Protein AF-A0A9D4TXN5-F1 (afdb_monomer)

InterPro domains:
  IPR009061 Putative DNA-binding domain superfamily [SSF46955] (225-289)
  IPR037129 XPA domain superfamily [G3DSA:3.90.530.10] (198-2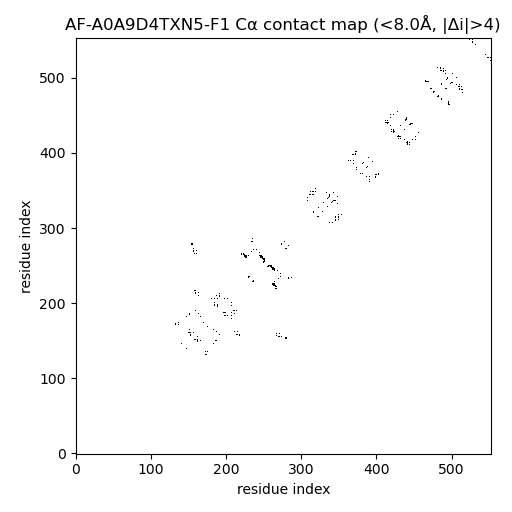91)

Radius of gyration: 51.31 Å; Cα contacts (8 Å, |Δi|>4): 362; chains: 1; bounding box: 106×109×126 Å

Structure (mmCIF, N/CA/C/O backbone):
data_AF-A0A9D4TXN5-F1
#
_entry.id   AF-A0A9D4TXN5-F1
#
loop_
_atom_site.group_PDB
_atom_site.id
_atom_site.type_symbol
_atom_site.label_atom_id
_atom_site.label_alt_id
_atom_site.label_comp_id
_atom_site.label_asym_id
_atom_site.label_entity_id
_atom_site.label_seq_id
_atom_site.pdbx_PDB_ins_code
_atom_site.Cartn_x
_atom_site.Cartn_y
_atom_site.Cartn_z
_atom_site.occupancy
_atom_site.B_iso_or_equiv
_atom_site.auth_seq_id
_atom_site.auth_comp_id
_atom_site.auth_asym_id
_atom_site.auth_atom_id
_atom_site.pdbx_PDB_model_num
ATOM 1 N N . MET A 1 1 ? -24.599 32.558 -35.279 1.00 44.44 1 MET A N 1
ATOM 2 C CA . MET A 1 1 ? -25.016 31.859 -36.518 1.00 44.44 1 MET A CA 1
ATOM 3 C C . MET A 1 1 ? -23.731 31.472 -37.249 1.00 44.44 1 MET A C 1
ATOM 5 O O . MET A 1 1 ? -22.943 32.365 -37.485 1.00 44.44 1 MET A O 1
ATOM 9 N N . ALA A 1 2 ? -23.337 30.223 -37.492 1.00 38.94 2 ALA A N 1
ATOM 10 C CA . ALA A 1 2 ? -24.066 28.982 -37.722 1.00 38.94 2 ALA A CA 1
ATOM 11 C C . ALA A 1 2 ? -23.497 27.814 -36.885 1.00 38.94 2 ALA A C 1
ATOM 13 O O . ALA A 1 2 ? -22.286 27.660 -36.736 1.00 38.94 2 ALA A O 1
ATOM 14 N N . SER A 1 3 ? -24.393 26.996 -36.337 1.00 35.16 3 SER A N 1
ATOM 15 C CA . SER A 1 3 ? -24.115 25.820 -35.512 1.00 35.16 3 SER A CA 1
ATOM 16 C C . SER A 1 3 ? -24.064 24.557 -36.380 1.00 35.16 3 SER A C 1
ATOM 18 O O . SER A 1 3 ? -25.071 24.100 -36.910 1.00 35.16 3 SER A O 1
ATOM 20 N N . SER A 1 4 ? -22.876 23.967 -36.520 1.00 39.28 4 SER A N 1
ATOM 21 C CA . SER A 1 4 ? -22.674 22.677 -37.190 1.00 39.28 4 SER A CA 1
ATOM 22 C C . SER A 1 4 ? -22.972 21.531 -36.214 1.00 39.28 4 SER A C 1
ATOM 24 O O . SER A 1 4 ? -22.100 21.111 -35.447 1.00 39.28 4 SER A O 1
ATOM 26 N N . SER A 1 5 ? -24.195 21.003 -36.254 1.00 45.88 5 SER A N 1
ATOM 27 C CA . SER A 1 5 ? -24.594 19.776 -35.562 1.00 45.88 5 SER A CA 1
ATOM 28 C C . SER A 1 5 ? -24.146 18.544 -36.360 1.00 45.88 5 SER A C 1
ATOM 30 O O . SER A 1 5 ? -24.621 18.264 -37.457 1.00 45.88 5 SER A O 1
ATOM 32 N N . ARG A 1 6 ? -23.207 17.766 -35.810 1.00 48.69 6 ARG A N 1
ATOM 33 C CA . ARG A 1 6 ? -22.929 16.400 -36.283 1.00 48.69 6 ARG A CA 1
ATOM 34 C C . ARG A 1 6 ? -23.468 15.392 -35.267 1.00 48.69 6 ARG A C 1
ATOM 36 O O . ARG A 1 6 ? -23.139 15.513 -34.086 1.00 48.69 6 ARG A O 1
ATOM 43 N N . PRO A 1 7 ? -24.253 14.386 -35.690 1.00 48.25 7 PRO A N 1
ATOM 44 C CA . PRO A 1 7 ? -24.842 13.425 -34.771 1.00 48.25 7 PRO A CA 1
ATOM 45 C C . PRO A 1 7 ? -23.787 12.434 -34.260 1.00 48.25 7 PRO A C 1
ATOM 47 O O . PRO A 1 7 ? -22.975 11.894 -35.019 1.00 48.25 7 PRO A O 1
ATOM 50 N N . LYS A 1 8 ? -23.804 12.183 -32.946 1.00 48.62 8 LYS A N 1
ATOM 51 C CA . LYS A 1 8 ? -23.008 11.137 -32.293 1.00 48.62 8 LYS A CA 1
ATOM 52 C C . LYS A 1 8 ? -23.536 9.766 -32.728 1.00 48.62 8 LYS A C 1
ATOM 54 O O . LYS A 1 8 ? -24.670 9.413 -32.425 1.00 48.62 8 LYS A O 1
ATOM 59 N N . ARG A 1 9 ? -22.699 8.970 -33.401 1.00 45.28 9 ARG A N 1
ATOM 60 C CA . ARG A 1 9 ? -22.948 7.536 -33.630 1.00 45.28 9 ARG A CA 1
ATOM 61 C C . ARG A 1 9 ? -23.037 6.816 -32.279 1.00 45.28 9 ARG A C 1
ATOM 63 O O . ARG A 1 9 ? -22.026 6.696 -31.587 1.00 45.28 9 ARG A O 1
ATOM 70 N N . GLN A 1 10 ? -24.221 6.318 -31.932 1.00 50.91 10 GLN A N 1
ATOM 71 C CA . GLN A 1 10 ? -24.402 5.344 -30.857 1.00 50.91 10 GLN A CA 1
ATOM 72 C C . GLN A 1 10 ? -23.691 4.038 -31.240 1.00 50.91 10 GLN A C 1
ATOM 74 O O . GLN A 1 10 ? -23.927 3.472 -32.308 1.00 50.91 10 GLN A O 1
ATOM 79 N N . ARG A 1 11 ? -22.784 3.569 -30.380 1.00 46.56 11 ARG A N 1
ATOM 80 C CA . ARG A 1 11 ? -22.218 2.219 -30.463 1.00 46.56 11 ARG A CA 1
ATOM 81 C C . ARG A 1 11 ? -23.214 1.260 -29.814 1.00 46.56 11 ARG A C 1
ATOM 83 O O . ARG A 1 11 ? -23.442 1.363 -28.614 1.00 46.56 11 ARG A O 1
ATOM 90 N N . ARG A 1 12 ? -23.786 0.346 -30.603 1.00 44.91 12 ARG A N 1
ATOM 91 C CA . ARG A 1 12 ? -24.513 -0.821 -30.087 1.00 44.91 12 ARG A CA 1
ATOM 92 C C . ARG A 1 12 ? -23.559 -1.666 -29.237 1.00 44.91 12 ARG A C 1
ATOM 94 O O . ARG A 1 12 ? -22.433 -1.928 -29.664 1.00 44.91 12 ARG A O 1
ATOM 101 N N . GLN A 1 13 ? -23.996 -2.038 -28.036 1.00 46.28 13 GLN A N 1
ATOM 102 C CA . GLN A 1 13 ? -23.324 -3.052 -27.226 1.00 46.28 13 GLN A CA 1
ATOM 103 C C . GLN A 1 13 ? -23.510 -4.433 -27.882 1.00 46.28 13 GLN A C 1
ATOM 105 O O . GLN A 1 13 ? -24.552 -4.655 -28.498 1.00 46.28 13 GLN A O 1
ATOM 110 N N . PRO A 1 14 ? -22.526 -5.343 -27.792 1.00 45.81 14 PRO A N 1
ATOM 111 C CA . PRO A 1 14 ? -22.697 -6.712 -28.256 1.00 45.81 14 PRO A CA 1
ATOM 112 C C . PRO A 1 14 ? -23.655 -7.476 -27.332 1.00 45.81 14 PRO A C 1
ATOM 114 O O . PRO A 1 14 ? -23.507 -7.455 -26.109 1.00 45.81 14 PRO A O 1
ATOM 117 N N . GLU A 1 15 ? -24.632 -8.137 -27.947 1.00 43.09 15 GLU A N 1
ATOM 118 C CA . GLU A 1 15 ? -25.577 -9.052 -27.312 1.00 43.09 15 GLU A CA 1
ATOM 119 C C . GLU A 1 15 ? -24.817 -10.186 -26.608 1.00 43.09 15 GLU A C 1
ATOM 121 O O . GLU A 1 15 ? -23.948 -10.841 -27.189 1.00 43.09 15 GLU A O 1
ATOM 126 N N . ARG A 1 16 ? -25.122 -10.392 -25.322 1.00 38.88 16 ARG A N 1
ATOM 127 C CA . ARG A 1 16 ? -24.616 -11.520 -24.540 1.00 38.88 16 ARG A CA 1
ATOM 128 C C . ARG A 1 16 ? -25.356 -12.783 -24.976 1.00 38.88 16 ARG A C 1
ATOM 130 O O . ARG A 1 16 ? -26.540 -12.936 -24.698 1.00 38.88 16 ARG A O 1
ATOM 137 N N . LEU A 1 17 ? -24.636 -13.682 -25.637 1.00 41.12 17 LEU A N 1
ATOM 138 C CA . LEU A 1 17 ? -25.072 -15.049 -25.901 1.00 41.12 17 LEU A CA 1
ATOM 139 C C . LEU A 1 17 ? -25.176 -15.840 -24.588 1.00 41.12 17 LEU A C 1
ATOM 141 O O . LEU A 1 17 ? -24.180 -16.027 -23.895 1.00 41.12 17 LEU A O 1
ATOM 145 N N . GLY A 1 18 ? -26.394 -16.303 -24.304 1.00 37.06 18 GLY A N 1
ATOM 146 C CA . GLY A 1 18 ? -26.685 -17.689 -23.930 1.00 37.06 18 GLY A CA 1
ATOM 147 C C . GLY A 1 18 ? -26.124 -18.208 -22.609 1.00 37.06 18 GLY A C 1
ATOM 148 O O . GLY A 1 18 ? -25.042 -18.782 -22.554 1.00 37.06 18 GLY A O 1
ATOM 149 N N . THR A 1 19 ? -26.948 -18.109 -21.571 1.00 33.91 19 THR A N 1
ATOM 150 C CA . THR A 1 19 ? -26.928 -18.950 -20.371 1.00 33.91 19 THR A CA 1
ATOM 151 C C . THR A 1 19 ? -27.132 -20.425 -20.731 1.00 33.91 19 THR A C 1
ATOM 153 O O . THR A 1 19 ? -28.143 -20.777 -21.337 1.00 33.91 19 THR A O 1
ATOM 156 N N . PHE A 1 20 ? -26.200 -21.288 -20.322 1.00 36.25 20 PHE A N 1
ATOM 157 C CA . PHE A 1 20 ? -26.416 -22.732 -20.285 1.00 36.25 20 PHE A CA 1
ATOM 158 C C . PHE A 1 20 ? -27.312 -23.073 -19.095 1.00 36.25 20 PHE A C 1
ATOM 160 O O . PHE A 1 20 ? -26.949 -22.853 -17.940 1.00 36.25 20 PHE A O 1
ATOM 167 N N . ALA A 1 21 ? -28.488 -23.605 -19.410 1.00 33.94 21 ALA A N 1
ATOM 168 C CA . ALA A 1 21 ? -29.357 -24.279 -18.470 1.00 33.94 21 ALA A CA 1
ATOM 169 C C . ALA A 1 21 ? -28.715 -25.602 -18.027 1.00 33.94 21 ALA A C 1
ATOM 171 O O . ALA A 1 21 ? -28.241 -26.389 -18.846 1.00 33.94 21 ALA A O 1
ATOM 172 N N . SER A 1 22 ? -28.746 -25.870 -16.728 1.00 38.41 22 SER A N 1
ATOM 173 C CA . SER A 1 22 ? -28.751 -27.232 -16.206 1.00 38.41 22 SER A CA 1
ATOM 174 C C . SER A 1 22 ? -29.880 -27.328 -15.199 1.00 38.41 22 SER A C 1
ATOM 176 O O . SER A 1 22 ? -29.879 -26.681 -14.157 1.00 38.41 22 SER A O 1
ATOM 178 N N . GLN A 1 23 ? -30.876 -28.101 -15.615 1.00 36.25 23 GLN A N 1
ATOM 179 C CA . GLN A 1 23 ? -31.968 -28.624 -14.817 1.00 36.25 23 GLN A CA 1
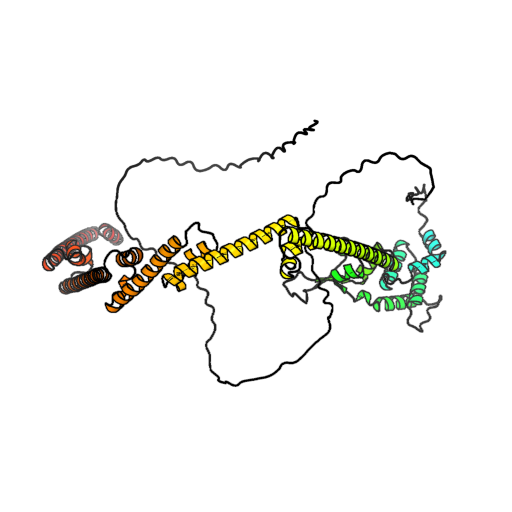ATOM 180 C C . GLN A 1 23 ? -31.417 -29.495 -13.685 1.00 36.25 23 GLN A C 1
ATOM 182 O O . GLN A 1 23 ? -30.542 -30.324 -13.937 1.00 36.25 23 GLN A O 1
ATOM 187 N N . ARG A 1 24 ? -32.002 -29.376 -12.490 1.00 33.25 24 ARG A N 1
ATOM 188 C CA . ARG A 1 24 ? -32.574 -30.484 -11.696 1.00 33.25 24 ARG A CA 1
ATOM 189 C C . ARG A 1 24 ? -32.846 -30.011 -10.270 1.00 33.25 24 ARG A C 1
ATOM 191 O O . ARG A 1 24 ? -31.940 -29.504 -9.622 1.00 33.25 24 ARG A O 1
ATOM 198 N N . GLY A 1 25 ? -34.052 -30.287 -9.783 1.00 31.67 25 GLY A N 1
ATOM 199 C CA . GLY A 1 25 ? -34.346 -30.302 -8.351 1.00 31.67 25 GLY A CA 1
ATOM 200 C C . GLY A 1 25 ? -35.678 -29.676 -7.984 1.00 31.67 25 GLY A C 1
ATOM 201 O O . GLY A 1 25 ? -35.695 -28.726 -7.217 1.00 31.67 25 GLY A O 1
ATOM 202 N N . ASP A 1 26 ? -36.746 -30.211 -8.567 1.00 32.91 26 ASP A N 1
ATOM 203 C CA . ASP A 1 26 ? -38.124 -30.109 -8.088 1.00 32.91 26 ASP A CA 1
ATOM 204 C C . ASP A 1 26 ? -38.219 -30.798 -6.717 1.00 32.91 26 ASP A C 1
ATOM 206 O O . ASP A 1 26 ? -37.870 -31.975 -6.629 1.00 32.91 26 ASP A O 1
ATOM 210 N N . TRP A 1 27 ? -38.636 -30.068 -5.683 1.00 37.56 27 TRP A N 1
ATOM 211 C CA . TRP A 1 27 ? -39.311 -30.574 -4.481 1.00 37.56 27 TRP A CA 1
ATOM 212 C C . TRP A 1 27 ? -40.151 -29.419 -3.929 1.00 37.56 27 TRP A C 1
ATOM 214 O O . TRP A 1 27 ? -39.647 -28.527 -3.245 1.00 37.56 27 TRP A O 1
ATOM 224 N N . GLU A 1 28 ? -41.425 -29.423 -4.307 1.00 40.53 28 GLU A N 1
ATOM 225 C CA . GLU A 1 28 ? -42.504 -28.787 -3.560 1.00 40.53 28 GLU A CA 1
ATOM 226 C C . GLU A 1 28 ? -42.678 -29.535 -2.231 1.00 40.53 28 GLU A C 1
ATOM 228 O O . GLU A 1 28 ? -42.717 -30.762 -2.227 1.00 40.53 28 GLU A O 1
ATOM 233 N N . GLU A 1 29 ? -42.794 -28.809 -1.120 1.00 38.94 29 GLU A N 1
ATOM 234 C CA . GLU A 1 29 ? -43.939 -28.979 -0.220 1.00 38.94 29 GLU A CA 1
ATOM 235 C C . GLU A 1 29 ? -44.045 -27.796 0.750 1.00 38.94 29 GLU A C 1
ATOM 237 O O . GLU A 1 29 ? -43.087 -27.368 1.399 1.00 38.94 29 GLU A O 1
ATOM 242 N N . GLU A 1 30 ? -45.250 -27.241 0.767 1.00 35.09 30 GLU A N 1
ATOM 243 C CA . GLU A 1 30 ? -45.758 -26.222 1.669 1.00 35.09 30 GLU A CA 1
ATOM 244 C C . GLU A 1 30 ? -45.842 -26.758 3.105 1.00 35.09 30 GLU A C 1
ATOM 246 O O . GLU A 1 30 ? -46.247 -27.895 3.314 1.00 35.09 30 GLU A O 1
ATOM 251 N N . HIS A 1 31 ? -45.583 -25.913 4.106 1.00 33.66 31 HIS A N 1
ATOM 252 C CA . HIS A 1 31 ? -46.496 -25.793 5.244 1.00 33.66 31 HIS A CA 1
ATOM 253 C C . HIS A 1 31 ? -46.296 -24.462 5.979 1.00 33.66 31 HIS A C 1
ATOM 255 O O . HIS A 1 31 ? -45.185 -24.017 6.270 1.00 33.66 31 HIS A O 1
ATOM 261 N N . SER A 1 32 ? -47.436 -23.825 6.212 1.00 37.28 32 SER A N 1
ATOM 262 C CA . SER A 1 32 ? -47.665 -22.509 6.787 1.00 37.28 32 SER A CA 1
ATOM 263 C C . SER A 1 32 ? -47.290 -22.364 8.267 1.00 37.28 32 SER A C 1
ATOM 265 O O . SER A 1 32 ? -47.351 -23.314 9.038 1.00 37.28 32 SER A O 1
ATOM 267 N N . GLN A 1 33 ? -46.953 -21.115 8.608 1.00 36.41 33 GLN A N 1
ATOM 268 C CA . GLN A 1 33 ? -47.282 -20.336 9.817 1.00 36.41 33 GLN A CA 1
ATOM 269 C C . GLN A 1 33 ? -47.966 -21.060 10.995 1.00 36.41 33 GLN A C 1
ATOM 271 O O . GLN A 1 33 ? -49.056 -21.585 10.817 1.00 36.41 33 GLN A O 1
ATOM 276 N N . GLU A 1 34 ? -47.411 -20.934 12.207 1.00 33.69 34 GLU A N 1
ATOM 277 C CA . GLU A 1 34 ? -47.950 -20.113 13.315 1.00 33.69 34 GLU A CA 1
ATOM 278 C C . GLU A 1 34 ? -47.007 -20.165 14.539 1.00 33.69 34 GLU A C 1
ATOM 280 O O . GLU A 1 34 ? -45.937 -20.764 14.500 1.00 33.69 34 GLU A O 1
ATOM 285 N N . GLU A 1 35 ? -47.359 -19.400 15.563 1.00 37.50 35 GLU A N 1
ATOM 286 C CA . GLU A 1 35 ? -46.508 -18.671 16.499 1.00 37.50 35 GLU A CA 1
ATOM 287 C C . GLU A 1 35 ? -45.994 -19.432 17.746 1.00 37.50 35 GLU A C 1
ATOM 289 O O . GLU A 1 35 ? -46.398 -20.546 18.055 1.00 37.50 35 GLU A O 1
ATOM 294 N N . GLN A 1 36 ? -45.192 -18.679 18.516 1.00 31.67 36 GLN A N 1
ATOM 295 C CA . GLN A 1 36 ? -45.028 -18.687 19.979 1.00 31.67 36 GLN A CA 1
ATOM 296 C C . GLN A 1 36 ? -43.874 -19.479 20.627 1.00 31.67 36 GLN A C 1
ATOM 298 O O . GLN A 1 36 ? -43.891 -20.686 20.809 1.00 31.67 36 GLN A O 1
ATOM 303 N N . GLU A 1 37 ? -42.910 -18.662 21.070 1.00 35.41 37 GLU A N 1
ATOM 304 C CA . GLU A 1 37 ? -42.384 -18.573 22.438 1.00 35.41 37 GLU A CA 1
ATOM 305 C C . GLU A 1 37 ? -41.574 -19.722 23.079 1.00 35.41 37 GLU A C 1
ATOM 307 O O . GLU A 1 37 ? -42.026 -20.830 23.333 1.00 35.41 37 GLU A O 1
ATOM 312 N N . THR A 1 38 ? -40.409 -19.281 23.570 1.00 31.95 38 THR A N 1
ATOM 313 C CA . THR A 1 38 ? -39.658 -19.726 24.757 1.00 31.95 38 THR A CA 1
ATOM 314 C C . THR A 1 38 ? -38.545 -20.779 24.616 1.00 31.95 38 THR A C 1
ATOM 316 O O . THR A 1 38 ? -38.729 -21.920 24.220 1.00 31.95 38 THR A O 1
ATOM 319 N N . SER A 1 39 ? -37.381 -20.342 25.118 1.00 31.86 39 SER A N 1
ATOM 320 C CA . SER A 1 39 ? -36.416 -21.103 25.923 1.00 31.86 39 SER A CA 1
ATOM 321 C C . SER A 1 39 ? -35.421 -22.050 25.240 1.00 31.86 39 SER A C 1
ATOM 323 O O . SER A 1 39 ? -35.662 -23.226 25.004 1.00 31.86 39 SER A O 1
ATOM 325 N N . THR A 1 40 ? -34.214 -21.500 25.072 1.00 33.38 40 THR A N 1
ATOM 326 C CA . THR A 1 40 ? -32.940 -22.005 25.627 1.00 33.38 40 THR A CA 1
ATOM 327 C C . THR A 1 40 ? -32.820 -23.510 25.897 1.00 33.38 40 THR A C 1
ATOM 329 O O . THR A 1 40 ? -33.346 -24.014 26.889 1.00 33.38 40 THR A O 1
ATOM 332 N N . SER A 1 41 ? -31.947 -24.179 25.142 1.00 33.66 41 SER A N 1
ATOM 333 C CA . SER A 1 41 ? -31.112 -25.246 25.698 1.00 33.66 41 SER A CA 1
ATOM 334 C C . SER A 1 41 ? -29.717 -25.226 25.075 1.00 33.66 41 SER A C 1
ATOM 336 O O . SER A 1 41 ? -29.544 -25.182 23.858 1.00 33.66 41 SER A O 1
ATOM 338 N N . ASP A 1 42 ? -28.741 -25.195 25.978 1.00 35.72 42 ASP A N 1
ATOM 339 C CA . ASP A 1 42 ? -27.324 -25.427 25.764 1.00 35.72 42 ASP A CA 1
ATOM 340 C C . ASP A 1 42 ? -27.091 -26.869 25.293 1.00 35.72 42 ASP A C 1
ATOM 342 O O . ASP A 1 42 ? -27.519 -27.820 25.947 1.00 35.72 42 ASP A O 1
ATOM 346 N N . ALA A 1 43 ? -26.358 -27.029 24.192 1.00 35.81 43 ALA A N 1
ATOM 347 C CA . ALA A 1 43 ? -25.712 -28.283 23.835 1.00 35.81 43 ALA A CA 1
ATOM 348 C C . ALA A 1 43 ? -24.266 -27.985 23.431 1.00 35.81 43 ALA A C 1
ATOM 350 O O . ALA A 1 43 ? -23.982 -27.284 22.457 1.00 35.81 43 ALA A O 1
ATOM 351 N N . GLU A 1 44 ? -23.366 -28.499 24.259 1.00 37.03 44 GLU A N 1
ATOM 352 C CA . GLU A 1 44 ? -21.918 -28.450 24.147 1.00 37.03 44 GLU A CA 1
ATOM 353 C C . GLU A 1 44 ? -21.447 -28.991 22.788 1.00 37.03 44 GLU A C 1
ATOM 355 O O . GLU A 1 44 ? -21.867 -30.051 22.329 1.00 37.03 44 GLU A O 1
ATOM 360 N N . SER A 1 45 ? -20.541 -28.264 22.135 1.00 38.41 45 SER A N 1
ATOM 361 C CA . SER A 1 45 ? -19.766 -28.766 21.001 1.00 38.41 45 SER A CA 1
ATOM 362 C C . SER A 1 45 ? -18.293 -28.440 21.224 1.00 38.41 45 SER A C 1
ATOM 364 O O . SER A 1 45 ? -17.902 -27.284 21.388 1.00 38.41 45 SER A O 1
ATOM 366 N N . GLU A 1 46 ? -17.503 -29.508 21.277 1.00 35.75 46 GLU A N 1
ATOM 367 C CA . GLU A 1 46 ? -16.060 -29.560 21.499 1.00 35.75 46 GLU A CA 1
ATOM 368 C C . GLU A 1 46 ? -15.258 -28.649 20.545 1.00 35.75 46 GLU A C 1
ATOM 370 O O . GLU A 1 46 ? -15.523 -28.620 19.339 1.00 35.75 46 GLU A O 1
ATOM 375 N N . PRO A 1 47 ? -14.203 -27.957 21.019 1.00 41.94 47 PRO A N 1
ATOM 376 C CA . PRO A 1 47 ? -13.304 -27.225 20.138 1.00 41.94 47 PRO A CA 1
ATOM 377 C C . PRO A 1 47 ? -12.130 -28.092 19.652 1.00 41.94 47 PRO A C 1
ATOM 379 O O . PRO A 1 47 ? -11.308 -28.581 20.429 1.00 41.94 47 PRO A O 1
ATOM 382 N N . GLN A 1 48 ? -11.992 -28.196 18.327 1.00 40.88 48 GLN A N 1
ATOM 383 C CA . GLN A 1 48 ? -10.783 -28.684 17.655 1.00 40.88 48 GLN A CA 1
ATOM 384 C C . GLN A 1 48 ? -9.574 -27.736 17.852 1.00 40.88 48 GLN A C 1
ATOM 386 O O . GLN A 1 48 ? -9.738 -26.514 17.925 1.00 40.88 48 GLN A O 1
ATOM 391 N N . PRO A 1 49 ? -8.331 -28.262 17.868 1.00 42.84 49 PRO A N 1
ATOM 392 C CA . PRO A 1 49 ? -7.137 -27.487 18.190 1.00 42.84 49 PRO A CA 1
ATOM 393 C C . PRO A 1 49 ? -6.590 -26.705 16.985 1.00 42.84 49 PRO A C 1
ATOM 395 O O . PRO A 1 49 ? -6.164 -27.268 15.974 1.00 42.84 49 PRO A O 1
ATOM 398 N N . GLN A 1 50 ? -6.503 -25.380 17.125 1.00 43.28 50 GLN A N 1
ATOM 399 C CA . GLN A 1 50 ? -5.800 -24.515 16.180 1.00 43.28 50 GLN A CA 1
ATOM 400 C C . GLN A 1 50 ? -4.279 -24.553 16.399 1.00 43.28 50 GLN A C 1
ATOM 402 O O . GLN A 1 50 ? -3.750 -24.244 17.468 1.00 43.28 50 GLN A O 1
ATOM 407 N N . ARG A 1 51 ? -3.566 -24.889 15.321 1.00 39.34 51 ARG A N 1
ATOM 408 C CA . ARG A 1 51 ? -2.108 -24.814 15.172 1.00 39.34 51 ARG A CA 1
ATOM 409 C C . ARG A 1 51 ? -1.589 -23.394 15.441 1.00 39.34 51 ARG A C 1
ATOM 411 O O . ARG A 1 51 ? -1.725 -22.514 14.595 1.00 39.34 51 ARG A O 1
ATOM 418 N N . ARG A 1 52 ? -0.895 -23.189 16.565 1.00 40.03 52 ARG A N 1
ATOM 419 C CA . ARG A 1 52 ? -0.009 -22.031 16.774 1.00 40.03 52 ARG A CA 1
ATOM 420 C C . ARG A 1 52 ? 1.431 -22.389 16.407 1.00 40.03 52 ARG A C 1
ATOM 422 O O . ARG A 1 52 ? 2.049 -23.257 17.021 1.00 40.03 52 ARG A O 1
ATOM 429 N N . GLY A 1 53 ? 1.958 -21.696 15.398 1.00 36.56 53 GLY A N 1
ATOM 430 C CA . GLY A 1 53 ? 3.363 -21.729 15.000 1.00 36.56 53 GLY A CA 1
ATOM 431 C C . GLY A 1 53 ? 4.261 -21.197 16.116 1.00 36.56 53 GLY A C 1
ATOM 432 O O . GLY A 1 53 ? 4.154 -20.048 16.535 1.00 36.56 53 GLY A O 1
ATOM 433 N N . ARG A 1 54 ? 5.137 -22.072 16.607 1.00 38.16 54 ARG A N 1
ATOM 434 C CA . ARG A 1 54 ? 6.065 -21.854 17.717 1.00 38.16 54 ARG A CA 1
ATOM 435 C C . ARG A 1 54 ? 7.433 -21.456 17.155 1.00 38.16 54 ARG A C 1
ATOM 437 O O . ARG A 1 54 ? 8.214 -22.326 16.780 1.00 38.16 54 ARG A O 1
ATOM 444 N N . HIS A 1 55 ? 7.748 -20.161 17.114 1.00 37.53 55 HIS A N 1
ATOM 445 C CA . HIS A 1 55 ? 9.131 -19.712 16.932 1.00 37.53 55 HIS A CA 1
ATOM 446 C C . HIS A 1 55 ? 9.889 -19.868 18.256 1.00 37.53 55 HIS A C 1
ATOM 448 O O . HIS A 1 55 ? 9.631 -19.169 19.231 1.00 37.53 55 HIS A O 1
ATOM 454 N N . LYS A 1 56 ? 10.820 -20.826 18.282 1.00 39.25 56 LYS A N 1
ATOM 455 C CA . LYS A 1 56 ? 11.838 -20.979 19.325 1.00 39.25 56 LYS A CA 1
ATOM 456 C C . LYS A 1 56 ? 12.948 -19.941 19.095 1.00 39.25 56 LYS A C 1
ATOM 458 O O . LYS A 1 56 ? 13.571 -19.951 18.037 1.00 39.25 56 LYS A O 1
ATOM 463 N N . ARG A 1 57 ? 13.249 -19.113 20.097 1.00 36.19 57 ARG A N 1
ATOM 464 C CA . ARG A 1 57 ? 14.581 -18.519 20.307 1.00 36.19 57 ARG A CA 1
ATOM 465 C C . ARG A 1 57 ? 14.988 -18.769 21.759 1.00 36.19 57 ARG A C 1
ATOM 467 O O . ARG A 1 57 ? 14.153 -18.705 22.655 1.00 36.19 57 ARG A O 1
ATOM 474 N N . ALA A 1 58 ? 16.239 -19.181 21.919 1.00 42.53 58 ALA A N 1
ATOM 475 C CA . ALA A 1 58 ? 16.836 -19.719 23.135 1.00 42.53 58 ALA A CA 1
ATOM 476 C C . ALA A 1 58 ? 17.169 -18.633 24.182 1.00 42.53 58 ALA A C 1
ATOM 478 O O . ALA A 1 58 ? 17.358 -17.478 23.797 1.00 42.53 58 ALA A O 1
ATOM 479 N N . PRO A 1 59 ? 17.292 -18.999 25.473 1.00 45.44 59 PRO A N 1
ATOM 480 C CA . PRO A 1 59 ? 17.829 -18.140 26.525 1.00 45.44 59 PRO A CA 1
ATOM 481 C C . PRO A 1 59 ? 19.318 -18.434 26.801 1.00 45.44 59 PRO A C 1
ATOM 483 O O . PRO A 1 59 ? 19.734 -19.591 26.770 1.00 45.44 59 PRO A O 1
ATOM 486 N N . GLY A 1 60 ? 20.102 -17.398 27.126 1.00 35.44 60 GLY A N 1
ATOM 487 C CA . GLY A 1 60 ? 21.461 -17.553 27.664 1.00 35.44 60 GLY A CA 1
ATOM 488 C C . GLY A 1 60 ? 22.326 -16.280 27.670 1.00 35.44 60 GLY A C 1
ATOM 489 O O . GLY A 1 60 ? 23.077 -16.101 26.726 1.00 35.44 60 GLY A O 1
ATOM 490 N N . ALA A 1 61 ? 22.174 -15.462 28.732 1.00 35.56 61 ALA A N 1
ATOM 491 C CA . ALA A 1 61 ? 23.177 -14.754 29.579 1.00 35.56 61 ALA A CA 1
ATOM 492 C C . ALA A 1 61 ? 24.396 -13.978 28.983 1.00 35.56 61 ALA A C 1
ATOM 494 O O . ALA A 1 61 ? 24.846 -14.289 27.889 1.00 35.56 61 ALA A O 1
ATOM 495 N N . PRO A 1 62 ? 25.106 -13.130 29.772 1.00 49.28 62 PRO A N 1
ATOM 496 C CA . PRO A 1 62 ? 24.677 -12.134 30.766 1.00 49.28 62 PRO A CA 1
ATOM 497 C C . PRO A 1 62 ? 25.343 -10.741 30.550 1.00 49.28 62 PRO A C 1
ATOM 499 O O . PRO A 1 62 ? 26.020 -10.485 29.561 1.00 49.28 62 PRO A O 1
ATOM 502 N N . ALA A 1 63 ? 25.094 -9.848 31.511 1.00 40.91 63 ALA A N 1
ATOM 503 C CA . ALA A 1 63 ? 25.473 -8.440 31.615 1.00 40.91 63 ALA A CA 1
ATOM 504 C C . ALA A 1 63 ? 26.978 -8.088 31.548 1.00 40.91 63 ALA A C 1
ATOM 506 O O . ALA A 1 63 ? 27.818 -8.801 32.088 1.00 40.91 63 ALA A O 1
ATOM 507 N N . ASN A 1 64 ? 27.253 -6.906 30.980 1.00 35.41 64 ASN A N 1
ATOM 508 C CA . ASN A 1 64 ? 28.377 -5.986 31.234 1.00 35.41 64 ASN A CA 1
ATOM 509 C C . ASN A 1 64 ? 27.923 -4.627 30.633 1.00 35.41 64 ASN A C 1
ATOM 511 O O . ASN A 1 64 ? 27.388 -4.639 29.530 1.00 35.41 64 ASN A O 1
ATOM 515 N N . GLY A 1 65 ? 27.946 -3.447 31.258 1.00 35.44 65 GLY A N 1
ATOM 516 C CA . GLY A 1 65 ? 28.823 -2.913 32.299 1.00 35.44 65 GLY A CA 1
ATOM 517 C C . GLY A 1 65 ? 29.855 -1.974 31.649 1.00 35.44 65 GLY A C 1
ATOM 518 O O . GLY A 1 65 ? 30.783 -2.487 31.037 1.00 35.44 65 GLY A O 1
ATOM 519 N N . GLY A 1 66 ? 29.672 -0.649 31.773 1.00 30.88 66 GLY A N 1
ATOM 520 C CA . GLY A 1 66 ? 30.533 0.436 31.242 1.00 30.88 66 GLY A CA 1
ATOM 521 C C . GLY A 1 66 ? 29.730 1.346 30.303 1.00 30.88 66 GLY A C 1
ATOM 522 O O . GLY A 1 66 ? 29.263 0.875 29.271 1.00 30.88 66 GLY A O 1
ATOM 523 N N . ASP A 1 67 ? 29.320 2.571 30.639 1.00 37.41 67 ASP A N 1
ATOM 524 C CA . ASP A 1 67 ? 30.026 3.717 31.247 1.00 37.41 67 ASP A CA 1
ATOM 525 C C . ASP A 1 67 ? 31.279 4.153 30.476 1.00 37.41 67 ASP A C 1
ATOM 527 O O . ASP A 1 67 ? 32.038 3.312 30.005 1.00 37.41 67 ASP A O 1
ATOM 531 N N . GLU A 1 68 ? 31.446 5.476 30.416 1.00 34.88 68 GLU A N 1
ATOM 532 C CA . GLU A 1 68 ? 32.521 6.276 29.811 1.00 34.88 68 GLU A CA 1
ATOM 533 C C . GLU A 1 68 ? 32.290 6.801 28.373 1.00 34.88 68 GLU A C 1
ATOM 535 O O . GLU A 1 68 ? 32.444 6.125 27.361 1.00 34.88 68 GLU A O 1
ATOM 540 N N . SER A 1 69 ? 31.844 8.067 28.348 1.00 42.34 69 SER A N 1
ATOM 541 C CA . SER A 1 69 ? 32.438 9.213 27.636 1.00 42.34 69 SER A CA 1
ATOM 542 C C . SER A 1 69 ? 33.240 8.972 26.356 1.00 42.34 69 SER A C 1
ATOM 544 O O . SER A 1 69 ? 34.284 8.338 26.404 1.00 42.34 69 SER A O 1
ATOM 546 N N . GLU A 1 70 ? 32.886 9.699 25.291 1.00 33.78 70 GLU A N 1
ATOM 547 C CA . GLU A 1 70 ? 33.894 10.288 24.403 1.00 33.78 70 GLU A CA 1
ATOM 548 C C . GLU A 1 70 ? 33.374 11.583 23.757 1.00 33.78 70 GLU A C 1
ATOM 550 O O . GLU A 1 70 ? 32.297 11.646 23.156 1.00 33.78 70 GLU A O 1
ATOM 555 N N . GLU A 1 71 ? 34.157 12.634 23.987 1.00 38.81 71 GLU A N 1
ATOM 556 C CA . GLU A 1 71 ? 34.165 13.907 23.284 1.00 38.81 71 GLU A CA 1
ATOM 557 C C . GLU A 1 71 ? 34.689 13.731 21.844 1.00 38.81 71 GLU A C 1
ATOM 559 O O . GLU A 1 71 ? 35.153 12.667 21.448 1.00 38.81 71 GLU A O 1
ATOM 564 N N . ASP A 1 72 ? 34.671 14.838 21.101 1.00 32.94 72 ASP A N 1
ATOM 565 C CA . ASP A 1 72 ? 35.450 15.089 19.887 1.00 32.94 72 ASP A CA 1
ATOM 566 C C . ASP A 1 72 ? 35.045 14.394 18.575 1.00 32.94 72 ASP A C 1
ATOM 568 O O . ASP A 1 72 ? 35.360 13.247 18.280 1.00 32.94 72 ASP A O 1
ATOM 572 N N . SER A 1 73 ? 34.534 15.203 17.641 1.00 41.19 73 SER A N 1
ATOM 573 C CA . SER A 1 73 ? 35.408 15.759 16.590 1.00 41.19 73 SER A CA 1
ATOM 574 C C . SER A 1 73 ? 34.593 16.476 15.516 1.00 41.19 73 SER A C 1
ATOM 576 O O . SER A 1 73 ? 34.014 15.881 14.606 1.00 41.19 73 SER A O 1
ATOM 578 N N . GLN A 1 74 ? 34.613 17.805 15.593 1.00 42.28 74 GLN A N 1
ATOM 579 C CA . GLN A 1 74 ? 34.401 18.695 14.458 1.00 42.28 74 GLN A CA 1
ATOM 580 C C . GLN A 1 74 ? 35.610 18.609 13.516 1.00 42.28 74 GLN A C 1
ATOM 582 O O . GLN A 1 74 ? 36.622 19.256 13.749 1.00 42.28 74 GLN A O 1
ATOM 587 N N . LEU A 1 75 ? 35.485 17.864 12.419 1.00 37.41 75 LEU A N 1
ATOM 588 C CA . LEU A 1 75 ? 36.295 18.009 11.201 1.00 37.41 75 LEU A CA 1
ATOM 589 C C . LEU A 1 75 ? 35.330 17.741 10.030 1.00 37.41 75 LEU A C 1
ATOM 591 O O . LEU A 1 75 ? 34.645 16.727 10.007 1.00 37.41 75 LEU A O 1
ATOM 595 N N . GLY A 1 76 ? 35.080 18.651 9.090 1.00 37.72 76 GLY A N 1
ATOM 596 C CA . GLY A 1 76 ? 36.083 19.344 8.290 1.00 37.72 76 GLY A CA 1
ATOM 597 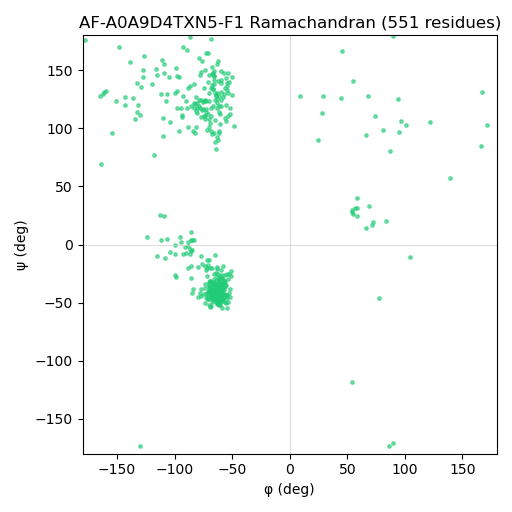C C . GLY A 1 76 ? 36.393 18.484 7.063 1.00 37.72 76 GLY A C 1
ATOM 598 O O . GLY A 1 76 ? 37.363 17.740 7.071 1.00 37.72 76 GLY A O 1
ATOM 599 N N . GLY A 1 77 ? 35.547 18.545 6.028 1.00 30.11 77 GLY A N 1
ATOM 600 C CA . GLY A 1 77 ? 35.689 17.696 4.841 1.00 30.11 77 GLY A CA 1
ATOM 601 C C . GLY A 1 77 ? 34.878 18.181 3.644 1.00 30.11 77 GLY A C 1
ATOM 602 O O . GLY A 1 77 ? 33.903 17.548 3.251 1.00 30.11 77 GLY A O 1
ATOM 603 N N . SER A 1 78 ? 35.285 19.312 3.069 1.00 43.59 78 SER A N 1
ATOM 604 C CA . SER A 1 78 ? 34.893 19.724 1.720 1.00 43.59 78 SER A CA 1
ATOM 605 C C . SER A 1 78 ? 35.537 18.776 0.704 1.00 43.59 78 SER A C 1
ATOM 607 O O . SER A 1 78 ? 36.753 18.797 0.527 1.00 43.59 78 SER A O 1
ATOM 609 N N . GLY A 1 79 ? 34.726 17.947 0.048 1.00 31.70 79 GLY A N 1
ATOM 610 C CA . GLY A 1 79 ? 35.125 17.101 -1.079 1.00 31.70 79 GLY A CA 1
ATOM 611 C C . GLY A 1 79 ? 34.310 17.464 -2.328 1.00 31.70 79 GLY A C 1
ATOM 612 O O . GLY A 1 79 ? 33.115 17.730 -2.191 1.00 31.70 79 GLY A O 1
ATOM 613 N N . PRO A 1 80 ? 34.934 17.532 -3.517 1.00 43.69 80 PRO A N 1
ATOM 614 C CA . PRO A 1 80 ? 34.326 18.087 -4.721 1.00 43.69 80 PRO A CA 1
ATOM 615 C C . PRO A 1 80 ? 33.273 17.155 -5.324 1.00 43.69 80 PRO A C 1
ATOM 617 O O . PRO A 1 80 ? 33.352 15.931 -5.212 1.00 43.69 80 PRO A O 1
ATOM 620 N N . GLU A 1 81 ? 32.296 17.779 -5.977 1.00 40.19 81 GLU A N 1
ATOM 621 C CA . GLU A 1 81 ? 31.186 17.151 -6.683 1.00 40.19 81 GLU A CA 1
ATOM 622 C C . GLU A 1 81 ? 31.678 16.086 -7.672 1.00 40.19 81 GLU A C 1
ATOM 624 O O . GLU A 1 81 ? 32.324 16.382 -8.676 1.00 40.19 81 GLU A O 1
ATOM 629 N N . ALA A 1 82 ? 31.361 14.827 -7.369 1.00 35.34 82 ALA A N 1
ATOM 630 C CA . ALA A 1 82 ? 31.408 13.734 -8.322 1.00 35.34 82 ALA A CA 1
ATOM 631 C C . ALA A 1 82 ? 30.010 13.590 -8.932 1.00 35.34 82 ALA A C 1
ATOM 633 O O . ALA A 1 82 ? 29.064 13.173 -8.253 1.00 35.34 82 ALA A O 1
ATOM 634 N N . ASP A 1 83 ? 29.899 13.960 -10.208 1.00 40.81 83 ASP A N 1
ATOM 635 C CA . ASP A 1 83 ? 28.743 13.727 -11.068 1.00 40.81 83 ASP A CA 1
ATOM 636 C C . ASP A 1 83 ? 28.288 12.264 -10.967 1.00 40.81 83 ASP A C 1
ATOM 638 O O . ASP A 1 83 ? 28.876 11.345 -11.539 1.00 40.81 83 ASP A O 1
ATOM 642 N N . SER A 1 84 ? 27.221 12.046 -10.200 1.00 35.47 84 SER A N 1
ATOM 643 C CA . SER A 1 84 ? 26.525 10.769 -10.127 1.00 35.47 84 SER A CA 1
ATOM 644 C C . SER A 1 84 ? 25.538 10.689 -11.287 1.00 35.47 84 SER A C 1
ATOM 646 O O . SER A 1 84 ? 24.422 11.210 -11.217 1.00 35.47 84 SER A O 1
ATOM 648 N N . GLU A 1 85 ? 25.952 10.025 -12.365 1.00 35.88 85 GLU A N 1
ATOM 649 C CA . GLU A 1 85 ? 25.064 9.576 -13.434 1.00 35.88 85 GLU A CA 1
ATOM 650 C C . GLU A 1 85 ? 24.063 8.559 -12.862 1.00 35.88 85 GLU A C 1
ATOM 652 O O . GLU A 1 85 ? 24.322 7.363 -12.762 1.00 35.88 85 GLU A O 1
ATOM 657 N N . SER A 1 86 ? 22.896 9.044 -12.436 1.00 36.84 86 SER A N 1
ATOM 658 C CA . SER A 1 86 ? 21.777 8.192 -12.044 1.00 36.84 86 SER A CA 1
ATOM 659 C C . SER A 1 86 ? 21.201 7.485 -13.276 1.00 36.84 86 SER A C 1
ATOM 661 O O . SER A 1 86 ? 20.469 8.094 -14.066 1.00 36.84 86 SER A O 1
ATOM 663 N N . GLU A 1 87 ? 21.497 6.196 -13.418 1.00 38.03 87 GLU A N 1
ATOM 664 C CA . GLU A 1 87 ? 20.777 5.267 -14.288 1.00 38.03 87 GLU A CA 1
ATOM 665 C C . GLU A 1 87 ? 19.346 5.084 -13.751 1.00 38.03 87 GLU A C 1
ATOM 667 O O . GLU A 1 87 ? 19.086 4.315 -12.830 1.00 38.03 87 GLU A O 1
ATOM 672 N N . ASN A 1 88 ? 18.391 5.839 -14.302 1.00 35.09 88 ASN A N 1
ATOM 673 C CA . ASN A 1 88 ? 16.968 5.549 -14.131 1.00 35.09 88 ASN A CA 1
ATOM 674 C C . ASN A 1 88 ? 16.572 4.456 -15.129 1.00 35.09 88 ASN A C 1
ATOM 676 O O . ASN A 1 88 ? 16.359 4.735 -16.311 1.00 35.09 88 ASN A O 1
ATOM 680 N N . GLU A 1 89 ? 16.469 3.226 -14.633 1.00 37.59 89 GLU A N 1
ATOM 681 C CA . GLU A 1 89 ? 15.912 2.088 -15.358 1.00 37.59 89 GLU A CA 1
ATOM 682 C C . GLU A 1 89 ? 14.419 2.296 -15.692 1.00 37.59 89 GLU A C 1
ATOM 684 O O . GLU A 1 89 ? 13.577 2.580 -14.840 1.00 37.59 89 GLU A O 1
ATOM 689 N N . ASP A 1 90 ? 14.129 2.173 -16.987 1.00 37.69 90 ASP A N 1
ATOM 690 C CA . ASP A 1 90 ? 12.932 1.626 -17.632 1.00 37.69 90 ASP A CA 1
ATOM 691 C C . ASP A 1 90 ? 11.596 1.610 -16.856 1.00 37.69 90 ASP A C 1
ATOM 693 O O . ASP A 1 90 ? 11.152 0.596 -16.316 1.00 37.69 90 ASP A O 1
ATOM 697 N N . ALA A 1 91 ? 10.835 2.700 -16.994 1.00 35.00 91 ALA A N 1
ATOM 698 C CA . ALA A 1 91 ? 9.374 2.645 -16.966 1.00 35.00 91 ALA A CA 1
ATOM 699 C C . ALA A 1 91 ? 8.831 2.623 -18.407 1.00 35.00 91 ALA A C 1
ATOM 701 O O . ALA A 1 91 ? 9.018 3.565 -19.180 1.00 35.00 91 ALA A O 1
ATOM 702 N N . ALA A 1 92 ? 8.145 1.536 -18.766 1.00 40.47 92 ALA A N 1
ATOM 703 C CA . ALA A 1 92 ? 7.530 1.327 -20.076 1.00 40.47 92 ALA A CA 1
ATOM 704 C C . ALA A 1 92 ? 6.587 2.486 -20.478 1.00 40.47 92 ALA A C 1
ATOM 706 O O . ALA A 1 92 ? 5.694 2.841 -19.704 1.00 40.47 92 ALA A O 1
ATOM 707 N N . PRO A 1 93 ? 6.696 3.063 -21.693 1.00 41.81 93 PRO A N 1
ATOM 708 C CA . PRO A 1 93 ? 5.742 4.067 -22.137 1.00 41.81 93 PRO A CA 1
ATOM 709 C C . PRO A 1 93 ? 4.412 3.422 -22.544 1.00 41.81 93 PRO A C 1
ATOM 711 O O . PRO A 1 93 ? 4.330 2.600 -23.461 1.00 41.81 93 PRO A O 1
ATOM 714 N N . SER A 1 94 ? 3.341 3.864 -21.890 1.00 37.62 94 SER A N 1
ATOM 715 C CA . SER A 1 94 ? 1.953 3.603 -22.260 1.00 37.62 94 SER A CA 1
ATOM 716 C C . SER A 1 94 ? 1.697 4.037 -23.707 1.00 37.62 94 SER A C 1
ATOM 718 O O . SER A 1 94 ? 1.843 5.204 -24.076 1.00 37.62 94 SER A O 1
ATOM 720 N N . ARG A 1 95 ? 1.301 3.073 -24.539 1.00 39.09 95 ARG A N 1
ATOM 721 C CA . ARG A 1 95 ? 0.999 3.216 -25.968 1.00 39.09 95 ARG A CA 1
ATOM 722 C C . ARG A 1 95 ? -0.220 4.123 -26.190 1.00 39.09 95 ARG A C 1
ATOM 724 O O . ARG A 1 95 ? -1.346 3.647 -26.309 1.00 39.09 95 ARG A O 1
ATOM 731 N N . VAL A 1 96 ? -0.001 5.432 -26.292 1.00 37.94 96 VAL A N 1
ATOM 732 C CA . VAL A 1 96 ? -1.021 6.391 -26.744 1.00 37.94 96 VAL A CA 1
ATOM 733 C C . VAL A 1 96 ? -1.208 6.235 -28.256 1.00 37.94 96 VAL A C 1
ATOM 735 O O . VAL A 1 96 ? -0.348 6.612 -29.051 1.00 37.94 96 VAL A O 1
ATOM 738 N N . GLN A 1 97 ? -2.346 5.669 -28.668 1.00 38.75 97 GLN A N 1
ATOM 739 C CA . GLN A 1 97 ? -2.769 5.625 -30.069 1.00 38.75 97 GLN A CA 1
ATOM 740 C C . GLN A 1 97 ? -3.090 7.044 -30.565 1.00 38.75 97 GLN A C 1
ATOM 742 O O . GLN A 1 97 ? -4.200 7.548 -30.391 1.00 38.75 97 GLN A O 1
ATOM 747 N N . ARG A 1 98 ? -2.122 7.703 -31.209 1.00 39.09 98 ARG A N 1
ATOM 748 C CA . ARG A 1 98 ? -2.379 8.919 -31.990 1.00 39.09 98 ARG A CA 1
ATOM 749 C C . ARG A 1 98 ? -2.931 8.533 -33.364 1.00 39.09 98 ARG A C 1
ATOM 751 O O . ARG A 1 98 ? -2.260 7.868 -34.147 1.00 39.09 98 ARG A O 1
ATOM 758 N N . LYS A 1 99 ? -4.166 8.957 -33.648 1.00 40.41 99 LYS A N 1
ATOM 759 C CA . LYS A 1 99 ? -4.768 8.913 -34.989 1.00 40.41 99 LYS A CA 1
ATOM 760 C C . LYS A 1 99 ? -4.013 9.870 -35.926 1.00 40.41 99 LYS A C 1
ATOM 762 O O . LYS A 1 99 ? -3.739 10.994 -35.509 1.00 40.41 99 LYS A O 1
ATOM 767 N N . PRO A 1 100 ? -3.728 9.487 -37.181 1.00 40.19 100 PRO A N 1
ATOM 768 C CA . PRO A 1 100 ? -3.136 10.398 -38.150 1.00 40.19 100 PRO A CA 1
ATOM 769 C C . PRO A 1 100 ? -4.193 11.380 -38.673 1.00 40.19 100 PRO A C 1
ATOM 771 O O . PRO A 1 100 ? -5.157 10.994 -39.337 1.00 40.19 100 PRO A O 1
ATOM 774 N N . THR A 1 101 ? -4.012 12.666 -38.383 1.00 39.31 101 THR A N 1
ATOM 775 C CA . THR A 1 101 ? -4.677 13.766 -39.090 1.00 39.31 101 THR A CA 1
ATOM 776 C C . THR A 1 101 ? -3.971 13.987 -40.425 1.00 39.31 101 THR A C 1
ATOM 778 O O . THR A 1 101 ? -2.786 14.311 -40.457 1.00 39.31 101 THR A O 1
ATOM 781 N N . LYS A 1 102 ? -4.701 13.784 -41.526 1.00 41.56 102 LYS A N 1
ATOM 782 C CA . LYS A 1 102 ? -4.247 14.069 -42.894 1.00 41.56 102 LYS A CA 1
ATOM 783 C C . LYS A 1 102 ? -4.006 15.579 -43.062 1.00 41.56 102 LYS A C 1
ATOM 785 O O . LYS A 1 102 ? -4.933 16.338 -42.780 1.00 41.56 102 LYS A O 1
ATOM 790 N N . PRO A 1 103 ? -2.839 16.026 -43.554 1.00 45.28 103 PRO A N 1
ATOM 791 C CA . PRO A 1 103 ? -2.675 17.397 -44.005 1.00 45.28 103 PRO A CA 1
ATOM 792 C C . PRO A 1 103 ? -3.234 17.553 -45.426 1.00 45.28 103 PRO A C 1
ATOM 794 O O . PRO A 1 103 ? -2.892 16.808 -46.344 1.00 45.28 103 PRO A O 1
ATOM 797 N N . THR A 1 104 ? -4.116 18.532 -45.590 1.00 45.91 104 THR A N 1
ATOM 798 C CA . THR A 1 104 ? -4.653 18.996 -46.870 1.00 45.91 104 THR A CA 1
ATOM 799 C C . THR A 1 104 ? -3.563 19.791 -47.592 1.00 45.91 104 THR A C 1
ATOM 801 O O . THR A 1 104 ? -3.199 20.878 -47.147 1.00 45.91 104 THR A O 1
ATOM 804 N N . MET A 1 105 ? -3.014 19.256 -48.684 1.00 39.97 105 MET A N 1
ATOM 805 C CA . MET A 1 105 ? -2.052 19.969 -49.532 1.00 39.97 105 MET A CA 1
ATOM 806 C C . MET A 1 105 ? -2.770 20.680 -50.684 1.00 39.97 105 MET A C 1
ATOM 808 O O . MET A 1 105 ? -3.552 20.069 -51.410 1.00 39.97 105 MET A O 1
ATOM 812 N N . LYS A 1 106 ? -2.494 21.980 -50.834 1.00 43.16 106 LYS A N 1
ATOM 813 C CA . LYS A 1 106 ? -2.819 22.788 -52.020 1.00 43.16 106 LYS A CA 1
ATOM 814 C C . LYS A 1 106 ? -1.814 22.476 -53.144 1.00 43.16 106 LYS A C 1
ATOM 816 O O . LYS A 1 106 ? -0.651 22.218 -52.831 1.00 43.16 106 LYS A O 1
ATOM 821 N N . PRO A 1 107 ? -2.205 22.540 -54.429 1.00 44.75 107 PRO A N 1
ATOM 822 C CA . PRO A 1 107 ? -1.288 22.295 -55.533 1.00 44.75 107 PRO A CA 1
ATOM 823 C C . PRO A 1 107 ? -0.482 23.563 -55.841 1.00 44.75 107 PRO A C 1
ATOM 825 O O . PRO A 1 107 ? -1.049 24.596 -56.189 1.00 44.75 107 PRO A O 1
ATOM 828 N N . VAL A 1 108 ? 0.845 23.480 -55.745 1.00 41.50 108 VAL A N 1
ATOM 829 C CA . VAL A 1 108 ? 1.766 24.473 -56.313 1.00 41.50 108 VAL A CA 1
ATOM 830 C C . VAL A 1 108 ? 2.485 23.803 -57.482 1.00 41.50 108 VAL A C 1
ATOM 832 O O . VAL A 1 108 ? 3.290 22.896 -57.296 1.00 41.50 108 VAL A O 1
ATOM 835 N N . ARG A 1 109 ? 2.142 24.227 -58.702 1.00 45.94 109 ARG A N 1
ATOM 836 C CA . ARG A 1 109 ? 2.933 24.016 -59.923 1.00 45.94 109 ARG A CA 1
ATOM 837 C C . ARG A 1 109 ? 4.064 25.038 -59.915 1.00 45.94 109 ARG A C 1
ATOM 839 O O . ARG A 1 109 ? 3.706 26.201 -60.001 1.00 45.94 109 ARG A O 1
ATOM 846 N N . VAL A 1 110 ? 5.340 24.629 -59.916 1.00 35.41 110 VAL A N 1
ATOM 847 C CA . VAL A 1 110 ? 6.443 25.271 -60.675 1.00 35.41 110 VAL A CA 1
ATOM 848 C C . VAL A 1 110 ? 7.633 24.293 -60.813 1.00 35.41 110 VAL A C 1
ATOM 850 O O . VAL A 1 110 ? 8.056 23.692 -59.835 1.00 35.41 110 VAL A O 1
ATOM 853 N N . ALA A 1 111 ? 8.114 24.193 -62.060 1.00 37.03 111 ALA A N 1
ATOM 854 C CA . ALA A 1 111 ? 9.430 23.833 -62.614 1.00 37.03 111 ALA A CA 1
ATOM 855 C C . ALA A 1 111 ? 10.247 22.631 -62.094 1.00 37.03 111 ALA A C 1
ATOM 857 O O . ALA A 1 111 ? 10.638 22.519 -60.938 1.00 37.03 111 ALA A O 1
ATOM 858 N N . ALA A 1 112 ? 10.602 21.792 -63.069 1.00 45.09 112 ALA A N 1
ATOM 859 C CA . ALA A 1 112 ? 11.530 20.683 -62.986 1.00 45.09 112 ALA A CA 1
ATOM 860 C C . ALA A 1 112 ? 12.965 21.131 -62.659 1.00 45.09 112 ALA A C 1
ATOM 862 O O . ALA A 1 112 ? 13.544 21.952 -63.367 1.00 45.09 112 ALA A O 1
ATOM 863 N N . SER A 1 113 ? 13.571 20.487 -61.663 1.00 35.81 113 SER A N 1
ATOM 864 C CA . SER A 1 113 ? 15.009 20.235 -61.639 1.00 35.81 113 SER A CA 1
ATOM 865 C C . SER A 1 113 ? 15.245 18.791 -61.191 1.00 35.81 113 SER A C 1
ATOM 867 O O . SER A 1 113 ? 14.683 18.286 -60.220 1.00 35.81 113 SER A O 1
ATOM 869 N N . SER A 1 114 ? 15.999 18.082 -62.018 1.00 45.78 114 SER A N 1
ATOM 870 C CA . SER A 1 114 ? 16.327 16.668 -61.924 1.00 45.78 114 SER A CA 1
ATOM 871 C C . SER A 1 114 ? 17.324 16.403 -60.792 1.00 45.78 114 SER A C 1
ATOM 873 O O . SER A 1 114 ? 18.482 16.802 -60.891 1.00 45.78 114 SER A O 1
ATOM 875 N N . GLY A 1 115 ? 16.896 15.683 -59.752 1.00 36.94 115 GLY A N 1
ATOM 876 C CA . GLY A 1 115 ? 17.754 15.143 -58.693 1.00 36.94 115 GLY A CA 1
ATOM 877 C C . GLY A 1 115 ? 17.378 13.690 -58.415 1.00 36.94 115 GLY A C 1
ATOM 878 O O . GLY A 1 115 ? 16.296 13.414 -57.903 1.00 36.94 115 GLY A O 1
ATOM 879 N N . GLY A 1 116 ? 18.242 12.766 -58.839 1.00 36.50 116 GLY A N 1
ATOM 880 C CA . GLY A 1 116 ? 17.981 11.332 -58.950 1.00 36.50 116 GLY A CA 1
ATOM 881 C C . GLY A 1 116 ? 17.632 10.635 -57.635 1.00 36.50 116 GLY A C 1
ATOM 882 O O . GLY A 1 116 ? 18.442 10.540 -56.717 1.00 36.50 116 GLY A O 1
ATOM 883 N N . VAL A 1 117 ? 16.430 10.064 -57.597 1.00 39.50 117 VAL A N 1
ATOM 884 C CA . VAL A 1 117 ? 16.031 9.033 -56.640 1.00 39.50 117 VAL A CA 1
ATOM 885 C C . VAL A 1 117 ? 16.459 7.689 -57.223 1.00 39.50 117 VAL A C 1
ATOM 887 O O . VAL A 1 117 ? 15.995 7.304 -58.296 1.00 39.50 117 VAL A O 1
ATOM 890 N N . ASN A 1 118 ? 17.335 6.973 -56.511 1.00 40.03 118 ASN A N 1
ATOM 891 C CA . ASN A 1 118 ? 17.700 5.585 -56.793 1.00 40.03 118 ASN A CA 1
ATOM 892 C C . ASN A 1 118 ? 16.472 4.678 -56.622 1.00 40.03 118 ASN A C 1
ATOM 894 O O . ASN A 1 118 ? 16.256 4.049 -55.588 1.00 40.03 118 ASN A O 1
ATOM 898 N N . SER A 1 119 ? 15.655 4.631 -57.670 1.00 38.56 119 SER A N 1
ATOM 899 C CA . SER A 1 119 ? 14.783 3.512 -57.973 1.00 38.56 119 SER A CA 1
ATOM 900 C C . SER A 1 119 ? 15.681 2.301 -58.198 1.00 38.56 119 SER A C 1
ATOM 902 O O . SER A 1 119 ? 16.473 2.267 -59.142 1.00 38.56 119 SER A O 1
ATOM 904 N N . VAL A 1 120 ? 15.586 1.315 -57.307 1.00 41.53 120 VAL A N 1
ATOM 905 C CA . VAL A 1 120 ? 16.098 -0.030 -57.556 1.00 41.53 120 VAL A CA 1
ATOM 906 C C . VAL A 1 120 ? 15.316 -0.571 -58.752 1.00 41.53 120 VAL A C 1
ATOM 908 O O . VAL A 1 120 ? 14.243 -1.155 -58.609 1.00 41.53 120 VAL A O 1
ATOM 911 N N . ARG A 1 121 ? 15.848 -0.317 -59.953 1.00 36.41 121 ARG A N 1
ATOM 912 C CA . ARG A 1 121 ? 15.539 -1.069 -61.163 1.00 36.41 121 ARG A CA 1
ATOM 913 C C . ARG A 1 121 ? 15.832 -2.527 -60.839 1.00 36.41 121 ARG A C 1
ATOM 915 O O . ARG A 1 121 ? 16.988 -2.935 -60.765 1.00 36.41 121 ARG A O 1
ATOM 922 N N . GLN A 1 122 ? 14.780 -3.314 -60.657 1.00 41.72 122 GLN A N 1
ATOM 923 C CA . GLN A 1 122 ? 14.852 -4.732 -60.960 1.00 41.72 122 GLN A CA 1
ATOM 924 C C . GLN A 1 122 ? 15.163 -4.824 -62.454 1.00 41.72 122 GLN A C 1
ATOM 926 O O . GLN A 1 122 ? 14.287 -4.652 -63.300 1.00 41.72 122 GLN A O 1
ATOM 931 N N . CYS A 1 123 ? 16.441 -5.010 -62.780 1.00 34.28 123 CYS A N 1
ATOM 932 C CA . CYS A 1 123 ? 16.826 -5.516 -64.083 1.00 34.28 123 CYS A CA 1
ATOM 933 C C . CYS A 1 123 ? 16.182 -6.896 -64.214 1.00 34.28 123 CYS A C 1
ATOM 935 O O . CYS A 1 123 ? 16.637 -7.861 -63.601 1.00 34.28 123 CYS A O 1
ATOM 937 N N . ALA A 1 124 ? 15.103 -6.978 -64.988 1.00 41.19 124 ALA A N 1
ATOM 938 C CA . ALA A 1 124 ? 14.670 -8.231 -65.572 1.00 41.19 124 ALA A CA 1
ATOM 939 C C . ALA A 1 124 ? 15.811 -8.704 -66.483 1.00 41.19 124 ALA A C 1
ATOM 941 O O . ALA A 1 124 ? 15.970 -8.223 -67.604 1.00 41.19 124 ALA A O 1
ATOM 942 N N . VAL A 1 125 ? 16.663 -9.583 -65.955 1.00 40.53 125 VAL A N 1
ATOM 943 C CA . VAL A 1 125 ? 17.665 -10.291 -66.747 1.00 40.53 125 VAL A CA 1
ATOM 944 C C . VAL A 1 125 ? 16.898 -11.304 -67.584 1.00 40.53 125 VAL A C 1
ATOM 946 O O . VAL A 1 125 ? 16.485 -12.358 -67.105 1.00 40.53 125 VAL A O 1
ATOM 949 N N . ALA A 1 126 ? 16.647 -10.932 -68.834 1.00 42.41 126 ALA A N 1
ATOM 950 C CA . ALA A 1 126 ? 16.153 -11.832 -69.853 1.00 42.41 126 ALA A CA 1
ATOM 951 C C . ALA A 1 126 ? 17.164 -12.974 -70.047 1.00 42.41 126 ALA A C 1
ATOM 953 O O . ALA A 1 126 ? 18.315 -12.727 -70.391 1.00 42.41 126 ALA A O 1
ATOM 954 N N . GLY A 1 127 ? 16.731 -14.212 -69.802 1.00 46.00 127 GLY A N 1
ATOM 955 C CA . GLY A 1 127 ? 17.296 -15.423 -70.408 1.00 46.00 127 GLY A CA 1
ATOM 956 C C . GLY A 1 127 ? 18.801 -15.676 -70.268 1.00 46.00 127 GLY A C 1
ATOM 957 O O . GLY A 1 127 ? 19.356 -16.357 -71.127 1.00 46.00 127 GLY A O 1
ATOM 958 N N . ALA A 1 128 ? 19.478 -15.172 -69.232 1.00 42.09 128 ALA A N 1
ATOM 959 C CA . ALA A 1 128 ? 20.856 -15.572 -68.968 1.00 42.09 128 ALA A CA 1
ATOM 960 C C . ALA A 1 128 ? 20.847 -17.030 -68.490 1.00 42.09 128 ALA A C 1
ATOM 962 O O . ALA A 1 128 ? 20.396 -17.323 -67.381 1.00 42.09 128 ALA A O 1
ATOM 963 N N . GLN A 1 129 ? 21.307 -17.948 -69.344 1.00 52.03 129 GLN A N 1
ATOM 964 C CA . GLN A 1 129 ? 21.604 -19.314 -68.922 1.00 52.03 129 GLN A CA 1
ATOM 965 C C . GLN A 1 129 ? 22.490 -19.269 -67.667 1.00 52.03 129 GLN A C 1
ATOM 967 O O . GLN A 1 129 ? 23.323 -18.360 -67.565 1.00 52.03 129 GLN A O 1
ATOM 972 N N . PRO A 1 130 ? 22.323 -20.197 -66.703 1.00 54.94 130 PRO A N 1
ATOM 973 C CA . PRO A 1 130 ? 23.217 -20.272 -65.558 1.00 54.94 130 PRO A CA 1
ATOM 974 C C . PRO A 1 130 ? 24.642 -20.373 -66.094 1.00 54.94 130 PRO A C 1
ATOM 976 O O . PRO A 1 130 ? 25.005 -21.365 -66.727 1.00 54.94 130 PRO A O 1
ATOM 979 N N . LEU A 1 131 ? 25.424 -19.308 -65.897 1.00 55.16 131 LEU A N 1
ATOM 980 C CA . LEU A 1 131 ? 26.852 -19.334 -66.172 1.00 55.16 131 LEU A CA 1
ATOM 981 C C . LEU A 1 131 ? 27.399 -20.576 -65.462 1.00 55.16 131 LEU A C 1
ATOM 983 O O . LEU A 1 131 ? 27.082 -20.774 -64.282 1.00 55.16 131 LEU A O 1
ATOM 987 N N . PRO A 1 132 ? 28.154 -21.444 -66.152 1.00 66.81 132 PRO A N 1
ATOM 988 C CA . PRO A 1 132 ? 28.700 -22.625 -65.509 1.00 66.81 132 PRO A CA 1
ATOM 989 C C . PRO A 1 132 ? 29.510 -22.174 -64.288 1.00 66.81 132 PRO A C 1
ATOM 991 O O . PRO A 1 132 ? 30.144 -21.119 -64.317 1.00 66.81 132 PRO A O 1
ATOM 994 N N . ALA A 1 133 ? 29.477 -22.940 -63.193 1.00 59.09 133 ALA A N 1
ATOM 995 C CA . ALA A 1 133 ? 30.156 -22.581 -61.939 1.00 59.09 133 ALA A CA 1
ATOM 996 C C . ALA A 1 133 ? 31.651 -22.239 -62.144 1.00 59.09 133 ALA A C 1
ATOM 998 O O . ALA A 1 133 ? 32.219 -21.424 -61.413 1.00 59.09 133 ALA A O 1
ATOM 999 N N . SER A 1 134 ? 32.259 -22.783 -63.205 1.00 63.91 134 SER A N 1
ATOM 1000 C CA . SER A 1 134 ? 33.595 -22.429 -63.683 1.00 63.91 134 SER A CA 1
ATOM 1001 C C . SER A 1 134 ? 33.753 -20.941 -64.031 1.00 63.91 134 SER A C 1
ATOM 1003 O O . SER A 1 134 ? 34.780 -20.363 -63.697 1.00 63.91 134 SER A O 1
ATOM 1005 N N . SER A 1 135 ? 32.747 -20.284 -64.615 1.00 66.56 135 SER A N 1
ATOM 1006 C CA . SER A 1 135 ? 32.794 -18.865 -64.993 1.00 66.56 135 SER A CA 1
ATOM 1007 C C . SER A 1 135 ? 32.804 -17.921 -63.790 1.00 66.56 135 SER A C 1
ATOM 1009 O O . SER A 1 135 ? 33.497 -16.909 -63.828 1.00 66.56 135 SER A O 1
ATOM 1011 N N . PHE A 1 136 ? 32.084 -18.232 -62.705 1.00 68.00 136 PHE A N 1
ATOM 1012 C CA . PHE A 1 136 ? 32.106 -17.388 -61.503 1.00 68.00 136 PHE A CA 1
ATOM 1013 C C . PHE A 1 136 ? 33.446 -17.491 -60.767 1.00 68.00 136 PHE A C 1
ATOM 1015 O O . PHE A 1 136 ? 33.997 -16.474 -60.353 1.00 68.00 136 PHE A O 1
ATOM 1022 N N . LEU A 1 137 ? 34.016 -18.698 -60.671 1.00 68.56 137 LEU A N 1
ATOM 1023 C CA . LEU A 1 137 ? 35.370 -18.887 -60.146 1.00 68.56 137 LEU A CA 1
ATOM 1024 C C . LEU A 1 137 ? 36.400 -18.128 -60.990 1.00 68.56 137 LEU A C 1
ATOM 1026 O O . LEU A 1 137 ? 37.232 -17.416 -60.431 1.00 68.56 137 LEU A O 1
ATOM 1030 N N . SER A 1 138 ? 36.296 -18.186 -62.321 1.00 72.69 138 SER A N 1
ATOM 1031 C CA . SER A 1 138 ? 37.144 -17.383 -63.208 1.00 72.69 138 SER A CA 1
ATOM 1032 C C . SER A 1 138 ? 36.996 -15.878 -62.966 1.00 72.69 138 SER A C 1
ATOM 1034 O O . SER A 1 138 ? 38.002 -15.181 -62.987 1.00 72.69 138 SER A O 1
ATOM 1036 N N . ILE A 1 139 ? 35.791 -15.369 -62.680 1.00 74.56 139 ILE A N 1
ATOM 1037 C CA . ILE A 1 139 ? 35.563 -13.946 -62.363 1.00 74.56 139 ILE A CA 1
ATOM 1038 C C . ILE A 1 139 ? 36.195 -13.560 -61.021 1.00 74.56 139 ILE A C 1
ATOM 1040 O O . ILE A 1 139 ? 36.838 -12.514 -60.931 1.00 74.56 139 ILE A O 1
ATOM 1044 N N . VAL A 1 140 ? 36.052 -14.396 -59.986 1.00 74.69 140 VAL A N 1
ATOM 1045 C CA . VAL A 1 140 ? 36.671 -14.149 -58.673 1.00 74.69 140 VAL A CA 1
ATOM 1046 C C . VAL A 1 140 ? 38.199 -14.145 -58.790 1.00 74.69 140 VAL A C 1
ATOM 1048 O O . VAL A 1 140 ? 38.838 -13.242 -58.259 1.00 74.69 140 VAL A O 1
ATOM 1051 N N . HIS A 1 141 ? 38.781 -15.076 -59.553 1.00 73.12 141 HIS A N 1
ATOM 1052 C CA . HIS A 1 141 ? 40.223 -15.104 -59.823 1.00 73.12 141 HIS A CA 1
ATOM 1053 C C . HIS A 1 141 ? 40.699 -13.961 -60.733 1.00 73.12 141 HIS A C 1
ATOM 1055 O O . HIS A 1 141 ? 41.794 -13.443 -60.533 1.00 73.12 141 HIS A O 1
ATOM 1061 N N . ALA A 1 142 ? 39.882 -13.526 -61.696 1.00 76.25 142 ALA A N 1
ATOM 1062 C CA . ALA A 1 142 ? 40.187 -12.384 -62.559 1.00 76.25 142 ALA A CA 1
ATOM 1063 C C . ALA A 1 142 ? 40.094 -11.033 -61.824 1.00 76.25 142 ALA A C 1
ATOM 1065 O O . ALA A 1 142 ? 40.565 -10.020 -62.338 1.00 76.25 142 ALA A O 1
ATOM 1066 N N . CYS A 1 143 ? 39.502 -11.005 -60.624 1.00 77.88 143 CYS A N 1
ATOM 1067 C CA . CYS A 1 143 ? 39.316 -9.807 -59.811 1.00 77.88 143 CYS A CA 1
ATOM 1068 C C . CYS A 1 143 ? 40.059 -9.927 -58.464 1.00 77.88 143 CYS A C 1
ATOM 1070 O O . CYS A 1 143 ? 39.412 -10.111 -57.427 1.00 77.88 143 CYS A O 1
ATOM 1072 N N . PRO A 1 144 ? 41.395 -9.755 -58.422 1.00 76.50 144 PRO A N 1
ATOM 1073 C CA . PRO A 1 144 ? 42.175 -9.841 -57.181 1.00 76.50 144 PRO A CA 1
ATOM 1074 C C . PRO A 1 144 ? 41.670 -8.884 -56.090 1.00 76.50 144 PRO A C 1
ATOM 1076 O O . PRO A 1 144 ? 41.600 -9.266 -54.927 1.00 76.50 144 PRO A O 1
ATOM 1079 N N . ASN A 1 145 ? 41.179 -7.698 -56.466 1.00 77.12 145 ASN A N 1
ATOM 1080 C CA . ASN A 1 145 ? 40.573 -6.736 -55.536 1.00 77.12 145 ASN A CA 1
ATOM 1081 C C . ASN A 1 145 ? 39.290 -7.260 -54.863 1.00 77.12 145 ASN A C 1
ATOM 1083 O O . ASN A 1 145 ? 38.983 -6.886 -53.731 1.00 77.12 145 ASN A O 1
ATOM 1087 N N . LEU A 1 146 ? 38.511 -8.108 -55.549 1.00 79.00 146 LEU A N 1
ATOM 1088 C CA . LEU A 1 146 ? 37.313 -8.724 -54.973 1.00 79.00 146 LEU A CA 1
ATOM 1089 C C . LEU A 1 146 ? 37.711 -9.770 -53.929 1.00 79.00 146 LEU A C 1
ATOM 1091 O O . LEU A 1 146 ? 37.152 -9.770 -52.835 1.00 79.00 146 LEU A O 1
ATOM 1095 N N . MET A 1 147 ? 38.703 -10.611 -54.239 1.00 79.62 147 MET A N 1
ATOM 1096 C CA . MET A 1 147 ? 39.254 -11.560 -53.267 1.00 79.62 147 MET A CA 1
ATOM 1097 C C . MET A 1 147 ? 39.867 -10.838 -52.074 1.00 79.62 147 MET A C 1
ATOM 1099 O O . MET A 1 147 ? 39.608 -11.208 -50.934 1.00 79.62 147 MET A O 1
ATOM 1103 N N . GLU A 1 148 ? 40.626 -9.772 -52.317 1.00 82.00 148 GLU A N 1
ATOM 1104 C CA . GLU A 1 148 ? 41.221 -8.990 -51.247 1.00 82.00 148 GLU A CA 1
ATOM 1105 C C . GLU A 1 148 ? 40.141 -8.416 -50.331 1.00 82.00 148 GLU A C 1
ATOM 1107 O O . GLU A 1 148 ? 40.241 -8.601 -49.126 1.00 82.00 148 GLU A O 1
ATOM 1112 N N . ARG A 1 149 ? 39.060 -7.839 -50.873 1.00 81.06 149 ARG A N 1
ATOM 1113 C CA . ARG A 1 149 ? 37.919 -7.350 -50.077 1.00 81.06 149 ARG A CA 1
ATOM 1114 C C . ARG A 1 149 ? 37.174 -8.456 -49.332 1.00 81.06 149 ARG A C 1
ATOM 1116 O O . ARG A 1 149 ? 36.741 -8.238 -48.203 1.00 81.06 149 ARG A O 1
ATOM 1123 N N . LEU A 1 150 ? 37.024 -9.636 -49.931 1.00 82.44 150 LEU A N 1
ATOM 1124 C CA . LEU A 1 150 ? 36.391 -10.785 -49.278 1.00 82.44 150 LEU A CA 1
ATOM 1125 C C . LEU A 1 150 ? 37.244 -11.346 -48.136 1.00 82.44 150 LEU A C 1
ATOM 1127 O O . LEU A 1 150 ? 36.679 -11.827 -47.153 1.00 82.44 150 LEU A O 1
ATOM 1131 N N . LEU A 1 151 ? 38.569 -11.254 -48.253 1.00 85.31 151 LEU A N 1
ATOM 1132 C CA . LEU A 1 151 ? 39.540 -11.773 -47.290 1.00 85.31 151 LEU A CA 1
ATOM 1133 C C . LEU A 1 151 ? 40.092 -10.704 -46.340 1.00 85.31 151 LEU A C 1
ATOM 1135 O O . LEU A 1 151 ? 40.858 -11.029 -45.437 1.00 85.31 151 LEU A O 1
ATOM 1139 N N . SER A 1 152 ? 39.786 -9.427 -46.558 1.00 83.12 152 SER A N 1
ATOM 1140 C CA . SER A 1 152 ? 40.263 -8.351 -45.697 1.00 83.12 152 SER A CA 1
ATOM 1141 C C . SER A 1 152 ? 39.506 -8.380 -44.375 1.00 83.12 152 SER A C 1
ATOM 1143 O O . SER A 1 152 ? 38.270 -8.349 -44.376 1.00 83.12 152 SER A O 1
ATOM 1145 N N . PRO A 1 153 ? 40.228 -8.457 -43.246 1.00 79.12 153 PRO A N 1
ATOM 1146 C CA . PRO A 1 153 ? 39.597 -8.396 -41.947 1.00 79.12 153 PRO A CA 1
ATOM 1147 C C . PRO A 1 153 ? 38.992 -7.015 -41.724 1.00 79.12 153 PRO A C 1
ATOM 1149 O O . PRO A 1 153 ? 39.624 -5.990 -41.962 1.00 79.12 153 PRO A O 1
ATOM 1152 N N . ASP A 1 154 ? 37.758 -7.020 -41.240 1.00 86.50 154 ASP A N 1
ATOM 1153 C CA . ASP A 1 154 ? 37.115 -5.863 -40.624 1.00 86.50 154 ASP A CA 1
ATOM 1154 C C . ASP A 1 154 ? 36.958 -6.181 -39.130 1.00 86.50 154 ASP A C 1
ATOM 1156 O O . ASP A 1 154 ? 36.918 -7.348 -38.737 1.00 86.50 154 ASP A O 1
ATOM 1160 N N . ALA A 1 155 ? 36.813 -5.177 -38.270 1.00 88.75 155 ALA A N 1
ATOM 1161 C CA . ALA A 1 155 ? 36.589 -5.375 -36.839 1.00 88.75 155 ALA A CA 1
ATOM 1162 C C . ALA A 1 155 ? 35.370 -6.284 -36.546 1.00 88.75 155 ALA A C 1
ATOM 1164 O O . ALA A 1 155 ? 35.325 -6.959 -35.511 1.00 88.75 155 ALA A O 1
ATOM 1165 N N . LEU A 1 156 ? 34.400 -6.345 -37.471 1.00 92.56 156 LEU A N 1
ATOM 1166 C CA . LEU A 1 156 ? 33.251 -7.256 -37.419 1.00 92.56 156 LEU A CA 1
ATOM 1167 C C . LEU A 1 156 ? 33.498 -8.631 -38.063 1.00 92.56 156 LEU A C 1
ATOM 1169 O O . LEU A 1 156 ? 32.780 -9.573 -37.742 1.00 92.56 156 LEU A O 1
ATOM 1173 N N . ARG A 1 157 ? 34.488 -8.791 -38.945 1.00 92.62 157 ARG A N 1
ATOM 1174 C CA . ARG A 1 157 ? 34.816 -10.073 -39.587 1.00 92.62 157 ARG A CA 1
ATOM 1175 C C . ARG A 1 157 ? 36.146 -10.579 -39.057 1.00 92.62 157 ARG A C 1
ATOM 1177 O O . ARG A 1 157 ? 37.208 -10.227 -39.559 1.00 92.62 157 ARG A O 1
ATOM 1184 N N . THR A 1 158 ? 36.083 -11.416 -38.029 1.00 93.56 158 THR A N 1
ATOM 1185 C CA . THR A 1 158 ? 37.289 -12.059 -37.507 1.00 93.56 158 THR A CA 1
ATOM 1186 C C . THR A 1 158 ? 37.814 -13.114 -38.467 1.00 93.56 158 THR A C 1
ATOM 1188 O O . THR A 1 158 ? 37.090 -13.583 -39.347 1.00 93.56 158 THR A O 1
ATOM 1191 N N . VAL A 1 159 ? 39.057 -13.544 -38.252 1.00 94.38 159 VAL A N 1
ATOM 1192 C CA . VAL A 1 159 ? 39.699 -14.601 -39.045 1.00 94.38 159 VAL A CA 1
ATOM 1193 C C . VAL A 1 159 ? 38.831 -15.856 -39.119 1.00 94.38 159 VAL A C 1
ATOM 1195 O O . VAL A 1 159 ? 38.708 -16.454 -40.183 1.00 94.38 159 VAL A O 1
ATOM 1198 N N . THR A 1 160 ? 38.155 -16.218 -38.022 1.00 95.38 160 THR A N 1
ATOM 1199 C CA . THR A 1 160 ? 37.231 -17.361 -38.013 1.00 95.38 160 THR A CA 1
ATOM 1200 C C . THR A 1 160 ? 36.049 -17.168 -38.954 1.00 95.38 160 THR A C 1
ATOM 1202 O O . THR A 1 160 ? 35.708 -18.093 -39.687 1.00 95.38 160 THR A O 1
ATOM 1205 N N . LEU A 1 161 ? 35.435 -15.981 -38.966 1.00 94.50 161 LEU A N 1
ATOM 1206 C CA . LEU A 1 161 ? 34.309 -15.692 -39.857 1.00 94.50 161 LEU A CA 1
ATOM 1207 C C . LEU A 1 161 ? 34.749 -15.661 -41.319 1.00 94.50 161 LEU A C 1
ATOM 1209 O O . LEU A 1 161 ? 34.083 -16.248 -42.161 1.00 94.50 161 LEU A O 1
ATOM 1213 N N . ILE A 1 162 ? 35.901 -15.057 -41.615 1.00 94.38 162 ILE A N 1
ATOM 1214 C CA . ILE A 1 162 ? 36.450 -15.021 -42.976 1.00 94.38 162 ILE A CA 1
ATOM 1215 C C . ILE A 1 162 ? 36.777 -16.434 -43.460 1.00 94.38 162 ILE A C 1
ATOM 1217 O O . ILE A 1 162 ? 36.402 -16.794 -44.572 1.00 94.38 162 ILE A O 1
ATOM 1221 N N . ALA A 1 163 ? 37.427 -17.258 -42.633 1.00 94.00 163 ALA A N 1
ATOM 1222 C CA . ALA A 1 163 ? 37.725 -18.648 -42.969 1.00 94.00 163 ALA A CA 1
ATOM 1223 C C . ALA A 1 163 ? 36.442 -19.462 -43.203 1.00 94.00 163 ALA A C 1
ATOM 1225 O O . ALA A 1 163 ? 36.371 -20.240 -44.154 1.00 94.00 163 ALA A O 1
ATOM 1226 N N . GLN A 1 164 ? 35.411 -19.255 -42.377 1.00 94.06 164 GLN A N 1
ATOM 1227 C CA . GLN A 1 164 ? 34.111 -19.908 -42.530 1.00 94.06 164 GLN A CA 1
ATOM 1228 C C . GLN A 1 164 ? 33.396 -19.469 -43.816 1.00 94.06 164 GLN A C 1
ATOM 1230 O O . GLN A 1 164 ? 32.917 -20.320 -44.563 1.00 94.06 164 GLN A O 1
ATOM 1235 N N . ASP A 1 165 ? 33.356 -18.168 -44.106 1.00 91.06 165 ASP A N 1
ATOM 1236 C CA . ASP A 1 165 ? 32.781 -17.623 -45.339 1.00 91.06 165 ASP A CA 1
ATOM 1237 C C . ASP A 1 165 ? 33.523 -18.158 -46.570 1.00 91.06 165 ASP A C 1
ATOM 1239 O O . ASP A 1 165 ? 32.895 -18.561 -47.545 1.00 91.06 165 ASP A O 1
ATOM 1243 N N . THR A 1 166 ? 34.855 -18.220 -46.503 1.00 90.25 166 THR A N 1
ATOM 1244 C CA . THR A 1 166 ? 35.725 -18.726 -47.576 1.00 90.25 166 THR A CA 1
ATOM 1245 C C . THR A 1 166 ? 35.485 -20.215 -47.827 1.00 90.25 166 THR A C 1
ATOM 1247 O O . THR A 1 166 ? 35.367 -20.638 -48.979 1.00 90.25 166 THR A O 1
ATOM 1250 N N . ALA A 1 167 ? 35.339 -21.019 -46.768 1.00 90.44 167 ALA A N 1
ATOM 1251 C CA . ALA A 1 167 ? 34.978 -22.432 -46.879 1.00 90.44 167 ALA A CA 1
ATOM 1252 C C . ALA A 1 167 ? 33.577 -22.614 -47.483 1.00 90.44 167 ALA A C 1
ATOM 1254 O O . ALA A 1 167 ? 33.410 -23.384 -48.428 1.00 90.44 167 ALA A O 1
ATOM 1255 N N . ASN A 1 168 ? 32.582 -21.875 -46.985 1.00 90.25 168 ASN A N 1
ATOM 1256 C CA . ASN A 1 168 ? 31.209 -21.933 -47.487 1.00 90.25 168 ASN A CA 1
ATOM 1257 C C . ASN A 1 168 ? 31.126 -21.511 -48.956 1.00 90.25 168 ASN A C 1
ATOM 1259 O O . ASN A 1 168 ? 30.430 -22.153 -49.739 1.00 90.25 168 ASN A O 1
ATOM 1263 N N . LEU A 1 169 ? 31.863 -20.468 -49.342 1.00 87.06 169 LEU A N 1
ATOM 1264 C CA . LEU A 1 169 ? 31.960 -20.022 -50.725 1.00 87.06 169 LEU A CA 1
ATOM 1265 C C . LEU A 1 169 ? 32.638 -21.085 -51.599 1.00 87.06 169 LEU A C 1
ATOM 1267 O O . LEU A 1 169 ? 32.153 -21.371 -52.687 1.00 87.06 169 LEU A O 1
ATOM 1271 N N . SER A 1 170 ? 33.703 -21.727 -51.107 1.00 87.00 170 SER A N 1
ATOM 1272 C CA . SER A 1 170 ? 34.382 -22.815 -51.828 1.00 87.00 170 S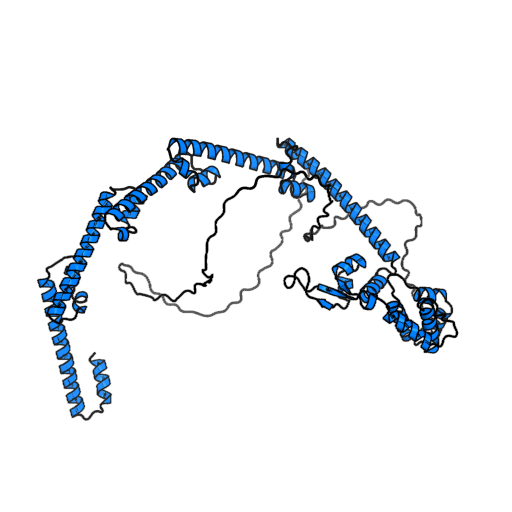ER A CA 1
ATOM 1273 C C . SER A 1 170 ? 33.426 -23.979 -52.105 1.00 87.00 170 SER A C 1
ATOM 1275 O O . SER A 1 170 ? 33.382 -24.489 -53.222 1.00 87.00 170 SER A O 1
ATOM 1277 N N . ILE A 1 171 ? 32.617 -24.359 -51.108 1.00 87.69 171 ILE A N 1
ATOM 1278 C CA . ILE A 1 171 ? 31.599 -25.412 -51.229 1.00 87.69 171 ILE A CA 1
ATOM 1279 C C . ILE A 1 171 ? 30.499 -24.992 -52.207 1.00 87.69 171 ILE A C 1
ATOM 1281 O O . ILE A 1 171 ? 30.165 -25.752 -53.113 1.00 87.69 171 ILE A O 1
ATOM 1285 N N . ALA A 1 172 ? 29.959 -23.780 -52.056 1.00 84.44 172 ALA A N 1
ATOM 1286 C CA . ALA A 1 172 ? 28.878 -23.270 -52.898 1.00 84.44 172 ALA A CA 1
ATOM 1287 C C . ALA A 1 172 ? 29.275 -23.176 -54.379 1.00 84.44 172 ALA A C 1
ATOM 1289 O O . ALA A 1 172 ? 28.432 -23.350 -55.255 1.00 84.44 172 ALA A O 1
ATOM 1290 N N . LEU A 1 173 ? 30.555 -22.923 -54.657 1.00 83.69 173 LEU A N 1
ATOM 1291 C CA . LEU A 1 173 ? 31.093 -22.840 -56.012 1.00 83.69 173 LEU A CA 1
ATOM 1292 C C . LEU A 1 173 ? 31.621 -24.175 -56.551 1.00 83.69 173 LEU A C 1
ATOM 1294 O O . LEU A 1 173 ? 32.088 -24.216 -57.688 1.00 83.69 173 LEU A O 1
ATOM 1298 N N . GLY A 1 174 ? 31.587 -25.252 -55.758 1.00 84.56 174 GLY A N 1
ATOM 1299 C CA . GLY A 1 174 ? 32.185 -26.534 -56.137 1.00 84.56 174 GLY A CA 1
ATOM 1300 C C . GLY A 1 174 ? 33.684 -26.420 -56.430 1.00 84.56 174 GLY A C 1
ATOM 1301 O O . GLY A 1 174 ? 34.202 -27.120 -57.302 1.00 84.56 174 GLY A O 1
ATOM 1302 N N . ALA A 1 175 ? 34.379 -25.500 -55.754 1.00 84.62 175 ALA A N 1
ATOM 1303 C CA . ALA A 1 175 ? 35.791 -25.242 -55.985 1.00 84.62 175 ALA A CA 1
ATOM 1304 C C . ALA A 1 175 ? 36.614 -26.501 -55.678 1.00 84.62 175 ALA A C 1
ATOM 1306 O O . ALA A 1 175 ? 36.510 -27.085 -54.597 1.00 84.62 175 ALA A O 1
ATOM 1307 N N . SER A 1 176 ? 37.461 -26.914 -56.626 1.00 85.31 176 SER A N 1
ATOM 1308 C CA . SER A 1 176 ? 38.414 -27.999 -56.376 1.00 85.31 176 SER A CA 1
ATOM 1309 C C . SER A 1 176 ? 39.387 -27.612 -55.257 1.00 85.31 176 SER A C 1
ATOM 1311 O O . SER A 1 176 ? 39.646 -26.430 -55.017 1.00 85.31 176 SER A O 1
ATOM 1313 N N . SER A 1 177 ? 39.996 -28.606 -54.608 1.00 85.06 177 SER A N 1
ATOM 1314 C CA . SER A 1 177 ? 41.022 -28.378 -53.580 1.00 85.06 177 SER A CA 1
ATOM 1315 C C . SER A 1 177 ? 42.176 -27.494 -54.071 1.00 85.06 177 SER A C 1
ATOM 1317 O O . SER A 1 177 ? 42.745 -26.745 -53.280 1.00 85.06 177 SER A O 1
ATOM 1319 N N . LYS A 1 178 ? 42.484 -27.533 -55.376 1.00 84.31 178 LYS A N 1
ATOM 1320 C CA . LYS A 1 178 ? 43.493 -26.683 -56.021 1.00 84.31 178 LYS A CA 1
ATOM 1321 C C . LYS A 1 178 ? 43.067 -25.213 -56.094 1.00 84.31 178 LYS A C 1
ATOM 1323 O O . LYS A 1 178 ? 43.895 -24.346 -55.871 1.00 84.31 178 LYS A O 1
ATOM 1328 N N . VAL A 1 179 ? 41.791 -24.942 -56.364 1.00 81.44 179 VAL A N 1
ATOM 1329 C CA . VAL A 1 179 ? 41.234 -23.579 -56.459 1.00 81.44 179 VAL A CA 1
ATOM 1330 C C . VAL A 1 179 ? 41.094 -22.954 -55.070 1.00 81.44 179 VAL A C 1
ATOM 1332 O O . VAL A 1 179 ? 41.489 -21.814 -54.852 1.00 81.44 179 VAL A O 1
ATOM 1335 N N . ALA A 1 180 ? 40.621 -23.731 -54.092 1.00 86.00 180 ALA A N 1
ATOM 1336 C CA . ALA A 1 180 ? 40.550 -23.276 -52.706 1.00 86.00 180 ALA A CA 1
ATOM 1337 C C . ALA A 1 180 ? 41.946 -23.031 -52.091 1.00 86.00 180 ALA A C 1
ATOM 1339 O O . ALA A 1 180 ? 42.074 -22.225 -51.172 1.00 86.00 180 ALA A O 1
ATOM 1340 N N . ALA A 1 181 ? 43.000 -23.695 -52.591 1.00 88.62 181 ALA A N 1
ATOM 1341 C CA . ALA A 1 181 ? 44.365 -23.534 -52.087 1.00 88.62 181 ALA A CA 1
ATOM 1342 C C . ALA A 1 181 ? 44.865 -22.086 -52.174 1.00 88.62 181 ALA A C 1
ATOM 1344 O O . ALA A 1 181 ? 45.493 -21.617 -51.228 1.00 88.62 181 ALA A O 1
ATOM 1345 N N . ASP A 1 182 ? 44.552 -21.367 -53.252 1.00 87.06 182 ASP A N 1
ATOM 1346 C CA . ASP A 1 182 ? 44.975 -19.972 -53.419 1.00 87.06 182 ASP A CA 1
ATOM 1347 C C . ASP A 1 182 ? 44.305 -19.055 -52.389 1.00 87.06 182 ASP A C 1
ATOM 1349 O O . ASP A 1 182 ? 44.941 -18.155 -51.842 1.00 87.06 182 ASP A O 1
ATOM 1353 N N . TRP A 1 183 ? 43.044 -19.331 -52.046 1.00 88.62 183 TRP A N 1
ATOM 1354 C CA . TRP A 1 183 ? 42.325 -18.592 -51.007 1.00 88.62 183 TRP A CA 1
ATOM 1355 C C . TRP A 1 183 ? 42.905 -18.868 -49.623 1.00 88.62 183 TRP A C 1
ATOM 1357 O O . TRP A 1 183 ? 43.083 -17.942 -48.831 1.00 88.62 183 TRP A O 1
ATOM 1367 N N . TRP A 1 184 ? 43.257 -20.127 -49.341 1.00 92.44 184 TRP A N 1
ATOM 1368 C CA . TRP A 1 184 ? 43.906 -20.494 -48.085 1.00 92.44 184 TRP A CA 1
ATOM 1369 C C . TRP A 1 184 ? 45.301 -19.889 -47.956 1.00 92.44 184 TRP A C 1
ATOM 1371 O O . TRP A 1 184 ? 45.634 -19.427 -46.871 1.00 92.44 184 TRP A O 1
ATOM 1381 N N . ARG A 1 185 ? 46.089 -19.821 -49.037 1.00 92.69 185 ARG A N 1
ATOM 1382 C CA . ARG A 1 185 ? 47.390 -19.130 -49.048 1.00 92.69 185 ARG A CA 1
ATOM 1383 C C . ARG A 1 185 ? 47.243 -17.633 -48.820 1.00 92.69 185 ARG A C 1
ATOM 1385 O O . ARG A 1 185 ? 47.929 -17.093 -47.962 1.00 92.69 185 ARG A O 1
ATOM 1392 N N . ALA A 1 186 ? 46.315 -16.977 -49.517 1.00 89.75 186 ALA A N 1
ATOM 1393 C CA . ALA A 1 186 ? 46.065 -15.548 -49.337 1.00 89.75 186 ALA A CA 1
ATOM 1394 C C . ALA A 1 186 ? 45.611 -15.219 -47.904 1.00 89.75 186 ALA A C 1
ATOM 1396 O O . ALA A 1 186 ? 46.057 -14.234 -47.315 1.00 89.75 186 ALA A O 1
ATOM 1397 N N . LEU A 1 187 ? 44.757 -16.063 -47.315 1.00 91.56 187 LEU A N 1
ATOM 1398 C CA . LEU A 1 187 ? 44.330 -15.915 -45.926 1.00 91.56 187 LEU A CA 1
ATOM 1399 C C . LEU A 1 187 ? 45.467 -16.225 -44.936 1.00 91.56 187 LEU A C 1
ATOM 1401 O O . LEU A 1 187 ? 45.621 -15.511 -43.948 1.00 91.56 187 LEU A O 1
ATOM 1405 N N . ALA A 1 188 ? 46.279 -17.252 -45.205 1.00 93.81 188 ALA A N 1
ATOM 1406 C CA . ALA A 1 188 ? 47.449 -17.601 -44.402 1.00 93.81 188 ALA A CA 1
ATOM 1407 C C . ALA A 1 188 ? 48.484 -16.471 -44.399 1.00 93.81 188 ALA A C 1
ATOM 1409 O O . ALA A 1 188 ? 48.934 -16.088 -43.328 1.00 93.81 188 ALA A O 1
ATOM 1410 N N . ALA A 1 189 ? 48.791 -15.876 -45.553 1.00 92.25 189 ALA A N 1
ATOM 1411 C CA . ALA A 1 189 ? 49.721 -14.753 -45.663 1.00 92.25 189 ALA A CA 1
ATOM 1412 C C . ALA A 1 189 ? 49.279 -13.533 -44.837 1.00 92.25 189 ALA A C 1
ATOM 1414 O O . ALA A 1 189 ? 50.109 -12.874 -44.218 1.00 92.25 189 ALA A O 1
ATOM 1415 N N . LYS A 1 190 ? 47.967 -13.263 -44.749 1.00 90.62 190 LYS A N 1
ATOM 1416 C CA . LYS A 1 190 ? 47.420 -12.173 -43.916 1.00 90.62 190 LYS A CA 1
ATOM 1417 C C . LYS A 1 190 ? 47.467 -12.452 -42.408 1.00 90.62 190 LYS A C 1
ATOM 1419 O O . LYS A 1 190 ? 47.380 -11.512 -41.621 1.00 90.62 190 LYS A O 1
ATOM 1424 N N . HIS A 1 191 ? 47.549 -13.717 -41.997 1.00 92.31 191 HIS A N 1
ATOM 1425 C CA . HIS A 1 191 ? 47.426 -14.129 -40.592 1.00 92.31 191 HIS A CA 1
ATOM 1426 C C . HIS A 1 191 ? 48.619 -14.925 -40.062 1.00 92.31 191 HIS A C 1
ATOM 1428 O O . HIS A 1 191 ? 48.571 -15.422 -38.935 1.00 92.31 191 HIS A O 1
ATOM 1434 N N . ALA A 1 192 ? 49.681 -15.043 -40.853 1.00 91.56 192 ALA A N 1
ATOM 1435 C CA . ALA A 1 192 ? 50.914 -15.674 -40.436 1.00 91.56 192 ALA A CA 1
ATOM 1436 C C . ALA A 1 192 ? 51.525 -14.896 -39.254 1.00 91.56 192 ALA A C 1
ATOM 1438 O O . ALA A 1 192 ? 51.462 -13.662 -39.224 1.00 91.56 192 ALA A O 1
ATOM 1439 N N . PRO A 1 193 ? 52.095 -15.588 -38.252 1.00 89.44 193 PRO A N 1
ATOM 1440 C CA . PRO A 1 193 ? 52.820 -14.921 -37.179 1.00 89.44 193 PRO A CA 1
ATOM 1441 C C . PRO A 1 193 ? 53.995 -14.120 -37.756 1.00 89.44 193 PRO A C 1
ATOM 1443 O O . PRO A 1 193 ? 54.5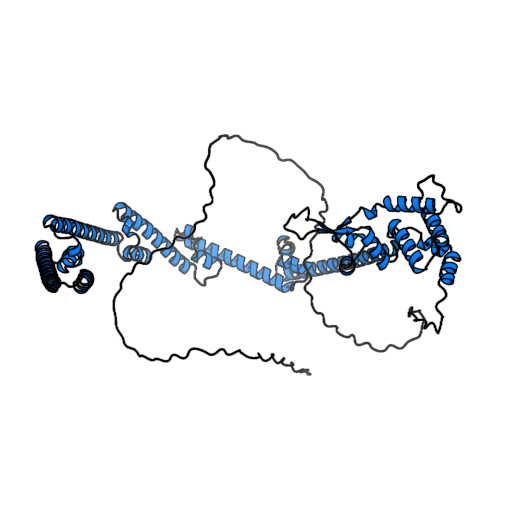76 -14.504 -38.772 1.00 89.44 193 PRO A O 1
ATOM 1446 N N . ALA A 1 194 ? 54.355 -13.012 -37.103 1.00 87.31 194 ALA A N 1
ATOM 1447 C CA . ALA A 1 194 ? 55.462 -12.165 -37.539 1.00 87.31 194 ALA A CA 1
ATOM 1448 C C . ALA A 1 194 ? 56.738 -13.006 -37.749 1.00 87.31 194 ALA A C 1
ATOM 1450 O O . ALA A 1 194 ? 57.232 -13.625 -36.808 1.00 87.31 194 ALA A O 1
ATOM 1451 N N . GLY A 1 195 ? 57.235 -13.049 -38.989 1.00 82.94 195 GLY A N 1
ATOM 1452 C CA . GLY A 1 195 ? 58.418 -13.824 -39.385 1.00 82.94 195 GLY A CA 1
ATOM 1453 C C . GLY A 1 195 ? 58.141 -15.115 -40.166 1.00 82.94 195 GLY A C 1
ATOM 1454 O O . GLY A 1 195 ? 59.076 -15.665 -40.738 1.00 82.94 195 GLY A O 1
ATOM 1455 N N . ALA A 1 196 ? 56.893 -15.582 -40.257 1.00 87.88 196 ALA A N 1
ATOM 1456 C CA . ALA A 1 196 ? 56.527 -16.675 -41.158 1.00 87.88 196 ALA A CA 1
ATOM 1457 C C . ALA A 1 196 ? 56.152 -16.111 -42.539 1.00 87.88 196 ALA A C 1
ATOM 1459 O O . ALA A 1 196 ? 55.052 -15.591 -42.726 1.00 87.88 196 ALA A O 1
ATOM 1460 N N . ALA A 1 197 ? 57.075 -16.188 -43.501 1.00 88.06 197 ALA A N 1
ATOM 1461 C CA . ALA A 1 197 ? 56.785 -15.853 -44.892 1.00 88.06 197 ALA A CA 1
ATOM 1462 C C . ALA A 1 197 ? 55.924 -16.964 -45.513 1.00 88.06 197 ALA A C 1
ATOM 1464 O O . ALA A 1 197 ? 56.345 -18.118 -45.582 1.00 88.06 197 ALA A O 1
ATOM 1465 N N . ILE A 1 198 ? 54.699 -16.621 -45.915 1.00 91.81 198 ILE A N 1
ATOM 1466 C CA . ILE A 1 198 ? 53.827 -17.500 -46.698 1.00 91.81 198 ILE A CA 1
ATOM 1467 C C . ILE A 1 198 ? 53.860 -16.992 -48.133 1.00 91.81 198 ILE A C 1
ATOM 1469 O O . ILE A 1 198 ? 53.256 -15.964 -48.445 1.00 91.81 198 ILE A O 1
ATOM 1473 N N . ASP A 1 199 ? 54.571 -17.720 -48.984 1.00 91.19 199 ASP A N 1
ATOM 1474 C CA . ASP A 1 199 ? 54.746 -17.391 -50.392 1.00 91.19 199 ASP A CA 1
ATOM 1475 C C . ASP A 1 199 ? 53.677 -18.078 -51.260 1.00 91.19 199 ASP A C 1
ATOM 1477 O O . ASP A 1 199 ? 52.929 -18.957 -50.818 1.00 91.19 199 ASP A O 1
ATOM 1481 N N . ALA A 1 200 ? 53.604 -17.694 -52.538 1.00 86.94 200 ALA A N 1
ATOM 1482 C CA . ALA A 1 200 ? 52.687 -18.311 -53.503 1.00 86.94 200 ALA A CA 1
ATOM 1483 C C . ALA A 1 200 ? 52.927 -19.829 -53.666 1.00 86.94 200 ALA A C 1
ATOM 1485 O O . ALA A 1 200 ? 51.982 -20.581 -53.921 1.00 86.94 200 ALA A O 1
ATOM 1486 N N . ASP A 1 201 ? 54.168 -20.275 -53.448 1.00 90.75 201 ASP A N 1
ATOM 1487 C CA . ASP A 1 201 ? 54.593 -21.671 -53.577 1.00 90.75 201 ASP A CA 1
ATOM 1488 C C . ASP A 1 201 ? 54.375 -22.505 -52.303 1.00 90.75 201 ASP A C 1
ATOM 1490 O O . ASP A 1 201 ? 54.568 -23.724 -52.326 1.00 90.75 201 ASP A O 1
ATOM 1494 N N . THR A 1 202 ? 53.918 -21.900 -51.196 1.00 93.25 202 THR A N 1
ATOM 1495 C CA . THR A 1 202 ? 53.663 -22.633 -49.949 1.00 93.25 202 THR A CA 1
ATOM 1496 C C . THR A 1 202 ? 52.656 -23.772 -50.191 1.00 93.25 202 THR A C 1
ATOM 1498 O O . THR A 1 202 ? 51.578 -23.548 -50.765 1.00 93.25 202 THR A O 1
ATOM 1501 N N . PRO A 1 203 ? 52.949 -25.016 -49.761 1.00 94.81 203 PRO A N 1
ATOM 1502 C CA . PRO A 1 203 ? 52.023 -26.133 -49.895 1.00 94.81 203 PRO A CA 1
ATOM 1503 C C . PRO A 1 203 ? 50.658 -25.813 -49.274 1.00 94.81 203 PRO A C 1
ATOM 1505 O O . PRO A 1 203 ? 50.563 -25.302 -48.159 1.00 94.81 203 PRO A O 1
ATOM 1508 N N . SER A 1 204 ? 49.570 -26.167 -49.961 1.00 92.00 204 SER A N 1
ATOM 1509 C CA . SER A 1 204 ? 48.201 -25.859 -49.509 1.00 92.00 204 SER A CA 1
ATOM 1510 C C . SER A 1 204 ? 47.891 -26.390 -48.103 1.00 92.00 204 SER A C 1
ATOM 1512 O O . SER A 1 204 ? 47.158 -25.759 -47.344 1.00 92.00 204 SER A O 1
ATOM 1514 N N . ARG A 1 205 ? 48.485 -27.532 -47.732 1.00 93.38 205 ARG A N 1
ATOM 1515 C CA . ARG A 1 205 ? 48.366 -28.138 -46.400 1.00 93.38 205 ARG A CA 1
ATOM 1516 C C . ARG A 1 205 ? 48.996 -27.274 -45.307 1.00 93.38 205 ARG A C 1
ATOM 1518 O O . ARG A 1 205 ? 48.443 -27.200 -44.214 1.00 93.38 205 ARG A O 1
ATOM 1525 N N . GLU A 1 206 ? 50.124 -26.637 -45.600 1.00 94.94 206 GLU A N 1
ATOM 1526 C CA . GLU A 1 206 ? 50.823 -25.751 -44.669 1.00 94.94 206 GLU A CA 1
ATOM 1527 C C . GLU A 1 206 ? 50.063 -24.431 -44.504 1.00 94.94 206 GLU A C 1
ATOM 1529 O O . GLU A 1 206 ? 49.757 -24.042 -43.379 1.00 94.94 206 GLU A O 1
ATOM 1534 N N . ALA A 1 207 ? 49.619 -23.821 -45.608 1.00 93.94 207 ALA A N 1
ATOM 1535 C CA . ALA A 1 207 ? 48.761 -22.635 -45.564 1.00 93.94 207 ALA A CA 1
ATOM 1536 C C . ALA A 1 207 ? 47.473 -22.882 -44.753 1.00 93.94 207 ALA A C 1
ATOM 1538 O O . ALA A 1 207 ? 47.096 -22.081 -43.896 1.00 93.94 207 ALA A O 1
ATOM 1539 N N . LEU A 1 208 ? 46.820 -24.033 -44.953 1.00 93.62 208 LEU A N 1
ATOM 1540 C CA . LEU A 1 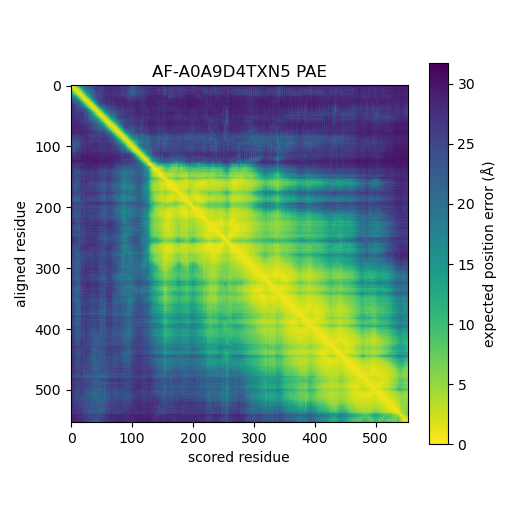208 ? 45.643 -24.412 -44.172 1.00 93.62 208 LEU A CA 1
ATOM 1541 C C . LEU A 1 208 ? 45.969 -24.589 -42.679 1.00 93.62 208 LEU A C 1
ATOM 1543 O O . LEU A 1 208 ? 45.159 -24.198 -41.839 1.00 93.62 208 LEU A O 1
ATOM 1547 N N . ALA A 1 209 ? 47.132 -25.150 -42.334 1.00 95.06 209 ALA A N 1
ATOM 1548 C CA . ALA A 1 209 ? 47.556 -25.303 -40.942 1.00 95.06 209 ALA A CA 1
ATOM 1549 C C . ALA A 1 209 ? 47.740 -23.942 -40.249 1.00 95.06 209 ALA A C 1
ATOM 1551 O O . ALA A 1 209 ? 47.276 -23.768 -39.120 1.00 95.06 209 ALA A O 1
ATOM 1552 N N . VAL A 1 210 ? 48.315 -22.958 -40.950 1.00 95.50 210 VAL A N 1
ATOM 1553 C CA . VAL A 1 210 ? 48.454 -21.575 -40.460 1.00 95.50 210 VAL A CA 1
ATOM 1554 C C . VAL A 1 210 ? 47.084 -20.933 -40.234 1.00 95.50 210 VAL A C 1
ATOM 1556 O O . VAL A 1 210 ? 46.824 -20.401 -39.154 1.00 95.50 210 VAL A O 1
ATOM 1559 N N . VAL A 1 211 ? 46.159 -21.050 -41.194 1.00 95.12 211 VAL A N 1
ATOM 1560 C CA . VAL A 1 211 ? 44.784 -20.542 -41.031 1.00 95.12 211 VAL A CA 1
ATOM 1561 C C . VAL A 1 211 ? 44.088 -21.222 -39.852 1.00 95.12 211 VAL A C 1
ATOM 1563 O O . VAL A 1 211 ? 43.468 -20.550 -39.032 1.00 95.12 211 VAL A O 1
ATOM 1566 N N . GLN A 1 212 ? 44.207 -22.544 -39.709 1.00 95.56 212 GLN A N 1
ATOM 1567 C CA . GLN A 1 212 ? 43.628 -23.271 -38.576 1.00 95.56 212 GLN A CA 1
ATOM 1568 C C . GLN A 1 212 ? 44.201 -22.803 -37.236 1.00 95.56 212 GLN A C 1
ATOM 1570 O O . GLN A 1 212 ? 43.454 -22.693 -36.261 1.00 95.56 212 GLN A O 1
ATOM 1575 N N . GLN A 1 213 ? 45.501 -22.516 -37.172 1.00 95.44 213 GLN A N 1
ATOM 1576 C CA . GLN A 1 213 ? 46.134 -21.958 -35.983 1.00 95.44 213 GLN A CA 1
ATOM 1577 C C . GLN A 1 213 ? 45.595 -20.557 -35.672 1.00 95.44 213 GLN A C 1
ATOM 1579 O O . GLN A 1 213 ? 45.192 -20.312 -34.535 1.00 95.44 213 GLN A O 1
ATOM 1584 N N . ALA A 1 214 ? 45.483 -19.679 -36.672 1.00 94.44 214 ALA A N 1
ATOM 1585 C CA . ALA A 1 214 ? 44.907 -18.344 -36.509 1.00 94.44 214 ALA A CA 1
ATOM 1586 C C . ALA A 1 214 ? 43.436 -18.398 -36.051 1.00 94.44 214 ALA A C 1
ATOM 1588 O O . ALA A 1 214 ? 43.032 -17.681 -35.139 1.00 94.44 214 ALA A O 1
ATOM 1589 N N . VAL A 1 215 ? 42.643 -19.319 -36.604 1.00 95.62 215 VAL A N 1
ATOM 1590 C CA . VAL A 1 215 ? 41.251 -19.569 -36.194 1.00 95.62 215 VAL A CA 1
ATOM 1591 C C . VAL A 1 215 ? 41.160 -20.121 -34.768 1.00 95.62 215 VAL A C 1
ATOM 1593 O O . VAL A 1 215 ? 40.183 -19.867 -34.065 1.00 95.62 215 VAL A O 1
ATOM 1596 N N . ARG A 1 216 ? 42.139 -20.898 -34.294 1.00 95.44 216 ARG A N 1
ATOM 1597 C CA . ARG A 1 216 ? 42.195 -21.336 -32.885 1.00 95.44 216 ARG A CA 1
ATOM 1598 C C . ARG A 1 216 ? 42.604 -20.201 -31.948 1.00 95.44 216 ARG A C 1
ATOM 1600 O O . ARG A 1 216 ? 42.096 -20.152 -30.833 1.00 95.44 216 ARG A O 1
ATOM 1607 N N . ALA A 1 217 ? 43.472 -19.305 -32.408 1.00 95.31 217 ALA A N 1
ATOM 1608 C CA . ALA A 1 217 ? 43.921 -18.133 -31.661 1.00 95.31 217 ALA A CA 1
ATOM 1609 C C . ALA A 1 217 ? 42.892 -16.983 -31.639 1.00 95.31 217 ALA A C 1
ATOM 1611 O O . ALA A 1 217 ? 43.060 -16.028 -30.883 1.00 95.31 217 ALA A O 1
ATOM 1612 N N . ASP A 1 218 ? 41.823 -17.057 -32.439 1.00 95.62 218 ASP A N 1
ATOM 1613 C CA . ASP A 1 218 ? 40.779 -16.033 -32.482 1.00 95.62 218 ASP A CA 1
ATOM 1614 C C . ASP A 1 218 ? 40.009 -15.946 -31.155 1.00 95.62 218 ASP A C 1
ATOM 1616 O O . ASP A 1 218 ? 39.157 -16.779 -30.821 1.00 95.62 218 ASP A O 1
ATOM 1620 N N . VAL A 1 219 ? 40.280 -14.870 -30.419 1.00 95.69 219 VAL A N 1
ATOM 1621 C CA . VAL A 1 219 ? 39.712 -14.581 -29.099 1.00 95.69 219 VAL A CA 1
ATOM 1622 C C . VAL A 1 219 ? 38.176 -14.543 -29.128 1.00 95.69 219 VAL A C 1
ATOM 1624 O O . VAL A 1 219 ? 37.529 -14.938 -28.154 1.00 95.69 219 VAL A O 1
ATOM 1627 N N . ALA A 1 220 ? 37.560 -14.148 -30.251 1.00 94.94 220 ALA A N 1
ATOM 1628 C CA . ALA A 1 220 ? 36.103 -14.050 -30.369 1.00 94.94 220 ALA A CA 1
ATOM 1629 C C . ALA A 1 220 ? 35.381 -15.402 -30.218 1.00 94.94 220 ALA A C 1
ATOM 1631 O O . ALA A 1 220 ? 34.185 -15.426 -29.919 1.00 94.94 220 ALA A O 1
ATOM 1632 N N . ARG A 1 221 ? 36.087 -16.527 -30.400 1.00 95.00 221 ARG A N 1
ATOM 1633 C CA . ARG A 1 221 ? 35.523 -17.875 -30.229 1.00 95.00 221 ARG A CA 1
ATOM 1634 C C . ARG A 1 221 ? 35.305 -18.249 -28.769 1.00 95.00 221 ARG A C 1
ATOM 1636 O O . ARG A 1 221 ? 34.322 -18.915 -28.460 1.00 95.00 221 ARG A O 1
ATOM 1643 N N . ALA A 1 222 ? 36.218 -17.841 -27.891 1.00 94.88 222 ALA A N 1
ATOM 1644 C CA . ALA A 1 222 ? 36.141 -18.133 -26.461 1.00 94.88 222 ALA A CA 1
ATOM 1645 C C . ALA A 1 222 ? 35.290 -17.103 -25.702 1.00 94.88 222 ALA A C 1
ATOM 1647 O O . ALA A 1 222 ? 34.834 -17.365 -24.589 1.00 94.88 222 ALA A O 1
ATOM 1648 N N . GLN A 1 223 ? 35.069 -15.928 -26.294 1.00 97.50 223 GLN A N 1
ATOM 1649 C CA . GLN A 1 223 ? 34.309 -14.858 -25.668 1.00 97.50 223 GLN A CA 1
ATOM 1650 C C . GLN A 1 223 ? 32.797 -15.032 -25.835 1.00 97.50 223 GLN A C 1
ATOM 1652 O O . GLN A 1 223 ? 32.264 -15.311 -26.913 1.00 97.50 223 GLN A O 1
ATOM 1657 N N . SER A 1 224 ? 32.093 -14.760 -24.743 1.00 97.88 224 SER A N 1
ATOM 1658 C CA . SER A 1 224 ? 30.644 -14.609 -24.711 1.00 97.88 224 SER A CA 1
ATOM 1659 C C . SER A 1 224 ? 30.289 -13.289 -24.046 1.00 97.88 224 SER A C 1
ATOM 1661 O O . SER A 1 224 ? 30.942 -12.923 -23.068 1.00 97.88 224 SER A O 1
ATOM 1663 N N . CYS A 1 225 ? 29.245 -12.611 -24.509 1.00 97.81 225 CYS A N 1
ATOM 1664 C CA . CYS A 1 225 ? 28.741 -11.411 -23.846 1.00 97.81 225 CYS A CA 1
ATOM 1665 C C . CYS A 1 225 ? 27.246 -11.509 -23.546 1.00 97.81 225 CYS A C 1
ATOM 1667 O O . CYS A 1 225 ? 26.532 -12.370 -24.077 1.00 97.81 225 CYS A O 1
ATOM 1669 N N . THR A 1 226 ? 26.779 -10.659 -22.634 1.00 98.00 226 THR A N 1
ATOM 1670 C CA . THR A 1 226 ? 25.376 -10.659 -22.227 1.00 98.00 226 THR A CA 1
ATOM 1671 C C . THR A 1 226 ? 24.485 -10.079 -23.322 1.00 98.00 226 THR A C 1
ATOM 1673 O O . THR A 1 226 ? 24.936 -9.399 -24.246 1.00 98.00 226 THR A O 1
ATOM 1676 N N . LYS A 1 227 ? 23.175 -10.313 -23.205 1.00 97.69 227 LYS A N 1
ATOM 1677 C CA . LYS A 1 227 ? 22.174 -9.689 -24.080 1.00 97.69 227 LYS A CA 1
ATOM 1678 C C . LYS A 1 227 ? 22.302 -8.157 -24.125 1.00 97.69 227 LYS A C 1
ATOM 1680 O O . LYS A 1 227 ? 22.158 -7.574 -25.198 1.00 97.69 227 LYS A O 1
ATOM 1685 N N . SER A 1 228 ? 22.537 -7.520 -22.978 1.00 96.94 228 SER A N 1
ATOM 1686 C CA . SER A 1 228 ? 22.645 -6.061 -22.863 1.00 96.94 228 SER A CA 1
ATOM 1687 C C . SER A 1 228 ? 23.899 -5.546 -23.571 1.00 96.94 228 SER A C 1
ATOM 1689 O O . SER A 1 228 ? 23.792 -4.648 -24.407 1.00 96.94 228 SER A O 1
ATOM 1691 N N . ASP A 1 229 ? 25.044 -6.201 -23.358 1.00 97.56 229 ASP A N 1
ATOM 1692 C CA . ASP A 1 229 ? 26.301 -5.870 -24.047 1.00 97.56 229 ASP A CA 1
ATOM 1693 C C . ASP A 1 229 ? 26.167 -6.053 -25.559 1.00 97.56 229 ASP A C 1
ATOM 1695 O O . ASP A 1 229 ? 26.586 -5.207 -26.344 1.00 97.56 229 ASP A O 1
ATOM 1699 N N . ALA A 1 230 ? 25.517 -7.135 -25.992 1.00 97.62 230 ALA A N 1
ATOM 1700 C CA . ALA A 1 230 ? 25.296 -7.406 -27.404 1.00 97.62 230 ALA A CA 1
ATOM 1701 C C . ALA A 1 230 ? 24.510 -6.277 -28.098 1.00 97.62 230 ALA A C 1
ATOM 1703 O O . ALA A 1 230 ? 24.879 -5.831 -29.188 1.00 97.62 230 ALA A O 1
ATOM 1704 N N . LYS A 1 231 ? 23.451 -5.773 -27.451 1.00 97.06 231 LYS A N 1
ATOM 1705 C CA . LYS A 1 231 ? 22.674 -4.624 -27.943 1.00 97.06 231 LYS A CA 1
ATOM 1706 C C . LYS A 1 231 ? 23.491 -3.332 -27.934 1.00 97.06 231 LYS A C 1
ATOM 1708 O O . LYS A 1 231 ? 23.403 -2.552 -28.883 1.00 97.06 231 LYS A O 1
ATOM 1713 N N . ALA A 1 232 ? 24.268 -3.092 -26.880 1.00 95.38 232 ALA A N 1
ATOM 1714 C CA . ALA A 1 232 ? 25.043 -1.866 -26.716 1.00 95.38 232 ALA A CA 1
ATOM 1715 C C . ALA A 1 232 ? 26.211 -1.785 -27.713 1.00 95.38 232 ALA A C 1
ATOM 1717 O O . ALA A 1 232 ? 26.328 -0.807 -28.460 1.00 95.38 232 ALA A O 1
ATOM 1718 N N . THR A 1 233 ? 27.035 -2.833 -27.771 1.00 95.69 233 THR A N 1
ATOM 1719 C CA . THR A 1 233 ? 28.250 -2.895 -28.588 1.00 95.69 233 THR A CA 1
ATOM 1720 C C . THR A 1 233 ? 27.921 -3.067 -30.068 1.00 95.69 233 THR A C 1
ATOM 1722 O O . THR A 1 233 ? 28.389 -2.269 -30.882 1.00 95.69 233 THR A O 1
ATOM 1725 N N . TYR A 1 234 ? 27.076 -4.046 -30.415 1.00 96.06 234 TYR A N 1
ATOM 1726 C CA . TYR A 1 234 ? 26.820 -4.448 -31.807 1.00 96.06 234 TYR A CA 1
ATOM 1727 C C . TYR A 1 234 ? 25.531 -3.864 -32.412 1.00 96.06 234 TYR A C 1
ATOM 1729 O O . TYR A 1 234 ? 25.199 -4.132 -33.569 1.00 96.06 234 TYR A O 1
ATOM 1737 N N . ARG A 1 235 ? 24.772 -3.070 -31.638 1.00 95.62 235 ARG A N 1
ATOM 1738 C CA . ARG A 1 235 ? 23.517 -2.414 -32.072 1.00 95.62 235 ARG A CA 1
ATOM 1739 C C . ARG A 1 235 ? 22.478 -3.380 -32.655 1.00 95.62 235 ARG A C 1
ATOM 1741 O O . ARG A 1 235 ? 21.652 -3.004 -33.490 1.00 95.62 235 ARG A O 1
ATOM 1748 N N . LEU A 1 236 ? 22.500 -4.626 -32.192 1.00 96.75 236 LEU A N 1
ATOM 1749 C CA . LEU A 1 236 ? 21.539 -5.656 -32.572 1.00 96.75 236 LEU A CA 1
ATOM 1750 C C . LEU A 1 236 ? 20.218 -5.464 -31.818 1.00 96.75 236 LEU A C 1
ATOM 1752 O O . LEU A 1 236 ? 20.193 -5.011 -30.676 1.00 96.75 236 LEU A O 1
ATOM 1756 N N . THR A 1 237 ? 19.100 -5.781 -32.467 1.00 97.06 237 THR A N 1
ATOM 1757 C CA . THR A 1 237 ? 17.764 -5.744 -31.850 1.00 97.06 237 THR A CA 1
ATOM 1758 C C . THR A 1 237 ? 17.420 -7.083 -31.205 1.00 97.06 237 THR A C 1
ATOM 1760 O O . THR A 1 237 ? 18.061 -8.096 -31.475 1.00 97.06 237 THR A O 1
ATOM 1763 N N . ASP A 1 238 ? 16.361 -7.125 -30.389 1.00 97.62 238 ASP A N 1
ATOM 1764 C CA . ASP A 1 238 ? 15.854 -8.391 -29.840 1.00 97.62 238 ASP A CA 1
ATOM 1765 C C . ASP A 1 238 ? 15.508 -9.412 -30.927 1.00 97.62 238 ASP A C 1
ATOM 1767 O O . ASP A 1 238 ? 15.735 -10.604 -30.735 1.00 97.62 238 ASP A O 1
ATOM 1771 N N . LYS A 1 239 ? 15.014 -8.944 -32.080 1.00 97.62 239 LYS A N 1
ATOM 1772 C CA . LYS A 1 239 ? 14.713 -9.797 -33.232 1.00 97.62 239 LYS A CA 1
ATOM 1773 C C . LYS A 1 239 ? 15.978 -10.465 -33.771 1.00 97.62 239 LYS A C 1
ATOM 1775 O O . LYS A 1 239 ? 15.965 -11.668 -34.005 1.00 97.62 239 LYS A O 1
ATOM 1780 N N . ASP A 1 240 ? 17.066 -9.711 -33.899 1.00 97.31 240 ASP A N 1
ATOM 1781 C CA . ASP A 1 240 ? 18.343 -10.248 -34.381 1.00 97.31 240 ASP A CA 1
ATOM 1782 C C . ASP A 1 240 ? 18.928 -11.259 -33.387 1.00 97.31 240 ASP A C 1
ATOM 1784 O O . ASP A 1 240 ? 19.366 -12.333 -33.784 1.00 97.31 240 ASP A O 1
ATOM 1788 N N . LEU A 1 241 ? 18.879 -10.945 -32.087 1.00 98.00 241 LEU A N 1
ATOM 1789 C CA . LEU A 1 241 ? 19.406 -11.815 -31.030 1.00 98.00 241 LEU A CA 1
ATOM 1790 C C . LEU A 1 241 ? 18.578 -13.090 -30.840 1.00 98.00 241 LEU A C 1
ATOM 1792 O O . LEU A 1 241 ? 19.132 -14.123 -30.483 1.00 98.00 241 LEU A O 1
ATOM 1796 N N . SER A 1 242 ? 17.266 -13.040 -31.088 1.00 96.56 242 SER A N 1
ATOM 1797 C CA . SER A 1 242 ? 16.374 -14.194 -30.907 1.00 96.56 242 SER A CA 1
ATOM 1798 C C . SER A 1 242 ? 16.681 -15.371 -31.836 1.00 96.56 242 SER A C 1
ATOM 1800 O O . SER A 1 242 ? 16.366 -16.506 -31.492 1.00 96.56 242 SER A O 1
ATOM 1802 N N . ALA A 1 243 ? 17.311 -15.110 -32.985 1.00 96.44 243 ALA A N 1
ATOM 1803 C CA . ALA A 1 243 ? 17.708 -16.135 -33.944 1.00 96.44 243 ALA A CA 1
ATOM 1804 C C . ALA A 1 243 ? 19.086 -16.753 -33.639 1.00 96.44 243 ALA A C 1
ATOM 1806 O O . ALA A 1 243 ? 19.486 -17.704 -34.309 1.00 96.44 243 ALA A O 1
ATOM 1807 N N . LEU A 1 244 ? 19.833 -16.207 -32.672 1.00 97.75 244 LEU A N 1
ATOM 1808 C CA . LEU A 1 244 ? 21.192 -16.643 -32.361 1.00 97.75 244 LEU A CA 1
ATOM 1809 C C . LEU A 1 244 ? 21.209 -17.647 -31.201 1.00 97.75 244 LEU A C 1
ATOM 1811 O O . LEU A 1 244 ? 20.446 -17.494 -30.243 1.00 97.75 244 LEU A O 1
ATOM 1815 N N . PRO A 1 245 ? 22.109 -18.647 -31.239 1.00 97.50 245 PRO A N 1
ATOM 1816 C CA . PRO A 1 245 ? 22.283 -19.568 -30.124 1.00 97.50 245 PRO A CA 1
ATOM 1817 C C . PRO A 1 245 ? 22.834 -18.834 -28.892 1.00 97.50 245 PRO A C 1
ATOM 1819 O O . PRO A 1 245 ? 23.709 -17.969 -29.004 1.00 97.50 245 PRO A O 1
ATOM 1822 N N . PHE A 1 246 ? 22.341 -19.203 -27.708 1.00 98.12 246 PHE A N 1
ATOM 1823 C CA . PHE A 1 246 ? 22.786 -18.654 -26.427 1.00 98.12 246 PHE A CA 1
ATOM 1824 C C . PHE A 1 246 ? 22.907 -19.739 -25.356 1.00 98.12 246 PHE A C 1
ATOM 1826 O O . PHE A 1 246 ? 22.264 -20.784 -25.424 1.00 98.12 246 PHE A O 1
ATOM 1833 N N . VAL A 1 247 ? 23.720 -19.453 -24.342 1.00 97.94 247 VAL A N 1
ATOM 1834 C CA . VAL A 1 247 ? 23.868 -20.260 -23.129 1.00 97.94 247 VAL A CA 1
ATOM 1835 C C . VAL A 1 247 ? 23.301 -19.466 -21.961 1.00 97.94 247 VAL A C 1
ATOM 1837 O O . VAL A 1 247 ? 23.648 -18.301 -21.772 1.00 97.94 247 VAL A O 1
ATOM 1840 N N . GLU A 1 248 ? 22.431 -20.076 -21.164 1.00 97.94 248 GLU A N 1
ATOM 1841 C CA . GLU A 1 248 ? 21.900 -19.439 -19.959 1.00 97.94 248 GLU A CA 1
ATOM 1842 C C . GLU A 1 248 ? 22.794 -19.717 -18.752 1.00 97.94 248 GLU A C 1
ATOM 1844 O O . GLU A 1 248 ? 23.192 -20.856 -18.507 1.00 97.94 248 GLU A O 1
ATOM 1849 N N . ARG A 1 249 ? 23.084 -18.679 -17.964 1.00 96.75 249 ARG A N 1
ATOM 1850 C CA . ARG A 1 249 ? 23.780 -18.800 -16.677 1.00 96.75 249 ARG A CA 1
ATOM 1851 C C . ARG A 1 249 ? 22.999 -18.104 -15.560 1.00 96.75 249 ARG A C 1
ATOM 1853 O O . ARG A 1 249 ? 22.293 -17.137 -15.837 1.00 96.75 249 ARG A O 1
ATOM 1860 N N . PRO A 1 250 ? 23.102 -18.566 -14.302 1.00 96.38 250 PRO A N 1
ATOM 1861 C CA . PRO A 1 250 ? 22.548 -17.839 -13.162 1.00 96.38 250 PRO A CA 1
ATOM 1862 C C . PRO A 1 250 ? 23.084 -16.404 -13.116 1.00 96.38 250 PRO A C 1
ATOM 1864 O O . PRO A 1 250 ? 24.268 -16.174 -13.379 1.00 96.38 250 PRO A O 1
ATOM 1867 N N . ASN A 1 251 ? 22.215 -15.444 -12.801 1.00 95.75 251 ASN A N 1
ATOM 1868 C CA . ASN A 1 251 ? 22.619 -14.049 -12.694 1.00 95.75 251 ASN A CA 1
ATOM 1869 C C . ASN A 1 251 ? 23.500 -13.874 -11.446 1.00 95.75 251 ASN A C 1
ATOM 1871 O O . ASN A 1 251 ? 23.086 -14.220 -10.343 1.00 95.75 251 ASN A O 1
ATOM 1875 N N . ARG A 1 252 ? 24.721 -13.350 -11.608 1.00 93.06 252 ARG A N 1
ATOM 1876 C CA . ARG A 1 252 ? 25.683 -13.215 -10.500 1.00 93.06 252 ARG A CA 1
ATOM 1877 C C . ARG A 1 252 ? 25.251 -12.201 -9.441 1.00 93.06 252 ARG A C 1
ATOM 1879 O O . ARG A 1 252 ? 25.573 -12.401 -8.279 1.00 93.06 252 ARG A O 1
ATOM 1886 N N . LEU A 1 253 ? 24.543 -11.143 -9.838 1.00 93.06 253 LEU A N 1
ATOM 1887 C CA . LEU A 1 253 ? 24.167 -10.051 -8.934 1.00 93.06 253 LEU A CA 1
ATOM 1888 C C . LEU A 1 253 ? 22.892 -10.365 -8.148 1.00 93.06 253 LEU A C 1
ATOM 1890 O O . LEU A 1 253 ? 22.796 -10.054 -6.968 1.00 93.06 253 LEU A O 1
ATOM 1894 N N . PHE A 1 254 ? 21.927 -11.019 -8.793 1.00 92.75 254 PHE A N 1
ATOM 1895 C CA . PHE A 1 254 ? 20.596 -11.260 -8.221 1.00 92.75 254 PHE A CA 1
ATOM 1896 C C . PHE A 1 254 ? 20.325 -12.740 -7.907 1.00 92.75 254 PHE A C 1
ATOM 1898 O O . PHE A 1 254 ? 19.221 -13.105 -7.503 1.00 92.75 254 PHE A O 1
ATOM 1905 N N . GLY A 1 255 ? 21.318 -13.613 -8.103 1.00 90.44 255 GLY A N 1
ATOM 1906 C CA . GLY A 1 255 ? 21.224 -15.043 -7.827 1.00 90.44 255 GLY A CA 1
ATOM 1907 C C . GLY A 1 255 ? 20.036 -15.698 -8.534 1.00 90.44 255 GLY A C 1
ATOM 1908 O O . GLY A 1 255 ? 19.951 -15.712 -9.762 1.00 90.44 255 GLY A O 1
ATOM 1909 N N . HIS A 1 256 ? 19.120 -16.251 -7.737 1.00 91.50 256 HIS A N 1
ATOM 1910 C CA . HIS A 1 256 ? 17.902 -16.919 -8.203 1.00 91.50 256 HIS A CA 1
ATOM 1911 C C . HIS A 1 256 ? 16.689 -15.979 -8.335 1.00 91.50 256 HIS A C 1
ATOM 1913 O O . HIS A 1 256 ? 15.657 -16.410 -8.842 1.00 91.50 256 HIS A O 1
ATOM 1919 N N . LEU A 1 257 ? 16.790 -14.718 -7.890 1.00 92.69 257 LEU A N 1
ATOM 1920 C CA . LEU A 1 257 ? 15.678 -13.756 -7.908 1.00 92.69 257 LEU A CA 1
ATOM 1921 C C . LEU A 1 257 ? 15.457 -13.123 -9.290 1.00 92.69 257 LEU A C 1
ATOM 1923 O O . LEU A 1 257 ? 14.374 -12.613 -9.561 1.00 92.69 257 LEU A O 1
ATOM 1927 N N . ALA A 1 258 ? 16.460 -13.168 -10.172 1.00 91.31 258 ALA A N 1
ATOM 1928 C CA . ALA A 1 258 ? 16.356 -12.675 -11.543 1.00 91.31 258 ALA A CA 1
ATOM 1929 C C . ALA A 1 258 ? 16.356 -13.824 -12.568 1.00 91.31 258 ALA A C 1
ATOM 1931 O O . ALA A 1 258 ? 16.939 -14.883 -12.312 1.00 91.31 258 ALA A O 1
ATOM 1932 N N . PRO A 1 259 ? 15.774 -13.613 -13.766 1.00 92.81 259 PRO A N 1
ATOM 1933 C CA . PRO A 1 259 ? 15.901 -14.551 -14.875 1.00 92.81 259 PRO A CA 1
ATOM 1934 C C . PRO A 1 259 ? 17.368 -14.869 -15.183 1.00 92.81 259 PRO A C 1
ATOM 1936 O O . PRO A 1 259 ? 18.248 -14.010 -15.064 1.00 92.81 259 PRO A O 1
ATOM 1939 N N . ARG A 1 260 ? 17.627 -16.104 -15.629 1.00 96.50 260 ARG A N 1
ATOM 1940 C CA . ARG A 1 260 ? 18.968 -16.525 -16.050 1.00 96.50 260 ARG A CA 1
ATOM 1941 C C . ARG A 1 260 ? 19.496 -15.600 -17.152 1.00 96.50 260 ARG A C 1
ATOM 1943 O O . ARG A 1 260 ? 18.796 -15.270 -18.110 1.00 96.50 260 ARG A O 1
ATOM 1950 N N . THR A 1 261 ? 20.750 -15.183 -17.020 1.00 97.25 261 THR A N 1
ATOM 1951 C CA . THR A 1 261 ? 21.430 -14.313 -17.976 1.00 97.25 261 THR A CA 1
ATOM 1952 C C . THR A 1 261 ? 21.752 -15.096 -19.245 1.00 97.25 261 THR A C 1
ATOM 1954 O O . THR A 1 261 ? 22.441 -16.116 -19.198 1.00 97.25 261 THR A O 1
ATOM 1957 N N . LYS A 1 262 ? 21.279 -14.604 -20.394 1.00 98.06 262 LYS A N 1
ATOM 1958 C CA . LYS A 1 262 ? 21.608 -15.159 -21.714 1.00 98.06 262 LYS A CA 1
ATOM 1959 C C . LYS A 1 262 ? 22.969 -14.648 -22.175 1.00 98.06 262 LYS A C 1
ATOM 1961 O O . LYS A 1 262 ? 23.155 -13.434 -22.293 1.00 98.06 262 LYS A O 1
ATOM 1966 N N . LEU A 1 263 ? 23.882 -15.574 -22.445 1.00 98.25 263 LEU A N 1
ATOM 1967 C CA . LEU A 1 263 ? 25.211 -15.315 -22.985 1.00 98.25 263 LEU A CA 1
ATOM 1968 C C . LEU A 1 263 ? 25.270 -15.754 -24.446 1.00 98.25 263 LEU A C 1
ATOM 1970 O O . LEU A 1 263 ? 25.004 -16.913 -24.764 1.00 98.25 263 LEU A O 1
ATOM 1974 N N . TYR A 1 264 ? 25.634 -14.829 -25.324 1.00 98.38 264 TYR A N 1
ATOM 1975 C CA . TYR A 1 264 ? 25.766 -15.062 -26.759 1.00 98.38 264 TYR A CA 1
ATOM 1976 C C . TYR A 1 264 ? 27.246 -15.134 -27.125 1.00 98.38 264 TYR A C 1
ATOM 1978 O O . TYR A 1 264 ? 28.063 -14.401 -26.565 1.00 98.38 264 TYR A O 1
ATOM 1986 N N . SER A 1 265 ? 27.597 -16.001 -28.076 1.00 98.00 265 SER A N 1
ATOM 1987 C CA . SER A 1 265 ? 28.958 -16.045 -28.621 1.00 98.00 265 SER A CA 1
ATOM 1988 C C . SER A 1 265 ? 29.269 -14.745 -29.363 1.00 98.00 265 SER A C 1
ATOM 1990 O O . SER A 1 265 ? 28.499 -14.326 -30.232 1.00 98.00 265 SER A O 1
ATOM 1992 N N . VAL A 1 266 ? 30.414 -14.126 -29.060 1.00 97.88 266 VAL A N 1
ATOM 1993 C CA . VAL A 1 266 ? 30.845 -12.880 -29.714 1.00 97.88 266 VAL A CA 1
ATOM 1994 C C . VAL A 1 266 ? 30.977 -13.056 -31.227 1.00 97.88 266 VAL A C 1
ATOM 1996 O O . VAL A 1 266 ? 30.597 -12.164 -31.983 1.00 97.88 266 VAL A O 1
ATOM 1999 N N . LEU A 1 267 ? 31.433 -14.224 -31.678 1.00 97.06 267 LEU A N 1
ATOM 2000 C CA . LEU A 1 267 ? 31.531 -14.559 -33.096 1.00 97.06 267 LEU A CA 1
ATOM 2001 C C . LEU A 1 267 ? 30.164 -14.511 -33.801 1.00 97.06 267 LEU A C 1
ATOM 2003 O O . LEU A 1 267 ? 30.034 -13.887 -34.854 1.00 97.06 267 LEU A O 1
ATOM 2007 N N . ALA A 1 268 ? 29.129 -15.108 -33.202 1.00 97.62 268 ALA A N 1
ATOM 2008 C CA . ALA A 1 268 ? 27.776 -15.103 -33.765 1.00 97.62 268 ALA A CA 1
ATOM 2009 C C . ALA A 1 268 ? 27.182 -13.684 -33.820 1.00 97.62 268 ALA A C 1
ATOM 2011 O O . ALA A 1 268 ? 26.531 -13.310 -34.797 1.00 97.62 268 ALA A O 1
ATOM 2012 N N . LEU A 1 269 ? 27.450 -12.871 -32.793 1.00 97.88 269 LEU A N 1
ATOM 2013 C CA . LEU A 1 269 ? 27.029 -11.470 -32.751 1.00 97.88 269 LEU A CA 1
ATOM 2014 C C . LEU A 1 269 ? 27.721 -10.628 -33.821 1.00 97.88 269 LEU A C 1
ATOM 2016 O O . LEU A 1 269 ? 27.064 -9.834 -34.487 1.00 97.88 269 LEU A O 1
ATOM 2020 N N . ARG A 1 270 ? 29.027 -10.820 -34.017 1.00 96.88 270 ARG A N 1
ATOM 2021 C CA . ARG A 1 270 ? 29.810 -10.142 -35.054 1.00 96.88 270 ARG A CA 1
ATOM 2022 C C . ARG A 1 270 ? 29.323 -10.490 -36.458 1.00 96.88 270 ARG A C 1
ATOM 2024 O O . ARG A 1 270 ? 29.097 -9.584 -37.255 1.00 96.88 270 ARG A O 1
ATOM 2031 N N . ALA A 1 271 ? 29.041 -11.766 -36.723 1.00 96.19 271 ALA A N 1
ATOM 2032 C CA . ALA A 1 271 ? 28.443 -12.200 -37.985 1.00 96.19 271 ALA A CA 1
ATOM 2033 C C . ALA A 1 271 ? 27.067 -11.555 -38.229 1.00 96.19 271 ALA A C 1
ATOM 2035 O O . ALA A 1 271 ? 26.797 -11.040 -39.316 1.00 96.19 271 ALA A O 1
ATOM 2036 N N . ALA A 1 272 ? 26.202 -11.531 -37.209 1.00 97.44 272 ALA A N 1
ATOM 2037 C CA . ALA A 1 272 ? 24.892 -10.888 -37.298 1.00 97.44 272 ALA A CA 1
ATOM 2038 C C . ALA A 1 272 ? 24.999 -9.366 -37.499 1.00 97.44 272 ALA A C 1
ATOM 2040 O O . ALA A 1 272 ? 24.252 -8.792 -38.293 1.00 97.44 272 ALA A O 1
ATOM 2041 N N . ALA A 1 273 ? 25.946 -8.715 -36.820 1.00 97.06 273 ALA A N 1
ATOM 2042 C CA . ALA A 1 273 ? 26.214 -7.287 -36.956 1.00 97.06 273 ALA A CA 1
ATOM 2043 C C . ALA A 1 273 ? 26.732 -6.947 -38.353 1.00 97.06 273 ALA A C 1
ATOM 2045 O O . ALA A 1 273 ? 26.209 -6.032 -38.983 1.00 97.06 273 ALA A O 1
ATOM 2046 N N . HIS A 1 274 ? 27.684 -7.725 -38.870 1.00 95.38 274 HIS A N 1
ATOM 2047 C CA . HIS A 1 274 ? 28.181 -7.591 -40.235 1.00 95.38 274 HIS A CA 1
ATOM 2048 C C . HIS A 1 274 ? 27.050 -7.769 -41.257 1.00 95.38 274 HIS A C 1
ATOM 2050 O O . HIS A 1 274 ? 26.875 -6.934 -42.138 1.00 95.38 274 HIS A O 1
ATOM 2056 N N . LYS A 1 275 ? 26.192 -8.785 -41.094 1.00 95.44 275 LYS A N 1
ATOM 2057 C CA . LYS A 1 275 ? 25.022 -8.985 -41.966 1.00 95.44 275 LYS A CA 1
ATOM 2058 C C . LYS A 1 275 ? 24.062 -7.788 -41.965 1.00 95.44 275 LYS A C 1
ATOM 2060 O O . LYS A 1 275 ? 23.428 -7.518 -42.981 1.00 95.44 275 LYS A O 1
ATOM 2065 N N . ARG A 1 276 ? 23.921 -7.095 -40.831 1.00 96.75 276 ARG A N 1
ATOM 2066 C CA . ARG A 1 276 ? 22.993 -5.967 -40.680 1.00 96.75 276 ARG A CA 1
ATOM 2067 C C . ARG A 1 276 ? 23.574 -4.632 -41.145 1.00 96.75 276 ARG A C 1
ATOM 2069 O O . ARG A 1 276 ? 22.848 -3.843 -41.741 1.00 96.75 276 ARG A O 1
ATOM 2076 N N . TRP A 1 277 ? 24.836 -4.367 -40.827 1.00 96.00 277 TRP A N 1
ATOM 2077 C CA . TRP A 1 277 ? 25.470 -3.058 -41.013 1.00 96.00 277 TRP A CA 1
ATOM 2078 C C . TRP A 1 277 ? 26.499 -3.033 -42.146 1.00 96.00 277 TRP A C 1
ATOM 2080 O O . TRP A 1 277 ? 26.929 -1.955 -42.544 1.00 96.00 277 TRP A O 1
ATOM 2090 N N . GLY A 1 278 ? 26.882 -4.193 -42.678 1.00 94.56 278 GLY A N 1
ATOM 2091 C CA . GLY A 1 278 ? 27.861 -4.352 -43.752 1.00 94.56 278 GLY A CA 1
ATOM 2092 C C . GLY A 1 278 ? 29.308 -4.207 -43.289 1.00 94.56 278 GLY A C 1
ATOM 2093 O O . GLY A 1 278 ? 30.130 -5.038 -43.634 1.00 94.56 278 GLY A O 1
ATOM 2094 N N . SER A 1 279 ? 29.629 -3.192 -42.491 1.00 93.75 279 SER A N 1
ATOM 2095 C CA . SER A 1 279 ? 30.983 -2.957 -41.976 1.00 93.75 279 SER A CA 1
ATOM 2096 C C . SER A 1 279 ? 30.964 -2.312 -40.593 1.00 93.75 279 SER A C 1
ATOM 2098 O O . SER A 1 279 ? 29.918 -1.861 -40.107 1.00 93.75 279 SER A O 1
ATOM 2100 N N . MET A 1 280 ? 32.132 -2.250 -39.953 1.00 92.44 280 MET A N 1
ATOM 2101 C CA . MET A 1 280 ? 32.323 -1.511 -38.707 1.00 92.44 280 MET A CA 1
ATOM 2102 C C . MET A 1 280 ? 31.983 -0.023 -38.876 1.00 92.44 280 MET A C 1
ATOM 2104 O O . MET A 1 280 ? 31.254 0.535 -38.056 1.00 92.44 280 MET A O 1
ATOM 2108 N N . GLU A 1 281 ? 32.404 0.589 -39.986 1.00 93.88 281 GLU A N 1
ATOM 2109 C CA . GLU A 1 281 ? 32.072 1.979 -40.332 1.00 93.88 281 GLU A CA 1
ATOM 2110 C C . GLU A 1 281 ? 30.558 2.194 -40.449 1.00 93.88 281 GLU A C 1
ATOM 2112 O O . GLU A 1 281 ? 30.022 3.174 -39.929 1.00 93.88 281 GLU A O 1
ATOM 2117 N N . GLY A 1 282 ? 29.839 1.250 -41.070 1.00 94.69 282 GLY A N 1
ATOM 2118 C CA . GLY A 1 282 ? 28.379 1.297 -41.171 1.00 94.69 282 GLY A CA 1
ATOM 2119 C C . GLY A 1 282 ? 27.693 1.252 -39.802 1.00 94.69 282 GLY A C 1
ATOM 2120 O O . GLY A 1 282 ? 26.726 1.982 -39.555 1.00 94.69 282 GLY A O 1
ATOM 2121 N N . MET A 1 283 ? 28.218 0.443 -38.878 1.00 95.62 283 MET A N 1
ATOM 2122 C CA . MET A 1 283 ? 27.720 0.374 -37.504 1.00 95.62 283 MET A CA 1
ATOM 2123 C C . MET A 1 283 ? 28.030 1.655 -36.712 1.00 95.62 283 MET A C 1
ATOM 2125 O O . MET A 1 283 ? 27.171 2.128 -35.960 1.00 95.62 283 MET A O 1
ATOM 2129 N N . ASP A 1 284 ? 29.218 2.239 -36.879 1.00 94.31 284 ASP A N 1
ATOM 2130 C CA . ASP A 1 284 ? 29.597 3.490 -36.216 1.00 94.31 284 ASP A CA 1
ATOM 2131 C C . ASP A 1 284 ? 28.816 4.693 -36.750 1.00 94.31 284 ASP A C 1
ATOM 2133 O O . ASP A 1 284 ? 28.327 5.496 -35.954 1.00 94.31 284 ASP A O 1
ATOM 2137 N N . ALA A 1 285 ? 28.576 4.774 -38.060 1.00 94.38 285 ALA A N 1
ATOM 2138 C CA . ALA A 1 285 ? 27.699 5.784 -38.647 1.00 94.38 285 ALA A CA 1
ATOM 2139 C C . ALA A 1 285 ? 26.270 5.683 -38.079 1.00 94.38 285 ALA A C 1
ATOM 2141 O O . ALA A 1 285 ? 25.660 6.689 -37.698 1.00 94.38 285 ALA A O 1
ATOM 2142 N N . ALA A 1 286 ? 25.739 4.463 -37.936 1.00 92.94 286 ALA A N 1
ATOM 2143 C CA . ALA A 1 286 ? 24.443 4.237 -37.297 1.00 92.94 286 ALA A CA 1
ATOM 2144 C C . ALA A 1 286 ? 24.445 4.635 -35.810 1.00 92.94 286 ALA A C 1
ATOM 2146 O O . ALA A 1 286 ? 23.472 5.214 -35.318 1.00 92.94 286 ALA A O 1
ATOM 2147 N N . ARG A 1 287 ? 25.543 4.369 -35.092 1.00 93.31 287 ARG A N 1
ATOM 2148 C CA . ARG A 1 287 ? 25.735 4.759 -33.688 1.00 93.31 287 ARG A CA 1
ATOM 2149 C C . ARG A 1 287 ? 25.776 6.278 -33.525 1.00 93.31 287 ARG A C 1
ATOM 2151 O O . ARG A 1 287 ? 25.102 6.798 -32.640 1.00 93.31 287 ARG A O 1
ATOM 2158 N N . GLN A 1 288 ? 26.521 6.983 -34.372 1.00 94.38 288 GLN A N 1
ATOM 2159 C CA . GLN A 1 288 ? 26.590 8.446 -34.376 1.00 94.38 288 GLN A CA 1
ATOM 2160 C C . GLN A 1 288 ? 25.224 9.064 -34.678 1.00 94.38 288 GLN A C 1
ATOM 2162 O O . GLN A 1 288 ? 24.781 9.949 -33.951 1.00 94.38 288 GLN A O 1
ATOM 2167 N N . LYS A 1 289 ? 24.503 8.534 -35.675 1.00 94.06 289 LYS A N 1
ATOM 2168 C CA . LYS A 1 289 ? 23.138 8.971 -35.999 1.00 94.06 289 LYS A CA 1
ATOM 2169 C C . LYS A 1 289 ? 22.161 8.766 -34.837 1.00 94.06 289 LYS A C 1
ATOM 2171 O O . LYS A 1 289 ? 21.304 9.610 -34.596 1.00 94.06 289 LYS A O 1
ATOM 2176 N N . ALA A 1 290 ? 22.268 7.650 -34.117 1.00 89.94 290 ALA A N 1
ATOM 2177 C CA . ALA A 1 290 ? 21.434 7.396 -32.945 1.00 89.94 290 ALA A CA 1
ATOM 2178 C C . ALA A 1 290 ? 21.760 8.354 -31.787 1.00 89.94 290 ALA A C 1
ATOM 2180 O O . ALA A 1 290 ? 20.841 8.834 -31.127 1.00 89.94 290 ALA A O 1
ATOM 2181 N N . ARG A 1 291 ? 23.048 8.657 -31.565 1.00 92.69 291 ARG A N 1
ATOM 2182 C CA . ARG A 1 291 ? 23.493 9.627 -30.553 1.00 92.69 291 ARG A CA 1
ATOM 2183 C C . ARG A 1 291 ? 22.990 11.033 -30.864 1.00 92.69 291 ARG A C 1
ATOM 2185 O O . ARG A 1 291 ? 22.298 11.599 -30.034 1.00 92.69 291 ARG A O 1
ATOM 2192 N N . SER A 1 292 ? 23.200 11.537 -32.080 1.00 93.06 292 SER A N 1
ATOM 2193 C CA . SER A 1 292 ? 22.723 12.877 -32.452 1.00 93.06 292 SER A CA 1
ATOM 2194 C C . SER A 1 292 ? 21.197 13.006 -32.367 1.00 93.06 292 SER A C 1
ATOM 2196 O O . SER A 1 292 ? 20.680 14.032 -31.922 1.00 93.06 292 SER A O 1
ATOM 2198 N N . ALA A 1 293 ? 20.456 11.947 -32.714 1.00 93.50 293 ALA A N 1
ATOM 2199 C CA . ALA A 1 293 ? 19.013 11.899 -32.501 1.00 93.50 293 ALA A CA 1
ATOM 2200 C C . ALA A 1 293 ? 18.647 11.955 -31.005 1.00 93.50 293 ALA A C 1
ATOM 2202 O O . ALA A 1 293 ? 17.755 12.718 -30.631 1.00 93.50 293 ALA A O 1
ATOM 2203 N N . ALA A 1 294 ? 19.341 11.203 -30.146 1.00 92.19 294 ALA A N 1
ATOM 2204 C CA . ALA A 1 294 ? 19.128 11.230 -28.699 1.00 92.19 294 ALA A CA 1
ATOM 2205 C C . ALA A 1 294 ? 19.470 12.597 -28.084 1.00 92.19 294 ALA A C 1
ATOM 2207 O O . ALA A 1 294 ? 18.680 13.121 -27.299 1.00 92.19 294 ALA A O 1
ATOM 2208 N N . ASP A 1 295 ? 20.576 13.213 -28.497 1.00 94.12 295 ASP A N 1
ATOM 2209 C CA . ASP A 1 295 ? 21.004 14.534 -28.034 1.00 94.12 295 ASP A CA 1
ATOM 2210 C C . ASP A 1 295 ? 19.990 15.611 -28.436 1.00 94.12 295 ASP A C 1
ATOM 2212 O O . ASP A 1 295 ? 19.574 16.423 -27.608 1.00 94.12 295 ASP A O 1
ATOM 2216 N N . SER A 1 296 ? 19.489 15.564 -29.676 1.00 94.00 296 SER A N 1
ATOM 2217 C CA . SER A 1 296 ? 18.435 16.479 -30.137 1.00 94.00 296 SER A CA 1
ATOM 2218 C C . SER A 1 296 ? 17.114 16.297 -29.372 1.00 94.00 296 SER A C 1
ATOM 2220 O O . SER A 1 296 ? 16.430 17.275 -29.044 1.00 94.00 296 SER A O 1
ATOM 2222 N N . ALA A 1 297 ? 16.763 15.056 -29.019 1.00 93.50 297 ALA A N 1
ATOM 2223 C CA . ALA A 1 297 ? 15.594 14.760 -28.200 1.00 93.50 297 ALA A CA 1
ATOM 2224 C C . ALA A 1 297 ? 15.780 15.259 -26.758 1.00 93.50 297 ALA A C 1
ATOM 2226 O O . ALA A 1 297 ? 14.866 15.882 -26.216 1.00 93.50 297 ALA A O 1
ATOM 2227 N N . LYS A 1 298 ? 16.966 15.064 -26.163 1.00 94.69 298 LYS A N 1
ATOM 2228 C CA . LYS A 1 298 ? 17.327 15.570 -24.828 1.00 94.69 298 LYS A CA 1
ATOM 2229 C C . LYS A 1 298 ? 17.282 17.097 -24.784 1.00 94.69 298 LYS A C 1
ATOM 2231 O O . LYS A 1 298 ? 16.683 17.650 -23.867 1.00 94.69 298 LYS A O 1
ATOM 2236 N N . ALA A 1 299 ? 17.818 17.775 -25.799 1.00 94.31 299 ALA A N 1
ATOM 2237 C CA . ALA A 1 299 ? 17.743 19.231 -25.920 1.00 94.31 299 ALA A CA 1
ATOM 2238 C C . ALA A 1 299 ? 16.288 19.724 -26.006 1.00 94.31 299 ALA A C 1
ATOM 2240 O O . ALA A 1 299 ? 15.901 20.665 -25.315 1.00 94.31 299 ALA A O 1
ATOM 2241 N N . THR A 1 300 ? 15.447 19.040 -26.791 1.00 95.31 300 THR A N 1
ATOM 2242 C CA . THR A 1 300 ? 14.014 19.364 -26.897 1.00 95.31 300 THR A CA 1
ATOM 2243 C C . THR A 1 300 ? 13.275 19.145 -25.574 1.00 95.31 300 THR A C 1
ATOM 2245 O O . THR A 1 300 ? 12.400 19.934 -25.218 1.00 95.31 300 THR A O 1
ATOM 2248 N N . LEU A 1 301 ? 13.600 18.077 -24.840 1.00 94.88 301 LEU A N 1
ATOM 2249 C CA . LEU A 1 301 ? 13.016 17.795 -23.528 1.00 94.88 301 LEU A CA 1
ATOM 2250 C C . LEU A 1 301 ? 13.440 18.833 -22.487 1.00 94.88 301 LEU A C 1
ATOM 2252 O O . LEU A 1 301 ? 12.567 19.364 -21.812 1.00 94.88 301 LEU A O 1
ATOM 2256 N N . SER A 1 302 ? 14.731 19.169 -22.421 1.00 94.94 302 SER A N 1
ATOM 2257 C CA . SER A 1 302 ? 15.270 20.194 -21.518 1.00 94.94 302 SER A CA 1
ATOM 2258 C C . SER A 1 302 ? 14.621 21.559 -21.764 1.00 94.94 302 SER A C 1
ATOM 2260 O O . SER A 1 302 ? 14.127 22.193 -20.835 1.00 94.94 302 SER A O 1
ATOM 2262 N N . ARG A 1 303 ? 14.489 21.964 -23.036 1.00 96.88 303 ARG A N 1
ATOM 2263 C CA . ARG A 1 303 ? 13.774 23.195 -23.401 1.00 96.88 303 ARG A CA 1
ATOM 2264 C C . ARG A 1 303 ? 12.322 23.186 -22.913 1.00 96.88 303 ARG A C 1
ATOM 2266 O O . ARG A 1 303 ? 11.875 24.158 -22.316 1.00 96.88 303 ARG A O 1
ATOM 2273 N N . ARG A 1 304 ? 11.591 22.089 -23.141 1.00 97.25 304 ARG A N 1
ATOM 2274 C CA . ARG A 1 304 ? 10.196 21.953 -22.684 1.00 97.25 304 ARG A CA 1
ATOM 2275 C C . ARG A 1 304 ? 10.073 21.934 -21.162 1.00 97.25 304 ARG A C 1
ATOM 2277 O O . ARG A 1 304 ? 9.071 22.406 -20.641 1.00 97.25 304 ARG A O 1
ATOM 2284 N N . GLU A 1 305 ? 11.034 21.346 -20.459 1.00 97.25 305 GLU A N 1
ATOM 2285 C CA . GLU A 1 305 ? 11.080 21.355 -18.996 1.00 97.25 305 GLU A CA 1
ATOM 2286 C C . GLU A 1 305 ? 11.316 22.773 -18.462 1.00 97.25 305 GLU A C 1
ATOM 2288 O O . GLU A 1 305 ? 10.635 23.172 -17.518 1.00 97.25 305 GLU A O 1
ATOM 2293 N N . GLY A 1 306 ? 12.188 23.558 -19.106 1.00 97.31 306 GLY A N 1
ATOM 2294 C CA . GLY A 1 306 ? 12.369 24.985 -18.823 1.00 97.31 306 GLY A CA 1
ATOM 2295 C C . GLY A 1 306 ? 11.079 25.786 -19.018 1.00 97.31 306 GLY A C 1
ATOM 2296 O O . GLY A 1 306 ? 10.590 26.386 -18.066 1.00 97.31 306 GLY A O 1
ATOM 2297 N N . GLU A 1 307 ? 10.460 25.685 -20.201 1.00 97.69 307 GLU A N 1
ATOM 2298 C CA . GLU A 1 307 ? 9.191 26.366 -20.525 1.00 97.69 307 GLU A CA 1
ATOM 2299 C C . GLU A 1 307 ? 8.079 26.030 -19.510 1.00 97.69 307 GLU A C 1
ATOM 2301 O O . GLU A 1 307 ? 7.376 26.919 -19.033 1.00 97.69 307 GLU A O 1
ATOM 2306 N N . ARG A 1 308 ? 7.947 24.756 -19.113 1.00 98.00 308 ARG A N 1
ATOM 2307 C CA . ARG A 1 308 ? 6.976 24.336 -18.085 1.00 98.00 308 ARG A CA 1
ATOM 2308 C C . ARG A 1 308 ? 7.341 24.812 -16.683 1.00 98.00 308 ARG A C 1
ATOM 2310 O O . ARG A 1 308 ? 6.455 25.033 -15.865 1.00 98.00 308 ARG A O 1
ATOM 2317 N N . THR A 1 309 ? 8.627 24.922 -16.369 1.00 97.38 309 THR A N 1
ATOM 2318 C CA . THR A 1 309 ? 9.071 25.441 -15.071 1.00 97.38 309 THR A CA 1
ATOM 2319 C C . THR A 1 309 ? 8.717 26.917 -14.943 1.00 97.38 309 THR A C 1
ATOM 2321 O O . THR A 1 309 ? 8.210 27.321 -13.899 1.00 97.38 309 THR A O 1
ATOM 2324 N N . ASP A 1 310 ? 8.888 27.694 -16.011 1.00 97.69 310 ASP A N 1
ATOM 2325 C CA . ASP A 1 310 ? 8.466 29.093 -16.053 1.00 97.69 310 ASP A CA 1
ATOM 2326 C C . ASP A 1 310 ? 6.935 29.220 -16.003 1.00 97.69 310 ASP A C 1
ATOM 2328 O O . ASP A 1 310 ? 6.415 30.001 -15.208 1.00 97.69 310 ASP A O 1
ATOM 2332 N N . GLU A 1 311 ? 6.196 28.381 -16.743 1.00 97.75 311 GLU A N 1
ATOM 2333 C CA . GLU A 1 311 ? 4.726 28.310 -16.663 1.00 97.75 311 GLU A CA 1
ATOM 2334 C C . GLU A 1 311 ? 4.242 28.016 -15.232 1.00 97.75 311 GLU A C 1
ATOM 2336 O O . GLU A 1 311 ? 3.324 28.663 -14.727 1.00 97.75 311 GLU A O 1
ATOM 2341 N N . MET A 1 312 ? 4.883 27.066 -14.545 1.00 98.19 312 MET A N 1
ATOM 2342 C CA . MET A 1 312 ? 4.569 26.739 -13.155 1.00 98.19 312 MET A CA 1
ATOM 2343 C C . MET A 1 312 ? 4.899 27.892 -12.202 1.00 98.19 312 MET A C 1
ATOM 2345 O O . MET A 1 312 ? 4.115 28.155 -11.295 1.00 98.19 312 MET A O 1
ATOM 2349 N N . ARG A 1 313 ? 6.022 28.599 -12.391 1.00 97.88 313 ARG A N 1
ATOM 2350 C CA . ARG A 1 313 ? 6.370 29.774 -11.571 1.00 97.88 313 ARG A CA 1
ATOM 2351 C C . ARG A 1 313 ? 5.311 30.867 -11.688 1.00 97.88 313 ARG A C 1
ATOM 2353 O O . ARG A 1 313 ? 4.851 31.349 -10.659 1.00 97.88 313 ARG A O 1
ATOM 2360 N N . VAL A 1 314 ? 4.872 31.175 -12.911 1.00 98.12 314 VAL A N 1
ATOM 2361 C CA . VAL A 1 314 ? 3.795 32.146 -13.160 1.00 98.12 314 VAL A CA 1
ATOM 2362 C C . VAL A 1 314 ? 2.485 31.691 -12.510 1.00 98.12 314 VAL A C 1
ATOM 2364 O O . VAL A 1 314 ? 1.808 32.492 -11.872 1.00 98.12 314 VAL A O 1
ATOM 2367 N N . ALA A 1 315 ? 2.128 30.407 -12.612 1.00 98.06 315 ALA A N 1
ATOM 2368 C CA . ALA A 1 315 ? 0.911 29.884 -11.989 1.00 98.06 315 ALA A CA 1
ATOM 2369 C C . ALA A 1 315 ? 0.955 29.926 -10.449 1.00 98.06 315 ALA A C 1
ATOM 2371 O O . ALA A 1 315 ? -0.063 30.206 -9.818 1.00 98.06 315 ALA A O 1
ATOM 2372 N N . LEU A 1 316 ? 2.116 29.660 -9.839 1.00 97.94 316 LEU A N 1
ATOM 2373 C CA . LEU A 1 316 ? 2.313 29.789 -8.391 1.00 97.94 316 LEU A CA 1
ATOM 2374 C C . LEU A 1 316 ? 2.184 31.250 -7.947 1.00 97.94 316 LEU A C 1
ATOM 2376 O O . LEU A 1 316 ? 1.451 31.525 -6.999 1.00 97.94 316 LEU A O 1
ATOM 2380 N N . GLU A 1 317 ? 2.815 32.177 -8.668 1.00 97.75 317 GLU A N 1
ATOM 2381 C CA . GLU A 1 317 ? 2.735 33.614 -8.392 1.00 97.75 317 GLU A CA 1
ATOM 2382 C C . GLU A 1 317 ? 1.292 34.134 -8.508 1.00 97.75 317 GLU A C 1
ATOM 2384 O O . GLU A 1 317 ? 0.798 34.799 -7.599 1.00 97.75 317 GLU A O 1
ATOM 2389 N N . GLN A 1 318 ? 0.561 33.741 -9.560 1.00 97.94 318 GLN A N 1
ATOM 2390 C CA . GLN A 1 318 ? -0.866 34.057 -9.728 1.00 97.94 318 GLN A CA 1
ATOM 2391 C C . GLN A 1 318 ? -1.747 33.486 -8.609 1.00 97.94 318 GLN A C 1
ATOM 2393 O O . GLN A 1 318 ? -2.780 34.063 -8.277 1.00 97.94 318 GLN A O 1
ATOM 2398 N N . ALA A 1 319 ? -1.345 32.362 -8.016 1.00 97.69 319 ALA A N 1
ATOM 2399 C CA . ALA A 1 319 ? -2.016 31.756 -6.873 1.00 97.69 319 ALA A CA 1
ATOM 2400 C C . ALA A 1 319 ? -1.601 32.380 -5.521 1.00 97.69 319 ALA A C 1
ATOM 2402 O O . ALA A 1 319 ? -2.038 31.902 -4.472 1.00 97.69 319 ALA A O 1
ATOM 2403 N N . GLY A 1 320 ? -0.761 33.424 -5.525 1.00 97.44 320 GLY A N 1
ATOM 2404 C CA . GLY A 1 320 ? -0.248 34.084 -4.321 1.00 97.44 320 GLY A CA 1
ATOM 2405 C C . GLY A 1 320 ? 0.793 33.260 -3.557 1.00 97.44 320 GLY A C 1
ATOM 2406 O O . GLY A 1 320 ? 1.011 33.485 -2.367 1.00 97.44 320 GLY A O 1
ATOM 2407 N N . LEU A 1 321 ? 1.409 32.273 -4.210 1.00 97.38 321 LEU A N 1
ATOM 2408 C CA . LEU A 1 321 ? 2.465 31.440 -3.644 1.00 97.38 321 LEU A CA 1
ATOM 2409 C C . LEU A 1 321 ? 3.821 31.947 -4.131 1.00 97.38 321 LEU A C 1
ATOM 2411 O O . LEU A 1 321 ? 4.031 32.118 -5.327 1.00 97.38 321 LEU A O 1
ATOM 2415 N N . ASP A 1 322 ? 4.759 32.138 -3.208 1.00 96.94 322 ASP A N 1
ATOM 2416 C CA . ASP A 1 322 ? 6.108 32.594 -3.537 1.00 96.94 322 ASP A CA 1
ATOM 2417 C C . ASP A 1 322 ? 6.911 31.482 -4.253 1.00 96.94 322 ASP A C 1
ATOM 2419 O O . ASP A 1 322 ? 7.254 30.469 -3.626 1.00 96.94 322 ASP A O 1
ATOM 2423 N N . PRO A 1 323 ? 7.246 31.642 -5.551 1.00 94.81 323 PRO A N 1
ATOM 2424 C CA . PRO A 1 323 ? 7.967 30.629 -6.317 1.00 94.81 323 PRO A CA 1
ATOM 2425 C C . PRO A 1 323 ? 9.433 30.471 -5.880 1.00 94.81 323 PRO A C 1
ATOM 2427 O O . PRO A 1 323 ? 10.066 29.477 -6.247 1.00 94.81 323 PRO A O 1
ATOM 2430 N N . SER A 1 324 ? 9.980 31.409 -5.091 1.00 94.50 324 SER A N 1
ATOM 2431 C CA . SER A 1 324 ? 11.340 31.315 -4.542 1.00 94.50 324 SER A CA 1
ATOM 2432 C C . SER A 1 324 ? 11.461 30.243 -3.450 1.00 94.50 324 SER A C 1
ATOM 2434 O O . SER A 1 324 ? 12.557 29.747 -3.165 1.00 94.50 324 SER A O 1
ATOM 2436 N N . GLN A 1 325 ? 10.333 29.796 -2.883 1.00 94.06 325 GLN A N 1
ATOM 2437 C CA . GLN A 1 325 ? 10.308 28.716 -1.906 1.00 94.06 325 GLN A CA 1
ATOM 2438 C C . GLN A 1 325 ? 10.687 27.381 -2.558 1.00 94.06 325 GLN A C 1
ATOM 2440 O O . GLN A 1 325 ? 9.852 26.656 -3.105 1.00 94.06 325 GLN A O 1
ATOM 2445 N N . SER A 1 326 ? 11.956 26.996 -2.407 1.00 89.56 326 SER A N 1
ATOM 2446 C CA . SER A 1 326 ? 12.530 25.759 -2.963 1.00 89.56 326 SER A CA 1
ATOM 2447 C C . SER A 1 326 ? 11.729 24.489 -2.638 1.00 89.56 326 SER A C 1
ATOM 2449 O O . SER A 1 326 ? 11.733 23.530 -3.411 1.00 89.56 326 SER A O 1
ATOM 2451 N N . LYS A 1 327 ? 10.996 24.475 -1.516 1.00 95.50 327 LYS A N 1
ATOM 2452 C CA . LYS A 1 327 ? 10.130 23.360 -1.106 1.00 95.50 327 LYS A CA 1
ATOM 2453 C C . LYS A 1 327 ? 8.930 23.153 -2.037 1.00 95.50 327 LYS A C 1
ATOM 2455 O O . LYS A 1 327 ? 8.537 22.005 -2.229 1.00 95.50 327 LYS A O 1
ATOM 2460 N N . LEU A 1 328 ? 8.370 24.212 -2.628 1.00 95.31 328 LEU A N 1
ATOM 2461 C CA . LEU A 1 328 ? 7.222 24.109 -3.539 1.00 95.31 328 LEU A CA 1
ATOM 2462 C C . LEU A 1 328 ? 7.622 23.435 -4.855 1.00 95.31 328 LEU A C 1
ATOM 2464 O O . LEU A 1 328 ? 6.969 22.484 -5.279 1.00 95.31 328 LEU A O 1
ATOM 2468 N N . LEU A 1 329 ? 8.760 23.834 -5.432 1.00 94.50 329 LEU A N 1
ATOM 2469 C CA . LEU A 1 329 ? 9.298 23.245 -6.667 1.00 94.50 329 LEU A CA 1
ATOM 2470 C C . LEU A 1 329 ? 9.760 21.786 -6.496 1.00 94.50 329 LEU A C 1
ATOM 2472 O O . LEU A 1 329 ? 9.865 21.039 -7.468 1.00 94.50 329 LEU A O 1
ATOM 2476 N N . ARG A 1 330 ? 10.024 21.358 -5.256 1.00 95.94 330 ARG A N 1
ATOM 2477 C CA . ARG A 1 330 ? 10.386 19.973 -4.919 1.00 95.94 330 ARG A CA 1
ATOM 2478 C C . ARG A 1 330 ? 9.181 19.052 -4.702 1.00 95.94 330 ARG A C 1
ATOM 2480 O O . ARG A 1 330 ? 9.383 17.851 -4.523 1.00 95.94 330 ARG A O 1
ATOM 2487 N N . ARG A 1 331 ? 7.941 19.559 -4.711 1.00 96.94 331 ARG A N 1
ATOM 2488 C CA . ARG A 1 331 ? 6.756 18.696 -4.589 1.00 96.94 331 ARG A CA 1
ATOM 2489 C C . ARG A 1 331 ? 6.625 17.778 -5.815 1.00 96.94 331 ARG A C 1
ATOM 2491 O O . ARG A 1 331 ? 6.957 18.149 -6.940 1.00 96.94 331 ARG A O 1
ATOM 2498 N N . LYS A 1 332 ? 6.148 16.547 -5.592 1.00 97.62 332 LYS A N 1
ATOM 2499 C CA . LYS A 1 332 ? 6.074 15.498 -6.630 1.00 97.62 332 LYS A CA 1
ATOM 2500 C C . LYS A 1 332 ? 5.111 15.845 -7.772 1.00 97.62 332 LYS A C 1
ATOM 2502 O O . LYS A 1 332 ? 5.370 15.469 -8.913 1.00 97.62 332 LYS A O 1
ATOM 2507 N N . ASP A 1 333 ? 4.017 16.535 -7.462 1.00 97.31 333 ASP A N 1
ATOM 2508 C CA . ASP A 1 333 ? 3.028 17.054 -8.416 1.00 97.31 333 ASP A CA 1
ATOM 2509 C C . ASP A 1 333 ? 3.661 18.097 -9.355 1.00 97.31 333 ASP A C 1
ATOM 2511 O O . ASP A 1 333 ? 3.601 17.943 -10.576 1.00 97.31 333 ASP A O 1
ATOM 2515 N N . VAL A 1 334 ? 4.378 19.075 -8.796 1.00 97.62 334 VAL A N 1
ATOM 2516 C CA . VAL A 1 334 ? 5.116 20.104 -9.543 1.00 97.62 334 VAL A CA 1
ATOM 2517 C C . VAL A 1 334 ? 6.209 19.489 -10.420 1.00 97.62 334 VAL A C 1
ATOM 2519 O O . VAL A 1 334 ? 6.249 19.740 -11.623 1.00 97.62 334 VAL A O 1
ATOM 2522 N N . GLN A 1 335 ? 7.050 18.607 -9.869 1.00 97.62 335 GLN A N 1
ATOM 2523 C CA . GLN A 1 335 ? 8.077 17.910 -10.656 1.00 97.62 335 GLN A CA 1
ATOM 2524 C C . GLN A 1 335 ? 7.474 17.030 -11.759 1.00 97.62 335 GLN A C 1
ATOM 2526 O O . GLN A 1 335 ? 8.041 16.912 -12.847 1.00 97.62 335 GLN A O 1
ATOM 2531 N N . GLY A 1 336 ? 6.322 16.408 -11.491 1.00 97.50 336 GLY A N 1
ATOM 2532 C CA . GLY A 1 336 ? 5.571 15.633 -12.473 1.00 97.50 336 GLY A CA 1
ATOM 2533 C C . GLY A 1 336 ? 5.123 16.485 -13.660 1.00 97.50 336 GLY A C 1
ATOM 2534 O O . GLY A 1 336 ? 5.245 16.044 -14.805 1.00 97.50 336 GLY A O 1
ATOM 2535 N N . PHE A 1 337 ? 4.677 17.714 -13.405 1.00 97.94 337 PHE A N 1
ATOM 2536 C CA . PHE A 1 337 ? 4.359 18.681 -14.449 1.00 97.94 337 PHE A CA 1
ATOM 2537 C C . PHE A 1 337 ? 5.606 19.166 -15.198 1.00 97.94 337 PHE A C 1
ATOM 2539 O O . PHE A 1 337 ? 5.668 19.005 -16.417 1.00 97.94 337 PHE A O 1
ATOM 2546 N N . CYS A 1 338 ? 6.638 19.653 -14.502 1.00 97.25 338 CYS A N 1
ATOM 2547 C CA . CYS A 1 338 ? 7.865 20.152 -15.136 1.00 97.25 338 CYS A CA 1
ATOM 2548 C C . CYS A 1 338 ? 8.504 19.092 -16.048 1.00 97.25 338 CYS A C 1
ATOM 2550 O O . CYS A 1 338 ? 8.711 19.335 -17.237 1.00 97.25 338 CYS A O 1
ATOM 2552 N N . LYS A 1 339 ? 8.694 17.863 -15.551 1.00 96.62 339 LYS A N 1
ATOM 2553 C CA . LYS A 1 339 ? 9.369 16.790 -16.302 1.00 96.62 339 LYS A CA 1
ATOM 2554 C C . LYS A 1 339 ? 8.480 16.150 -17.365 1.00 96.62 339 LYS A C 1
ATOM 2556 O O . LYS A 1 339 ? 8.910 15.937 -18.499 1.00 96.62 339 LYS A O 1
ATOM 2561 N N . ARG A 1 340 ? 7.217 15.850 -17.040 1.00 96.50 340 ARG A N 1
ATOM 2562 C CA . ARG A 1 340 ? 6.348 15.011 -17.893 1.00 96.50 340 ARG A CA 1
ATOM 2563 C C . ARG A 1 340 ? 5.125 15.723 -18.475 1.00 96.50 340 ARG A C 1
ATOM 2565 O O . ARG A 1 340 ? 4.486 15.152 -19.352 1.00 96.50 340 ARG A O 1
ATOM 2572 N N . GLY A 1 341 ? 4.803 16.938 -18.036 1.00 96.50 341 GLY A N 1
ATOM 2573 C CA . GLY A 1 341 ? 3.615 17.677 -18.475 1.00 96.50 341 GLY A CA 1
ATOM 2574 C C . GLY A 1 341 ? 2.310 17.045 -17.988 1.00 96.50 341 GLY A C 1
ATOM 2575 O O . GLY A 1 341 ? 1.321 17.035 -18.715 1.00 96.50 341 GLY A O 1
ATOM 2576 N N . VAL A 1 342 ? 2.321 16.433 -16.799 1.00 97.00 342 VAL A N 1
ATOM 2577 C CA . VAL A 1 342 ? 1.128 15.816 -16.200 1.00 97.00 342 VAL A CA 1
ATOM 2578 C C . VAL A 1 342 ? 0.309 16.890 -15.484 1.00 97.00 342 VAL A C 1
ATOM 2580 O O . VAL A 1 342 ? 0.784 17.463 -14.509 1.00 97.00 342 VAL A O 1
ATOM 2583 N N . GLY A 1 343 ? -0.922 17.127 -15.944 1.00 96.81 343 GLY A N 1
ATOM 2584 C CA . GLY A 1 343 ? -1.816 18.157 -15.398 1.00 96.81 343 GLY A CA 1
ATOM 2585 C C . GLY A 1 343 ? -1.596 19.542 -16.016 1.00 96.81 343 GLY A C 1
ATOM 2586 O O . GLY A 1 343 ? -0.842 19.685 -16.976 1.00 96.81 343 GLY A O 1
ATOM 2587 N N . SER A 1 344 ? -2.278 20.555 -15.480 1.00 98.19 344 SER A N 1
ATOM 2588 C CA . SER A 1 344 ? -2.045 21.965 -15.817 1.00 98.19 344 SER A CA 1
ATOM 2589 C C . SER A 1 344 ? -1.399 22.691 -14.639 1.00 98.19 344 SER A C 1
ATOM 2591 O O . SER A 1 344 ? -1.696 22.381 -13.481 1.00 98.19 344 SER A O 1
ATOM 2593 N N . ALA A 1 345 ? -0.546 23.678 -14.929 1.00 98.00 345 ALA A N 1
ATOM 2594 C CA . ALA A 1 345 ? 0.118 24.482 -13.905 1.00 98.00 345 ALA A CA 1
ATOM 2595 C C . ALA A 1 345 ? -0.897 25.142 -12.953 1.00 98.00 345 ALA A C 1
ATOM 2597 O O . ALA A 1 345 ? -0.766 25.036 -11.736 1.00 98.00 345 ALA A O 1
ATOM 2598 N N . ALA A 1 346 ? -1.974 25.713 -13.505 1.00 98.00 346 ALA A N 1
ATOM 2599 C CA . ALA A 1 346 ? -3.048 26.336 -12.731 1.00 98.00 346 ALA A CA 1
ATOM 2600 C C . ALA A 1 346 ? -3.772 25.355 -11.789 1.00 98.00 346 ALA A C 1
ATOM 2602 O O . ALA A 1 346 ? -4.053 25.703 -10.645 1.00 98.00 346 ALA A O 1
ATOM 2603 N N . ALA A 1 347 ? -4.049 24.119 -12.228 1.00 97.94 347 ALA A N 1
ATOM 2604 C CA . ALA A 1 347 ? -4.710 23.126 -11.377 1.00 97.94 347 ALA A CA 1
ATOM 2605 C C . ALA A 1 347 ? -3.811 22.679 -10.216 1.00 97.94 347 ALA A C 1
ATOM 2607 O O . ALA A 1 347 ? -4.288 22.508 -9.096 1.00 97.94 347 ALA A O 1
ATOM 2608 N N . ILE A 1 348 ? -2.508 22.521 -10.469 1.00 98.06 348 ILE A N 1
ATOM 2609 C CA . ILE A 1 348 ? -1.534 22.168 -9.429 1.00 98.06 348 ILE A CA 1
ATOM 2610 C C . ILE A 1 348 ? -1.374 23.322 -8.435 1.00 98.06 348 ILE A C 1
ATOM 2612 O O . ILE A 1 348 ? -1.410 23.088 -7.229 1.00 98.06 348 ILE A O 1
ATOM 2616 N N . ALA A 1 349 ? -1.265 24.565 -8.909 1.00 98.12 349 ALA A N 1
ATOM 2617 C CA . ALA A 1 349 ? -1.196 25.737 -8.039 1.00 98.12 349 ALA A CA 1
ATOM 2618 C C . ALA A 1 349 ? -2.456 25.870 -7.163 1.00 98.12 349 ALA A C 1
ATOM 2620 O O . ALA A 1 349 ? -2.344 26.013 -5.945 1.00 98.12 349 ALA A O 1
ATOM 2621 N N . ALA A 1 350 ? -3.650 25.711 -7.746 1.00 97.62 350 ALA A N 1
ATOM 2622 C CA . ALA A 1 350 ? -4.914 25.709 -7.006 1.00 97.62 350 ALA A CA 1
ATOM 2623 C C . ALA A 1 350 ? -4.974 24.593 -5.948 1.00 97.62 350 ALA A C 1
ATOM 2625 O O . ALA A 1 350 ? -5.407 24.832 -4.821 1.00 97.62 350 ALA A O 1
ATOM 2626 N N . HIS A 1 351 ? -4.483 23.393 -6.273 1.00 97.50 351 HIS A N 1
ATOM 2627 C CA . HIS A 1 351 ? -4.369 22.295 -5.313 1.00 97.50 351 HIS A CA 1
ATOM 2628 C C . HIS A 1 351 ? -3.432 22.647 -4.147 1.00 97.50 351 HIS A C 1
ATOM 2630 O O . HIS A 1 351 ? -3.749 22.366 -2.995 1.00 97.50 351 HIS A O 1
ATOM 2636 N N . ILE A 1 352 ? -2.291 23.295 -4.407 1.00 97.69 352 ILE A N 1
ATOM 2637 C CA . ILE A 1 352 ? -1.367 23.726 -3.345 1.00 97.69 352 ILE A CA 1
ATOM 2638 C C . ILE A 1 352 ? -2.021 24.775 -2.435 1.00 97.69 352 ILE A C 1
ATOM 2640 O O . ILE A 1 352 ? -1.850 24.711 -1.215 1.00 97.69 352 ILE A O 1
ATOM 2644 N N . VAL A 1 353 ? -2.783 25.717 -2.998 1.00 97.88 353 VAL A N 1
ATOM 2645 C CA . VAL A 1 353 ? -3.545 26.697 -2.208 1.00 97.88 353 VAL A CA 1
ATOM 2646 C C . VAL A 1 353 ? -4.580 25.995 -1.328 1.00 97.88 353 VAL A C 1
ATOM 2648 O O . VAL A 1 353 ? -4.618 26.256 -0.125 1.00 97.88 353 VAL A O 1
ATOM 2651 N N . ALA A 1 354 ? -5.355 25.062 -1.887 1.00 96.94 354 ALA A N 1
ATOM 2652 C CA . ALA A 1 354 ? -6.339 24.282 -1.138 1.00 96.94 354 ALA A CA 1
ATOM 2653 C C . ALA A 1 354 ? -5.690 23.462 -0.004 1.00 96.94 354 ALA A C 1
ATOM 2655 O O . ALA A 1 354 ? -6.168 23.494 1.130 1.00 96.94 354 ALA A O 1
ATOM 2656 N N . ASP A 1 355 ? -4.552 22.808 -0.264 1.00 96.44 355 ASP A N 1
ATOM 2657 C CA . ASP A 1 355 ? -3.767 22.092 0.752 1.00 96.44 355 ASP A CA 1
ATOM 2658 C C . ASP A 1 355 ? -3.313 23.020 1.890 1.00 96.44 355 ASP A C 1
ATOM 2660 O O . ASP A 1 355 ? -3.347 22.649 3.066 1.00 96.44 355 ASP A O 1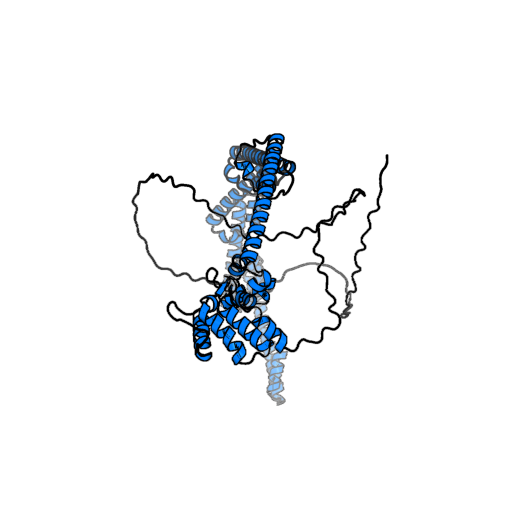
ATOM 2664 N N . ASN A 1 356 ? -2.836 24.223 1.555 1.00 96.00 356 ASN A N 1
ATOM 2665 C CA . ASN A 1 356 ? -2.368 25.194 2.542 1.00 96.00 356 ASN A CA 1
ATOM 2666 C C . ASN A 1 356 ? -3.527 25.721 3.396 1.00 96.00 356 ASN A C 1
ATOM 2668 O O . ASN A 1 356 ? -3.385 25.802 4.618 1.00 96.00 356 ASN A O 1
ATOM 2672 N N . GLN A 1 357 ? -4.680 26.001 2.785 1.00 96.56 357 GLN A N 1
ATOM 2673 C CA . GLN A 1 357 ? -5.903 26.375 3.496 1.00 96.56 357 GLN A CA 1
ATOM 2674 C C . GLN A 1 357 ? -6.384 25.243 4.417 1.00 96.56 357 GLN A C 1
ATOM 2676 O O . GLN A 1 357 ? -6.681 25.495 5.584 1.00 96.56 357 GLN A O 1
ATOM 2681 N N . ALA A 1 358 ? -6.372 23.989 3.953 1.00 95.25 358 ALA A N 1
ATOM 2682 C CA . ALA A 1 358 ? -6.728 22.821 4.763 1.00 95.25 358 ALA A CA 1
ATOM 2683 C C . ALA A 1 358 ? -5.774 22.614 5.958 1.00 95.25 358 ALA A C 1
ATOM 2685 O O . ALA A 1 358 ? -6.198 22.282 7.067 1.00 95.25 358 ALA A O 1
ATOM 2686 N N . LYS A 1 359 ? -4.470 22.857 5.777 1.00 95.88 359 LYS A N 1
ATOM 2687 C CA . LYS A 1 359 ? -3.488 22.821 6.875 1.00 95.88 359 LYS A CA 1
ATOM 2688 C C . LYS A 1 359 ? -3.703 23.951 7.878 1.00 95.88 359 LYS A C 1
ATOM 2690 O O . LYS A 1 359 ? -3.586 23.725 9.082 1.00 95.88 359 LYS A O 1
ATOM 2695 N N . GLN A 1 360 ? -4.014 25.156 7.402 1.00 96.81 360 GLN A N 1
ATOM 2696 C CA . GLN A 1 360 ? -4.319 26.295 8.268 1.00 96.81 360 GLN A CA 1
ATOM 2697 C C . GLN A 1 360 ? -5.600 26.063 9.071 1.00 96.81 360 GLN A C 1
ATOM 2699 O O . GLN A 1 360 ? -5.572 26.251 10.287 1.00 96.81 360 GLN A O 1
ATOM 2704 N N . SER A 1 361 ? -6.677 25.582 8.443 1.00 96.31 361 SER A N 1
ATOM 2705 C CA . SER A 1 361 ? -7.926 25.255 9.142 1.00 96.31 361 SER A CA 1
ATOM 2706 C C . SER A 1 361 ? -7.718 24.142 10.170 1.00 96.31 361 SER A C 1
ATOM 2708 O O . SER A 1 361 ? -8.172 24.259 11.303 1.00 96.31 361 SER A O 1
ATOM 2710 N N . THR A 1 362 ? -6.925 23.118 9.845 1.00 96.94 362 THR A N 1
ATOM 2711 C CA . THR A 1 362 ? -6.517 22.073 10.799 1.00 96.94 362 THR A CA 1
ATOM 2712 C C . THR A 1 362 ? -5.744 22.657 11.986 1.00 96.94 362 THR A C 1
ATOM 2714 O O . THR A 1 362 ? -6.031 22.323 13.136 1.00 96.94 362 THR A O 1
ATOM 2717 N N . LYS A 1 363 ? -4.789 23.570 11.747 1.00 97.62 363 LYS A N 1
ATOM 2718 C CA . LYS A 1 363 ? -4.035 24.252 12.815 1.00 97.62 363 LYS A CA 1
ATOM 2719 C C . LYS A 1 363 ? -4.951 25.105 13.697 1.00 97.62 363 LYS A C 1
ATOM 2721 O O . LYS A 1 363 ? -4.810 25.059 14.917 1.00 97.62 363 LYS A O 1
ATOM 2726 N N . GLN A 1 364 ? -5.888 25.842 13.100 1.00 97.62 364 GLN A N 1
ATOM 2727 C CA . GLN A 1 364 ? -6.879 26.651 13.816 1.00 97.62 364 GLN A CA 1
ATOM 2728 C C . GLN A 1 364 ? -7.808 25.777 14.665 1.00 97.62 364 GLN A C 1
ATOM 2730 O O . GLN A 1 364 ? -7.905 26.006 15.867 1.00 97.62 364 GLN A O 1
ATOM 2735 N N . ARG A 1 365 ? -8.403 24.723 14.087 1.00 97.56 365 ARG A N 1
ATOM 2736 C CA . ARG A 1 365 ? -9.237 23.753 14.819 1.00 97.56 365 ARG A CA 1
ATOM 2737 C C . ARG A 1 365 ? -8.472 23.099 15.963 1.00 97.56 365 ARG A C 1
ATOM 2739 O O . ARG A 1 365 ? -9.000 22.986 17.063 1.00 97.56 365 ARG A O 1
ATOM 2746 N N . ARG A 1 366 ? -7.208 22.720 15.743 1.00 97.69 366 ARG A N 1
ATOM 2747 C CA . ARG A 1 366 ? -6.347 22.160 16.796 1.00 97.69 366 ARG A CA 1
ATOM 2748 C C . ARG A 1 366 ? -6.092 23.154 17.923 1.00 97.69 366 ARG A C 1
ATOM 2750 O O . ARG A 1 366 ? -6.193 22.765 19.080 1.00 97.69 366 ARG A O 1
ATOM 2757 N N . ALA A 1 367 ? -5.770 24.407 17.605 1.00 97.75 367 ALA A N 1
ATOM 2758 C CA . ALA A 1 367 ? -5.556 25.445 18.611 1.00 97.75 367 ALA A CA 1
ATOM 2759 C C . ALA A 1 367 ? -6.839 25.734 19.407 1.00 97.75 367 ALA A C 1
ATOM 2761 O O . ALA A 1 367 ? -6.794 25.798 20.634 1.00 97.75 367 ALA A O 1
ATOM 2762 N N . GLN A 1 368 ? -7.982 25.829 18.720 1.00 97.69 368 GLN A N 1
ATOM 2763 C CA . GLN A 1 368 ? -9.294 26.024 19.334 1.00 97.69 368 GLN A CA 1
ATOM 2764 C C . GLN A 1 368 ? -9.651 24.866 20.272 1.00 97.69 368 GLN A C 1
ATOM 2766 O O . GLN A 1 368 ? -9.966 25.097 21.437 1.00 97.69 368 GLN A O 1
ATOM 2771 N N . LEU A 1 369 ? -9.556 23.620 19.798 1.00 97.94 369 LEU A N 1
ATOM 2772 C CA . LEU A 1 369 ? -9.856 22.445 20.614 1.00 97.94 369 LEU A CA 1
ATOM 2773 C C . LEU A 1 369 ? -8.896 22.324 21.801 1.00 97.94 369 LEU A C 1
ATOM 2775 O O . LEU A 1 369 ? -9.333 22.018 22.905 1.00 97.94 369 LEU A O 1
ATOM 2779 N N . HIS A 1 370 ? -7.605 22.596 21.597 1.00 98.00 370 HIS A N 1
ATOM 2780 C CA . HIS A 1 370 ? -6.623 22.594 22.677 1.00 98.00 370 HIS A CA 1
ATOM 2781 C C . HIS A 1 370 ? -6.973 23.618 23.761 1.00 98.00 370 HIS A C 1
ATOM 2783 O O . HIS A 1 370 ? -6.934 23.274 24.935 1.00 98.00 370 HIS A O 1
ATOM 2789 N N . ALA A 1 371 ? -7.350 24.848 23.393 1.00 97.94 371 ALA A N 1
ATOM 2790 C CA . ALA A 1 371 ? -7.764 25.866 24.358 1.00 97.94 371 ALA A CA 1
ATOM 2791 C C . ALA A 1 371 ? -8.997 25.422 25.167 1.00 97.94 371 ALA A C 1
ATOM 2793 O O . ALA A 1 371 ? -8.993 25.514 26.395 1.00 97.94 371 ALA A O 1
ATOM 2794 N N . VAL A 1 372 ? -10.013 24.870 24.493 1.00 97.94 372 VAL A N 1
ATOM 2795 C CA . VAL A 1 372 ? -11.240 24.368 25.133 1.00 97.94 372 VAL A CA 1
ATOM 2796 C C . VAL A 1 372 ? -10.936 23.203 26.083 1.00 97.94 372 VAL A C 1
ATOM 2798 O O . VAL A 1 372 ? -11.334 23.242 27.246 1.00 97.94 372 VAL A O 1
ATOM 2801 N N . LEU A 1 373 ? -10.177 22.195 25.641 1.00 97.56 373 LEU A N 1
ATOM 2802 C CA . LEU A 1 373 ? -9.805 21.049 26.480 1.00 97.56 373 LEU A CA 1
ATOM 2803 C C . LEU A 1 373 ? -8.889 21.446 27.644 1.00 97.56 373 LEU A C 1
ATOM 2805 O O . LEU A 1 373 ? -9.081 20.954 28.753 1.00 97.56 373 LEU A O 1
ATOM 2809 N N . ALA A 1 374 ? -7.929 22.347 27.423 1.00 97.50 374 ALA A N 1
ATOM 2810 C CA . ALA A 1 374 ? -7.037 22.837 28.472 1.00 97.50 374 ALA A CA 1
ATOM 2811 C C . ALA A 1 374 ? -7.810 23.588 29.564 1.00 97.50 374 ALA A C 1
ATOM 2813 O O . ALA A 1 374 ? -7.578 23.337 30.743 1.00 97.50 374 ALA A O 1
ATOM 2814 N N . SER A 1 375 ? -8.781 24.430 29.189 1.00 97.19 375 SER A N 1
ATOM 2815 C CA . SER A 1 375 ? -9.641 25.129 30.158 1.00 97.19 375 SER A CA 1
ATOM 2816 C C . SER A 1 375 ? -10.494 24.182 31.014 1.00 97.19 375 SER A C 1
ATOM 2818 O O . SER A 1 375 ? -10.849 24.521 32.137 1.00 97.19 375 SER A O 1
ATOM 2820 N N . ALA A 1 376 ? -10.781 22.978 30.509 1.00 97.56 376 ALA A N 1
ATOM 2821 C CA . ALA A 1 376 ? -11.521 21.939 31.219 1.00 97.56 376 ALA A CA 1
ATOM 2822 C C . ALA A 1 376 ? -10.622 20.926 31.956 1.00 97.56 376 ALA A C 1
ATOM 2824 O O . ALA A 1 376 ? -11.149 19.968 32.514 1.00 97.56 376 ALA A O 1
ATOM 2825 N N . GLY A 1 377 ? -9.291 21.083 31.931 1.00 97.44 377 GLY A N 1
ATOM 2826 C CA . GLY A 1 377 ? -8.355 20.118 32.526 1.00 97.44 377 GLY A CA 1
ATOM 2827 C C . GLY A 1 377 ? -8.239 18.787 31.768 1.00 97.44 377 GLY A C 1
ATOM 2828 O O . GLY A 1 377 ? -7.733 17.814 32.311 1.00 97.44 377 GLY A O 1
ATOM 2829 N N . LEU A 1 378 ? -8.686 18.729 30.509 1.00 97.69 378 LEU A N 1
ATOM 2830 C CA . LEU A 1 378 ? -8.774 17.510 29.689 1.00 97.69 378 LEU A CA 1
ATOM 2831 C C . LEU A 1 378 ? -7.800 17.526 28.498 1.00 97.69 378 LEU A C 1
ATOM 2833 O O . LEU A 1 378 ? -8.038 16.879 27.477 1.00 97.69 378 LEU A O 1
ATOM 2837 N N . ALA A 1 379 ? -6.694 18.270 28.598 1.00 96.81 379 ALA A N 1
ATOM 2838 C CA . ALA A 1 379 ? -5.715 18.408 27.513 1.00 96.81 379 ALA A CA 1
ATOM 2839 C C . ALA A 1 379 ? -5.090 17.064 27.081 1.00 96.81 379 ALA A C 1
ATOM 2841 O O . ALA A 1 379 ? -4.766 16.884 25.906 1.00 96.81 379 ALA A O 1
ATOM 2842 N N . GLU A 1 380 ? -4.984 16.094 27.995 1.00 96.19 380 GLU A N 1
ATOM 2843 C CA . GLU A 1 380 ? -4.469 14.746 27.711 1.00 96.19 380 GLU A CA 1
ATOM 2844 C C . GLU A 1 380 ? -5.328 13.956 26.702 1.00 96.19 380 GLU A C 1
ATOM 2846 O O . GLU A 1 380 ? -4.836 13.055 26.022 1.00 96.19 380 GLU A O 1
ATOM 2851 N N . TYR A 1 381 ? -6.598 14.335 26.523 1.00 95.69 381 TYR A N 1
ATOM 2852 C CA . TYR A 1 381 ? -7.534 13.672 25.612 1.00 95.69 381 TYR A CA 1
ATOM 2853 C C . TYR A 1 381 ? -7.458 14.179 24.163 1.00 95.69 381 TYR A C 1
ATOM 2855 O O . TYR A 1 381 ? -8.212 13.708 23.308 1.00 95.69 381 TYR A O 1
ATOM 2863 N N . LEU A 1 382 ? -6.525 15.085 23.836 1.00 95.44 382 LEU A N 1
ATOM 2864 C CA . LEU A 1 382 ? -6.370 15.643 22.483 1.00 95.44 382 LEU A CA 1
ATOM 2865 C C . LEU A 1 382 ? -6.099 14.569 21.409 1.00 95.44 382 LEU A C 1
ATOM 2867 O O . LEU A 1 382 ? -6.419 14.758 20.238 1.00 95.44 382 LEU A O 1
ATOM 2871 N N . CYS A 1 383 ? -5.526 13.429 21.800 1.00 95.06 383 CYS A N 1
ATOM 2872 C CA . CYS A 1 383 ? -5.224 12.312 20.900 1.00 95.06 383 CYS A CA 1
ATOM 2873 C C . CYS A 1 383 ? -6.409 11.352 20.672 1.00 95.06 383 CYS A C 1
ATOM 2875 O O . CYS A 1 383 ? -6.283 10.415 19.871 1.00 95.06 383 CYS A O 1
ATOM 2877 N N . GLY A 1 384 ? -7.537 11.560 21.364 1.00 95.56 384 GLY A N 1
ATOM 2878 C CA . GLY A 1 384 ? -8.747 10.750 21.241 1.00 95.56 384 GLY A CA 1
ATOM 2879 C C . GLY A 1 384 ? -9.374 10.822 19.845 1.00 95.56 384 GLY A C 1
ATOM 2880 O O . GLY A 1 384 ? -9.194 11.795 19.114 1.00 95.56 384 GLY A O 1
ATOM 2881 N N . LYS A 1 385 ? -10.134 9.785 19.466 1.00 96.31 385 LYS A N 1
ATOM 2882 C CA . LYS A 1 385 ? -10.747 9.668 18.129 1.00 96.31 385 LYS A CA 1
ATOM 2883 C C . LYS A 1 385 ? -11.589 10.898 17.762 1.00 96.31 385 LYS A C 1
ATOM 2885 O O . LYS A 1 385 ? -11.370 11.494 16.719 1.00 96.31 385 LYS A O 1
ATOM 2890 N N . GLN A 1 386 ? -12.478 11.324 18.656 1.00 96.44 386 GLN A N 1
ATOM 2891 C CA . GLN A 1 386 ? -13.380 12.462 18.431 1.00 96.44 386 GLN A CA 1
ATOM 2892 C C . GLN A 1 386 ? -12.618 13.786 18.246 1.00 96.44 386 GLN A C 1
ATOM 2894 O O . GLN A 1 386 ? -12.954 14.584 17.375 1.00 96.44 386 GLN A O 1
ATOM 2899 N N . ALA A 1 387 ? -11.552 13.996 19.027 1.00 96.81 387 ALA A N 1
ATOM 2900 C CA . ALA A 1 387 ? -10.672 15.153 18.896 1.00 96.81 387 ALA A CA 1
ATOM 2901 C C . ALA A 1 387 ? -9.943 15.160 17.542 1.00 96.81 387 ALA A C 1
ATOM 2903 O O . ALA A 1 387 ? -9.872 16.195 16.879 1.00 96.81 387 ALA A O 1
ATOM 2904 N N . ARG A 1 388 ? -9.453 13.996 17.100 1.00 97.31 388 ARG A N 1
ATOM 2905 C CA . ARG A 1 388 ? -8.809 13.828 15.792 1.00 97.31 388 ARG A CA 1
ATOM 2906 C C . ARG A 1 388 ? -9.777 14.096 14.640 1.00 97.31 388 ARG A C 1
ATOM 2908 O O . ARG A 1 388 ? -9.453 14.901 13.771 1.00 97.31 388 ARG A O 1
ATOM 2915 N N . ASP A 1 389 ? -10.971 13.505 14.684 1.00 97.19 389 ASP A N 1
ATOM 2916 C CA . ASP A 1 389 ? -12.007 13.670 13.656 1.00 97.19 389 ASP A CA 1
ATOM 2917 C C . ASP A 1 389 ? -12.438 15.142 13.521 1.00 97.19 389 ASP A C 1
ATOM 2919 O O . ASP A 1 389 ? -12.677 15.630 12.415 1.00 97.19 389 ASP A O 1
ATOM 2923 N N . PHE A 1 390 ? -12.498 15.890 14.628 1.00 97.75 390 PHE A N 1
ATOM 2924 C CA . PHE A 1 390 ? -12.723 17.339 14.605 1.00 97.75 390 PHE A CA 1
ATOM 2925 C C . PHE A 1 390 ? -11.552 18.111 13.986 1.00 97.75 390 PHE A C 1
ATOM 2927 O O . PHE A 1 390 ? -11.756 18.930 13.090 1.00 97.75 390 PHE A O 1
ATOM 2934 N N . VAL A 1 391 ? -10.315 17.850 14.424 1.00 97.56 391 VAL A N 1
ATOM 2935 C CA . VAL A 1 391 ? -9.118 18.562 13.940 1.00 97.56 391 VAL A CA 1
ATOM 2936 C C . VAL A 1 391 ? -8.910 18.358 12.437 1.00 97.56 391 VAL A C 1
ATOM 2938 O O . VAL A 1 391 ? -8.658 19.329 11.717 1.00 97.56 391 VAL A O 1
ATOM 2941 N N . GLU A 1 392 ? -9.078 17.127 11.956 1.00 96.62 392 GLU A N 1
ATOM 2942 C CA . GLU A 1 392 ? -8.965 16.759 10.539 1.00 96.62 392 GLU A CA 1
ATOM 2943 C C . GLU A 1 392 ? -10.167 17.242 9.708 1.00 96.62 392 GLU A C 1
ATOM 2945 O O . GLU A 1 392 ? -10.048 17.443 8.501 1.00 96.62 392 GLU A O 1
ATOM 2950 N N . GLY A 1 393 ? -11.297 17.560 10.349 1.00 96.50 393 GLY A N 1
ATOM 2951 C CA . GLY A 1 393 ? -12.507 18.034 9.673 1.00 96.50 393 GLY A CA 1
ATOM 2952 C C . GLY A 1 393 ? -13.384 16.923 9.115 1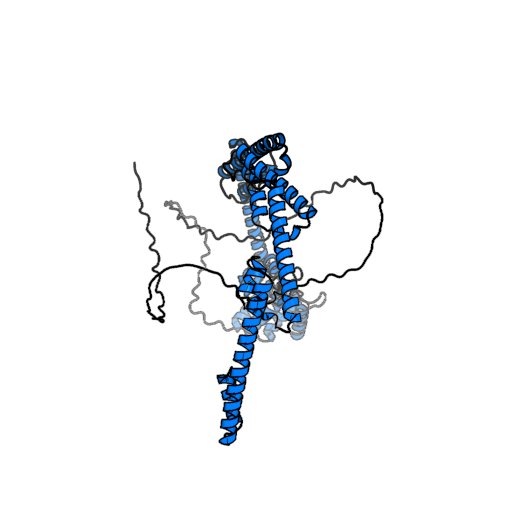.00 96.50 393 GLY A C 1
ATOM 2953 O O . GLY A 1 393 ? -14.192 17.183 8.229 1.00 96.50 393 GLY A O 1
ATOM 2954 N N . HIS A 1 394 ? -13.225 15.703 9.624 1.00 96.94 394 HIS A N 1
ATOM 2955 C CA . HIS A 1 394 ? -14.084 14.561 9.320 1.00 96.94 394 HIS A CA 1
ATOM 2956 C C . HIS A 1 394 ? -15.438 14.633 10.041 1.00 96.94 394 HIS A C 1
ATOM 2958 O O . HIS A 1 394 ? -16.372 13.937 9.652 1.00 96.94 394 HIS A O 1
ATOM 2964 N N . SER A 1 395 ? -15.561 15.471 11.076 1.00 95.69 395 SER A N 1
ATOM 2965 C CA . SER A 1 395 ? -16.823 15.720 11.778 1.00 95.69 395 SER A CA 1
ATOM 2966 C C . SER A 1 395 ? -17.289 17.168 11.617 1.00 95.69 395 SER A C 1
ATOM 2968 O O . SER A 1 395 ? -16.485 18.099 11.597 1.00 95.69 395 SER A O 1
ATOM 2970 N N . SER A 1 396 ? -18.607 17.357 11.548 1.00 95.81 396 SER A N 1
ATOM 2971 C CA . SER A 1 396 ? -19.268 18.666 11.637 1.00 95.81 396 SER A CA 1
ATOM 2972 C C . SER A 1 396 ? -19.541 19.090 13.086 1.00 95.81 396 SER A C 1
ATOM 2974 O O . SER A 1 396 ? -20.314 20.017 13.322 1.00 95.81 396 SER A O 1
ATOM 2976 N N . ALA A 1 397 ? -18.970 18.379 14.064 1.00 95.94 397 ALA A N 1
ATOM 2977 C CA . ALA A 1 397 ? -19.154 18.672 15.477 1.00 95.94 397 ALA A CA 1
ATOM 2978 C C . ALA A 1 397 ? -18.515 20.021 15.834 1.00 95.94 397 ALA A C 1
ATOM 2980 O O . ALA A 1 397 ? -17.488 20.405 15.277 1.00 95.94 397 ALA A O 1
ATOM 2981 N N . THR A 1 398 ? -19.105 20.737 16.787 1.00 97.50 398 THR A N 1
ATOM 2982 C CA . THR A 1 398 ? -18.489 21.933 17.371 1.00 97.50 398 THR A CA 1
ATOM 2983 C C . THR A 1 398 ? -17.427 21.533 18.399 1.00 97.50 398 THR A C 1
ATOM 2985 O O . THR A 1 398 ? -17.456 20.424 18.937 1.00 97.50 398 THR A O 1
ATOM 2988 N N . ALA A 1 399 ? -16.502 22.442 18.724 1.00 96.88 399 ALA A N 1
ATOM 2989 C CA . ALA A 1 399 ? -15.506 22.197 19.773 1.00 96.88 399 ALA A CA 1
ATOM 2990 C C . ALA A 1 399 ? -16.159 21.866 21.134 1.00 96.88 399 ALA A C 1
ATOM 2992 O O . ALA A 1 399 ? -15.629 21.061 21.895 1.00 96.88 399 ALA A O 1
ATOM 2993 N N . GLU A 1 400 ? -17.337 22.430 21.412 1.00 97.25 400 GLU A N 1
ATOM 2994 C CA . GLU A 1 400 ? -18.128 22.160 22.619 1.00 97.25 400 GLU A CA 1
ATOM 2995 C C . GLU A 1 400 ? -18.744 20.756 22.621 1.00 97.25 400 GLU A C 1
ATOM 2997 O O . GLU A 1 400 ? -18.707 20.073 23.643 1.00 97.25 400 GLU A O 1
ATOM 3002 N N . ALA A 1 401 ? -19.251 20.282 21.478 1.00 97.38 401 ALA A N 1
ATOM 3003 C CA . ALA A 1 401 ? -19.756 18.915 21.354 1.00 97.38 401 ALA A CA 1
ATOM 3004 C C . ALA A 1 401 ? -18.631 17.884 21.545 1.00 97.38 401 ALA A C 1
ATOM 3006 O O . ALA A 1 401 ? -18.813 16.875 22.230 1.00 97.38 401 ALA A O 1
ATOM 3007 N N . VAL A 1 402 ? -17.440 18.164 20.999 1.00 97.25 402 VAL A N 1
ATOM 3008 C CA . VAL A 1 402 ? -16.243 17.343 21.236 1.00 97.25 402 VAL A CA 1
ATOM 3009 C C . VAL A 1 402 ? -15.860 17.375 22.714 1.00 97.25 402 VAL A C 1
ATOM 3011 O O . VAL A 1 402 ? -15.604 16.318 23.283 1.00 97.25 402 VAL A O 1
ATOM 3014 N N . LEU A 1 403 ? -15.874 18.546 23.361 1.00 97.81 403 LEU A N 1
ATOM 3015 C CA . LEU A 1 403 ? -15.617 18.664 24.798 1.00 97.81 403 LEU A CA 1
ATOM 3016 C C . LEU A 1 403 ? -16.600 17.823 25.623 1.00 97.81 403 LEU A C 1
ATOM 3018 O O . LEU A 1 403 ? -16.161 17.102 26.512 1.00 97.81 403 LEU A O 1
ATOM 3022 N N . ALA A 1 404 ? -17.904 17.891 25.344 1.00 97.31 404 ALA A N 1
ATOM 3023 C CA . ALA A 1 404 ? -18.915 17.110 26.059 1.00 97.31 404 ALA A CA 1
ATOM 3024 C C . ALA A 1 404 ? -18.674 15.599 25.912 1.00 97.31 404 ALA A C 1
ATOM 3026 O O . ALA A 1 404 ? -18.756 14.846 26.881 1.00 97.31 404 ALA A O 1
ATOM 3027 N N . SER A 1 405 ? -18.305 15.162 24.711 1.00 96.81 405 SER A N 1
ATOM 3028 C CA . SER A 1 405 ? -17.998 13.761 24.433 1.00 96.81 405 SER A CA 1
ATOM 3029 C C . SER A 1 405 ? -16.685 13.292 25.085 1.00 96.81 405 SER A C 1
ATOM 3031 O O . SER A 1 405 ? -16.599 12.177 25.607 1.00 96.81 405 SER A O 1
ATOM 3033 N N . VAL A 1 406 ? -15.670 14.160 25.130 1.00 96.94 406 VAL A N 1
ATOM 3034 C CA . VAL A 1 406 ? -14.413 13.906 25.849 1.00 96.94 406 VAL A CA 1
ATOM 3035 C C . VAL A 1 406 ? -14.645 13.861 27.359 1.00 96.94 406 VAL A C 1
ATOM 3037 O O . VAL A 1 406 ? -14.123 12.958 28.004 1.00 96.94 406 VAL A O 1
ATOM 3040 N N . LYS A 1 407 ? -15.467 14.764 27.913 1.00 97.06 407 LYS A N 1
ATOM 3041 C CA . LYS A 1 407 ? -15.897 14.729 29.321 1.00 97.06 407 LYS A CA 1
ATOM 3042 C C . LYS A 1 407 ? -16.551 13.397 29.655 1.00 97.06 407 LYS A C 1
ATOM 3044 O O . LYS A 1 407 ? -16.092 12.725 30.564 1.00 97.06 407 LYS A O 1
ATOM 3049 N N . ARG A 1 408 ? -17.509 12.949 28.837 1.00 96.25 408 ARG A N 1
ATOM 3050 C CA . ARG A 1 408 ? -18.143 11.636 29.005 1.00 96.25 408 ARG A CA 1
ATOM 3051 C C . ARG A 1 408 ? -17.117 10.499 29.048 1.00 96.25 408 ARG A C 1
ATOM 3053 O O . ARG A 1 408 ? -17.178 9.667 29.941 1.00 96.25 408 ARG A O 1
ATOM 3060 N N . THR A 1 409 ? -16.144 10.504 28.135 1.00 95.94 409 THR A N 1
ATOM 3061 C CA . THR A 1 409 ? -15.074 9.489 28.094 1.00 95.94 409 THR A CA 1
ATOM 3062 C C . THR A 1 409 ? -14.166 9.553 29.331 1.00 95.94 409 THR A C 1
ATOM 3064 O O . THR A 1 409 ? -13.728 8.520 29.837 1.00 95.94 409 THR A O 1
ATOM 3067 N N . ALA A 1 410 ? -13.851 10.757 29.816 1.00 96.62 410 ALA A N 1
ATOM 3068 C CA . ALA A 1 410 ? -13.066 10.953 31.032 1.00 96.62 410 ALA A CA 1
ATOM 3069 C C . ALA A 1 410 ? -13.834 10.468 32.271 1.00 96.62 410 ALA A C 1
ATOM 3071 O O . ALA A 1 410 ? -13.278 9.723 33.077 1.00 96.62 410 ALA A O 1
ATOM 3072 N N . ASP A 1 411 ? -15.125 10.791 32.363 1.00 96.44 411 ASP A N 1
ATOM 3073 C CA . ASP A 1 411 ? -16.005 10.349 33.442 1.00 96.44 411 ASP A CA 1
ATOM 3074 C C . ASP A 1 411 ? -16.174 8.820 33.429 1.00 96.44 411 ASP A C 1
ATOM 3076 O O . ASP A 1 411 ? -16.096 8.184 34.476 1.00 96.44 411 ASP A O 1
ATOM 3080 N N . GLU A 1 412 ? -16.342 8.204 32.252 1.00 96.69 412 GLU A N 1
ATOM 3081 C CA . GLU A 1 412 ? -16.378 6.742 32.075 1.00 96.69 412 GLU A CA 1
ATOM 3082 C C . GLU A 1 412 ? -15.080 6.083 32.571 1.00 96.69 412 GLU A C 1
ATOM 3084 O O . GLU A 1 412 ? -15.126 5.086 33.294 1.00 96.69 412 GLU A O 1
ATOM 3089 N N . ARG A 1 413 ? -13.908 6.651 32.246 1.00 96.31 413 ARG A N 1
ATOM 3090 C CA . ARG A 1 413 ? -12.607 6.154 32.735 1.00 96.31 413 ARG A CA 1
ATOM 3091 C C . ARG A 1 413 ? -12.449 6.311 34.241 1.00 96.31 413 ARG A C 1
ATOM 3093 O O . ARG A 1 413 ? -11.943 5.394 34.893 1.00 96.31 413 ARG A O 1
ATOM 3100 N N . GLN A 1 414 ? -12.865 7.449 34.792 1.00 96.94 414 GLN A N 1
ATOM 3101 C CA . GLN A 1 414 ? -12.830 7.683 36.231 1.00 96.94 414 GLN A CA 1
ATOM 3102 C C . GLN A 1 414 ? -13.737 6.683 36.947 1.00 96.94 414 GLN A C 1
ATOM 3104 O O . GLN A 1 414 ? -13.273 5.994 37.852 1.00 96.94 414 GLN A O 1
ATOM 3109 N N . ARG A 1 415 ? -14.982 6.520 36.479 1.00 97.62 415 ARG A N 1
ATOM 3110 C CA . ARG A 1 415 ? -15.921 5.513 36.986 1.00 97.62 415 ARG A CA 1
ATOM 3111 C C . ARG A 1 415 ? -15.313 4.118 36.926 1.00 97.62 415 ARG A C 1
ATOM 3113 O O . ARG A 1 415 ? -15.200 3.473 37.962 1.00 97.62 415 ARG A O 1
ATOM 3120 N N . SER A 1 416 ? -14.838 3.684 35.759 1.00 97.50 416 SER A N 1
ATOM 3121 C CA . SER A 1 416 ? -14.172 2.388 35.577 1.00 97.50 416 SER A CA 1
ATOM 3122 C C . SER A 1 416 ? -13.034 2.170 36.584 1.00 97.50 416 SER A C 1
ATOM 3124 O O . SER A 1 416 ? -12.973 1.129 37.235 1.00 97.50 416 SER A O 1
ATOM 3126 N N . THR A 1 417 ? -12.186 3.178 36.796 1.00 97.56 417 THR A N 1
ATOM 3127 C CA . THR A 1 417 ? -11.097 3.114 37.782 1.00 97.56 417 THR A CA 1
ATOM 3128 C C . THR A 1 417 ? -11.633 2.956 39.208 1.00 97.56 417 THR A C 1
ATOM 3130 O O . THR A 1 417 ? -11.155 2.099 39.953 1.00 97.56 417 THR A O 1
ATOM 3133 N N . THR A 1 418 ? -12.646 3.741 39.582 1.00 97.69 418 THR A N 1
ATOM 3134 C CA . THR A 1 418 ? -13.278 3.692 40.906 1.00 97.69 418 THR A CA 1
ATOM 3135 C C . THR A 1 418 ? -13.937 2.339 41.176 1.00 97.69 418 THR A C 1
ATOM 3137 O O . THR A 1 418 ? -13.645 1.724 42.200 1.00 97.69 418 THR A O 1
ATOM 3140 N N . ILE A 1 419 ? -14.778 1.829 40.268 1.00 97.94 419 ILE A N 1
ATOM 3141 C CA . ILE A 1 419 ? -15.474 0.551 40.487 1.00 97.94 419 ILE A CA 1
ATOM 3142 C C . ILE A 1 419 ? -14.501 -0.621 40.524 1.00 97.94 419 ILE A C 1
ATOM 3144 O O . ILE A 1 419 ? -14.630 -1.475 41.392 1.00 97.94 419 ILE A O 1
ATOM 3148 N N . TYR A 1 420 ? -13.471 -0.647 39.674 1.00 97.62 420 TYR A N 1
ATOM 3149 C CA . TYR A 1 420 ? -12.470 -1.715 39.730 1.00 97.62 420 TYR A CA 1
ATOM 3150 C C . TYR A 1 420 ? -11.634 -1.672 41.011 1.00 97.62 420 TYR A C 1
ATOM 3152 O O . TYR A 1 420 ? -11.289 -2.726 41.550 1.00 97.62 420 TYR A O 1
ATOM 3160 N N . ALA A 1 421 ? -11.345 -0.484 41.549 1.00 97.81 421 ALA A N 1
ATOM 3161 C CA . ALA A 1 421 ? -10.716 -0.365 42.860 1.00 97.81 421 ALA A CA 1
ATOM 3162 C C . ALA A 1 421 ? -11.621 -0.919 43.977 1.00 97.81 421 ALA A C 1
ATOM 3164 O O . ALA A 1 421 ? -11.145 -1.689 44.813 1.00 97.81 421 ALA A O 1
ATOM 3165 N N . LEU A 1 422 ? -12.921 -0.600 43.958 1.00 98.00 422 LEU A N 1
ATOM 3166 C CA . LEU A 1 422 ? -13.892 -1.105 44.937 1.00 98.00 422 LEU A CA 1
ATOM 3167 C C . LEU A 1 422 ? -14.099 -2.623 44.833 1.00 98.00 422 LEU A C 1
ATOM 3169 O O . LEU A 1 422 ? -14.058 -3.319 45.849 1.00 98.00 422 LEU A O 1
ATOM 3173 N N . LEU A 1 423 ? -14.246 -3.159 43.618 1.00 97.75 423 LEU A N 1
ATOM 3174 C CA . LEU A 1 423 ? -14.360 -4.601 43.385 1.00 97.75 423 LEU A CA 1
ATOM 3175 C C . LEU A 1 423 ? -13.110 -5.337 43.868 1.00 97.75 423 LEU A C 1
ATOM 3177 O O . LEU A 1 423 ? -13.218 -6.391 44.494 1.00 97.75 423 LEU A O 1
ATOM 3181 N N . ARG A 1 424 ? -11.918 -4.771 43.644 1.00 97.88 424 ARG A N 1
ATOM 3182 C CA . ARG A 1 424 ? -10.671 -5.341 44.160 1.00 97.88 424 ARG A CA 1
ATOM 3183 C C . ARG A 1 424 ? -10.626 -5.329 45.687 1.00 97.88 424 ARG A C 1
ATOM 3185 O O . ARG A 1 424 ? -10.234 -6.335 46.272 1.00 97.88 424 ARG A O 1
ATOM 3192 N N . ALA A 1 425 ? -11.037 -4.229 46.319 1.00 97.69 425 ALA A N 1
ATOM 3193 C CA . ALA A 1 425 ? -11.072 -4.105 47.775 1.00 97.69 425 ALA A CA 1
ATOM 3194 C C . ALA A 1 425 ? -12.027 -5.122 48.430 1.00 97.69 425 ALA A C 1
ATOM 3196 O O . ALA A 1 425 ? -11.721 -5.632 49.504 1.00 97.69 425 ALA A O 1
ATOM 3197 N N . GLN A 1 426 ? -13.138 -5.467 47.769 1.00 97.62 426 GLN A N 1
ATOM 3198 C CA . GLN A 1 426 ? -14.128 -6.430 48.275 1.00 97.62 426 GLN A CA 1
ATOM 3199 C C . GLN A 1 426 ? -13.951 -7.874 47.768 1.00 97.62 426 GLN A C 1
ATOM 3201 O O . GLN A 1 426 ? -14.790 -8.729 48.054 1.00 97.62 426 GLN A O 1
ATOM 3206 N N . GLN A 1 427 ? -12.864 -8.168 47.043 1.00 97.06 427 GLN A N 1
ATOM 3207 C CA . GLN A 1 427 ? -12.599 -9.488 46.445 1.00 97.06 427 GLN A CA 1
ATOM 3208 C C . GLN A 1 427 ? -13.707 -9.954 45.474 1.00 97.06 427 GLN A C 1
ATOM 3210 O O . GLN A 1 427 ? -14.096 -11.121 45.445 1.00 97.06 427 GLN A O 1
ATOM 3215 N N . LEU A 1 428 ? -14.235 -9.022 44.676 1.00 97.44 428 LEU A N 1
ATOM 3216 C CA . LEU A 1 428 ? -15.298 -9.233 43.687 1.00 97.44 428 LEU A CA 1
ATOM 3217 C C . LEU A 1 428 ? -14.783 -9.149 42.236 1.00 97.44 428 LEU A C 1
ATOM 3219 O O . LEU A 1 428 ? -15.554 -8.869 41.320 1.00 97.44 428 LEU A O 1
ATOM 3223 N N . GLN A 1 429 ? -13.493 -9.407 41.985 1.00 96.88 429 GLN A N 1
ATOM 3224 C CA . GLN A 1 429 ? -12.895 -9.287 40.641 1.00 96.88 429 GLN A CA 1
ATOM 3225 C C . GLN A 1 429 ? -13.557 -10.222 39.607 1.00 96.88 429 GLN A C 1
ATOM 3227 O O . GLN A 1 429 ? -13.624 -9.904 38.424 1.00 96.88 429 GLN A O 1
ATOM 3232 N N . GLY A 1 430 ? -14.126 -11.353 40.043 1.00 96.06 430 GLY A N 1
ATOM 3233 C CA . GLY A 1 430 ? -14.878 -12.268 39.170 1.00 96.06 430 GLY A CA 1
ATOM 3234 C C . GLY A 1 430 ? -16.176 -11.684 38.587 1.00 96.06 430 GLY A C 1
ATOM 3235 O O . GLY A 1 430 ? -16.782 -12.302 37.714 1.00 96.06 430 GLY A O 1
ATOM 3236 N N . PHE A 1 431 ? -16.607 -10.504 39.045 1.00 96.44 431 PHE A N 1
ATOM 3237 C CA . PHE A 1 431 ? -17.860 -9.860 38.646 1.00 96.44 431 PHE A CA 1
ATOM 3238 C C . PHE A 1 431 ? -17.673 -8.645 37.720 1.00 96.44 431 PHE A C 1
ATOM 3240 O O . PHE A 1 431 ? -18.661 -8.019 37.340 1.00 96.44 431 PHE A O 1
ATOM 3247 N N . GLU A 1 432 ? -16.446 -8.331 37.287 1.00 95.12 432 GLU A N 1
ATOM 3248 C CA . GLU A 1 432 ? -16.140 -7.163 36.435 1.00 95.12 432 GLU A CA 1
ATOM 3249 C C . GLU A 1 432 ? -16.939 -7.119 35.115 1.00 95.12 432 GLU A C 1
ATOM 3251 O O . GLU A 1 432 ? -17.179 -6.046 34.566 1.00 95.12 432 GLU A O 1
ATOM 3256 N N . GLY A 1 433 ? -17.374 -8.277 34.603 1.00 94.88 433 GLY A N 1
ATOM 3257 C CA . GLY A 1 433 ? -18.130 -8.397 33.352 1.00 94.88 433 GLY A CA 1
ATOM 3258 C C . GLY A 1 433 ? -19.653 -8.286 33.478 1.00 94.88 433 GLY A C 1
ATOM 3259 O O . GLY A 1 433 ? -20.339 -8.403 32.459 1.00 94.88 433 GLY A O 1
ATOM 3260 N N . LYS A 1 434 ? -20.199 -8.110 34.689 1.00 96.69 434 LYS A N 1
ATOM 3261 C CA . LYS A 1 434 ? -21.652 -8.049 34.917 1.00 96.69 434 LYS A CA 1
ATOM 3262 C C . LYS A 1 434 ? -22.269 -6.796 34.285 1.00 96.69 434 LYS A C 1
ATOM 3264 O O . LYS A 1 434 ? -21.640 -5.742 34.241 1.00 96.69 434 LYS A O 1
ATOM 3269 N N . ALA A 1 435 ? -23.515 -6.922 33.819 1.00 96.38 435 ALA A N 1
ATOM 3270 C CA . ALA A 1 435 ? -24.251 -5.832 33.173 1.00 96.38 435 ALA A CA 1
ATOM 3271 C C . ALA A 1 435 ? -24.337 -4.587 34.070 1.00 96.38 435 ALA A C 1
ATOM 3273 O O . ALA A 1 435 ? -23.982 -3.510 33.620 1.00 96.38 435 ALA A O 1
ATOM 3274 N N . SER A 1 436 ? -24.628 -4.755 35.366 1.00 96.19 436 SER A N 1
ATOM 3275 C CA . SER A 1 436 ? -24.690 -3.646 36.331 1.00 96.19 436 SER A CA 1
ATOM 3276 C C . SER A 1 436 ? -23.399 -2.819 36.416 1.00 96.19 436 SER A C 1
ATOM 3278 O O . SER A 1 436 ? -23.458 -1.598 36.542 1.00 96.19 436 SER A O 1
ATOM 3280 N N . VAL A 1 437 ? -22.226 -3.455 36.300 1.00 97.12 437 VAL A N 1
ATOM 3281 C CA . VAL A 1 437 ? -20.929 -2.756 36.270 1.00 97.12 437 VAL A CA 1
ATOM 3282 C C . VAL A 1 437 ? -20.782 -1.953 34.980 1.00 97.12 437 VAL A C 1
ATOM 3284 O O . VAL A 1 437 ? -20.389 -0.790 35.029 1.00 97.12 437 VAL A O 1
ATOM 3287 N N . LYS A 1 438 ? -21.109 -2.552 33.829 1.00 96.94 438 LYS A N 1
ATOM 3288 C CA . LYS A 1 438 ? -21.031 -1.881 32.521 1.00 96.94 438 LYS A CA 1
ATOM 3289 C C . LYS A 1 438 ? -22.004 -0.708 32.431 1.00 96.94 438 LYS A C 1
ATOM 3291 O O . LYS A 1 438 ? -21.585 0.391 32.083 1.00 96.94 438 LYS A O 1
ATOM 3296 N N . ASP A 1 439 ? -23.252 -0.920 32.835 1.00 96.56 439 ASP A N 1
ATOM 3297 C CA . ASP A 1 439 ? -24.308 0.091 32.815 1.00 96.56 439 ASP A CA 1
ATOM 3298 C C . ASP A 1 439 ? -23.928 1.291 33.686 1.00 96.56 439 ASP A C 1
ATOM 3300 O O . ASP A 1 439 ? -24.081 2.440 33.265 1.00 96.56 439 ASP A O 1
ATOM 3304 N N . TRP A 1 440 ? -23.359 1.053 34.873 1.00 97.38 440 TRP A N 1
ATOM 3305 C CA . TRP A 1 440 ? -22.873 2.128 35.735 1.00 97.38 440 TRP A CA 1
ATOM 3306 C C . TRP A 1 440 ? -21.653 2.852 35.141 1.00 97.38 440 TRP A C 1
ATOM 3308 O O . TRP A 1 440 ? -21.589 4.082 35.190 1.00 97.38 440 TRP A O 1
ATOM 3318 N N . ILE A 1 441 ? -20.707 2.139 34.517 1.00 97.50 441 ILE A N 1
ATOM 3319 C CA . ILE A 1 441 ? -19.568 2.772 33.828 1.00 97.50 441 ILE A CA 1
ATOM 3320 C C . ILE A 1 441 ? -20.059 3.676 32.689 1.00 97.50 441 ILE A C 1
ATOM 3322 O O . ILE A 1 441 ? -19.616 4.819 32.606 1.00 97.50 441 ILE A O 1
ATOM 3326 N N . GLU A 1 442 ? -20.987 3.217 31.850 1.00 95.69 442 GLU A N 1
ATOM 3327 C CA . GLU A 1 442 ? -21.444 3.936 30.650 1.00 95.69 442 GLU A CA 1
ATOM 3328 C C . GLU A 1 442 ? -22.423 5.081 30.951 1.00 95.69 442 GLU A C 1
ATOM 3330 O O . GLU A 1 442 ? -22.335 6.162 30.358 1.00 95.69 442 GLU A O 1
ATOM 3335 N N . SER A 1 443 ? -23.369 4.858 31.868 1.00 95.31 443 SER A N 1
ATOM 3336 C CA . SER A 1 443 ? -24.441 5.816 32.170 1.00 95.31 443 SER A CA 1
ATOM 3337 C C . SER A 1 443 ? -24.178 6.664 33.413 1.00 95.31 443 SER A C 1
ATOM 3339 O O . SER A 1 443 ? -24.682 7.781 33.502 1.00 95.31 443 SER A O 1
ATOM 3341 N N . GLY A 1 444 ? -23.408 6.150 34.378 1.00 95.50 444 GLY A N 1
ATOM 3342 C CA . GLY A 1 444 ? -23.277 6.747 35.708 1.00 95.50 444 GLY A CA 1
ATOM 3343 C C . GLY A 1 444 ? -24.560 6.710 36.549 1.00 95.50 444 GLY A C 1
ATOM 3344 O O . GLY A 1 444 ? -24.644 7.438 37.533 1.00 95.50 444 GLY A O 1
ATOM 3345 N N . SER A 1 445 ? -25.566 5.917 36.165 1.00 94.31 445 SER A N 1
ATOM 3346 C CA . SER A 1 445 ? -26.817 5.781 36.918 1.00 94.31 445 SER A CA 1
ATOM 3347 C C . SER A 1 445 ? -26.615 4.931 38.180 1.00 94.31 445 SER A C 1
ATOM 3349 O O . SER A 1 445 ? -26.188 3.782 38.082 1.00 94.31 445 SER A O 1
ATOM 3351 N N . GLY A 1 446 ? -26.937 5.479 39.357 1.00 94.25 446 GLY A N 1
ATOM 3352 C CA . GLY A 1 446 ? -26.728 4.837 40.666 1.00 94.25 446 GLY A CA 1
ATOM 3353 C C . GLY A 1 446 ? -25.363 5.142 41.297 1.00 94.25 446 GLY A C 1
ATOM 3354 O O . GLY A 1 446 ? -24.541 5.868 40.732 1.00 94.25 446 GLY A O 1
ATOM 3355 N N . THR A 1 447 ? -25.108 4.608 42.494 1.00 97.31 447 THR A N 1
ATOM 3356 C CA . THR A 1 447 ? -23.806 4.772 43.168 1.00 97.31 447 THR A CA 1
ATOM 3357 C C . THR A 1 447 ? -22.916 3.545 42.981 1.00 97.31 447 THR A C 1
ATOM 3359 O O . THR A 1 447 ? -23.401 2.424 42.817 1.00 97.31 447 THR A O 1
ATOM 3362 N N . ALA A 1 448 ? -21.595 3.742 43.015 1.00 97.00 448 ALA A N 1
ATOM 3363 C CA . ALA A 1 448 ? -20.646 2.635 42.907 1.00 97.00 448 ALA A CA 1
ATOM 3364 C C . ALA A 1 448 ? -20.839 1.630 44.055 1.00 97.00 448 ALA A C 1
ATOM 3366 O O . ALA A 1 448 ? -20.733 0.423 43.862 1.00 97.00 448 ALA A O 1
ATOM 3367 N N . GLU A 1 449 ? -21.175 2.130 45.245 1.00 97.12 449 GLU A N 1
ATOM 3368 C CA . GLU A 1 449 ? -21.428 1.339 46.446 1.00 97.12 449 GLU A CA 1
ATOM 3369 C C . GLU A 1 449 ? -22.682 0.477 46.306 1.00 97.12 449 GLU A C 1
ATOM 3371 O O . GLU A 1 449 ? -22.666 -0.659 46.766 1.00 97.12 449 GLU A O 1
ATOM 3376 N N . GLN A 1 450 ? -23.737 0.973 45.647 1.00 97.19 450 GLN A N 1
ATOM 3377 C CA . GLN A 1 450 ? -24.936 0.182 45.351 1.00 97.19 450 GLN A CA 1
ATOM 3378 C C . GLN A 1 450 ? -24.600 -0.991 44.430 1.00 97.19 450 GLN A C 1
ATOM 3380 O O . GLN A 1 450 ? -24.904 -2.131 44.764 1.00 97.19 450 GLN A O 1
ATOM 3385 N N . VAL A 1 451 ? -23.880 -0.736 43.329 1.00 97.38 451 VAL A N 1
ATOM 3386 C CA . VAL A 1 451 ? -23.446 -1.799 42.404 1.00 97.38 451 VAL A CA 1
ATOM 3387 C C . VAL A 1 451 ? -22.601 -2.844 43.133 1.00 97.38 451 VAL A C 1
ATOM 3389 O O . VAL A 1 451 ? -22.788 -4.043 42.949 1.00 97.38 451 VAL A O 1
ATOM 3392 N N . VAL A 1 452 ? -21.673 -2.407 43.985 1.00 97.75 452 VAL A N 1
ATOM 3393 C CA . VAL A 1 452 ? -20.814 -3.310 44.758 1.00 97.75 452 VAL A CA 1
ATOM 3394 C C . VAL A 1 452 ? -21.611 -4.089 45.811 1.00 97.75 452 VAL A C 1
ATOM 3396 O O . VAL A 1 452 ? -21.374 -5.285 45.966 1.00 97.75 452 VAL A O 1
ATOM 3399 N N . ALA A 1 453 ? -22.570 -3.459 46.493 1.00 97.38 453 ALA A N 1
ATOM 3400 C CA . ALA A 1 453 ? -23.449 -4.118 47.457 1.00 97.38 453 ALA A CA 1
ATOM 3401 C C . ALA A 1 453 ? -24.334 -5.182 46.788 1.00 97.38 453 ALA A C 1
ATOM 3403 O O . ALA A 1 453 ? -24.440 -6.293 47.305 1.00 97.38 453 ALA A O 1
ATOM 3404 N N . ASP A 1 454 ? -24.888 -4.889 45.610 1.00 96.31 454 ASP A N 1
ATOM 3405 C CA . ASP A 1 454 ? -25.668 -5.849 44.823 1.00 96.31 454 ASP A CA 1
ATOM 3406 C C . ASP A 1 454 ? -24.813 -7.052 44.403 1.00 96.31 454 ASP A C 1
ATOM 3408 O O . ASP A 1 454 ? -25.250 -8.202 44.475 1.00 96.31 454 ASP A O 1
ATOM 3412 N N . LEU A 1 455 ? -23.562 -6.814 43.997 1.00 96.94 455 LEU A N 1
ATOM 3413 C CA . LEU A 1 455 ? -22.624 -7.883 43.647 1.00 96.94 455 LEU A CA 1
ATOM 3414 C C . LEU A 1 455 ? -22.170 -8.693 44.867 1.00 96.94 455 LEU A C 1
ATOM 3416 O O . LEU A 1 455 ? -22.014 -9.910 44.759 1.00 96.94 455 LEU A O 1
ATOM 3420 N N . ALA A 1 456 ? -21.993 -8.055 46.025 1.00 97.06 456 ALA A N 1
ATOM 3421 C CA . ALA A 1 456 ? -21.727 -8.748 47.281 1.00 97.06 456 ALA A CA 1
ATOM 3422 C C . ALA A 1 456 ? -22.914 -9.642 47.670 1.00 97.06 456 ALA A C 1
ATOM 3424 O O . ALA A 1 456 ? -22.715 -10.822 47.948 1.00 97.06 456 ALA A O 1
ATOM 3425 N N . ALA A 1 457 ? -24.147 -9.136 47.563 1.00 96.25 457 ALA A N 1
ATOM 3426 C CA . ALA A 1 457 ? -25.357 -9.924 47.780 1.00 96.25 457 ALA A CA 1
ATOM 3427 C C . ALA A 1 457 ? -25.458 -11.106 46.798 1.00 96.25 457 ALA A C 1
ATOM 3429 O O . ALA A 1 457 ? -25.812 -12.212 47.204 1.00 96.25 457 ALA A O 1
ATOM 3430 N N . GLN A 1 458 ? -25.084 -10.922 45.524 1.00 95.38 458 GLN A N 1
ATOM 3431 C CA . GLN A 1 458 ? -25.002 -12.020 44.552 1.00 95.38 458 GLN A CA 1
ATOM 3432 C C . GLN A 1 458 ? -23.939 -13.057 44.930 1.00 95.38 458 GLN A C 1
ATOM 3434 O O . GLN A 1 458 ? -24.210 -14.256 44.856 1.00 95.38 458 GLN A O 1
ATOM 3439 N N . ARG A 1 459 ? -22.737 -12.631 45.343 1.00 96.56 459 ARG A N 1
ATOM 3440 C CA . ARG A 1 459 ? -21.684 -13.541 45.820 1.00 96.56 459 ARG A CA 1
ATOM 3441 C C . ARG A 1 459 ? -22.172 -14.341 47.021 1.00 96.56 459 ARG A C 1
ATOM 3443 O O . ARG A 1 459 ? -22.007 -15.557 47.041 1.00 96.56 459 ARG A O 1
ATOM 3450 N N . ASP A 1 460 ? -22.784 -13.674 47.990 1.00 95.56 460 ASP A N 1
ATOM 3451 C CA . ASP A 1 460 ? -23.261 -14.299 49.219 1.00 95.56 460 ASP A CA 1
ATOM 3452 C C . ASP A 1 460 ? -24.433 -15.254 48.929 1.00 95.56 460 ASP A C 1
ATOM 3454 O O . ASP A 1 460 ? -24.484 -16.349 49.487 1.00 95.56 460 ASP A O 1
ATOM 3458 N N . ALA A 1 461 ? -25.312 -14.924 47.974 1.00 95.00 461 ALA A N 1
ATOM 3459 C CA . ALA A 1 461 ? -26.357 -15.826 47.487 1.00 95.00 461 ALA A CA 1
ATOM 3460 C C . ALA A 1 461 ? -25.779 -17.082 46.809 1.00 95.00 461 ALA A C 1
ATOM 3462 O O . ALA A 1 461 ? -26.241 -18.193 47.082 1.00 95.00 461 ALA A O 1
ATOM 3463 N N . VAL A 1 462 ? -24.740 -16.932 45.977 1.00 94.38 462 VAL A N 1
ATOM 3464 C CA . VAL A 1 462 ? -24.031 -18.060 45.346 1.00 94.38 462 VAL A CA 1
ATOM 3465 C C . VAL A 1 462 ? -23.307 -18.908 46.394 1.00 94.38 462 VAL A C 1
ATOM 3467 O O . VAL A 1 462 ? -23.387 -20.134 46.343 1.00 94.38 462 VAL A O 1
ATOM 3470 N N . ALA A 1 463 ? -22.647 -18.288 47.374 1.00 95.00 463 ALA A N 1
ATOM 3471 C CA . ALA A 1 463 ? -21.989 -18.995 48.470 1.00 95.00 463 ALA A CA 1
ATOM 3472 C C . ALA A 1 463 ? -23.005 -19.764 49.331 1.00 95.00 463 ALA A C 1
ATOM 3474 O O . ALA A 1 463 ? -22.784 -20.929 49.655 1.00 95.00 463 ALA A O 1
ATOM 3475 N N . ALA A 1 464 ? -24.158 -19.160 49.635 1.00 95.44 464 ALA A N 1
ATOM 3476 C CA . ALA A 1 464 ? -25.246 -19.820 50.349 1.00 95.44 464 ALA A CA 1
ATOM 3477 C C . ALA A 1 464 ? -25.834 -20.990 49.543 1.00 95.44 464 ALA A C 1
ATOM 3479 O O . ALA A 1 464 ? -26.084 -22.059 50.098 1.00 95.44 464 ALA A O 1
ATOM 3480 N N . GLN A 1 465 ? -26.010 -20.827 48.229 1.00 96.88 465 GLN A N 1
ATOM 3481 C CA . GLN A 1 465 ? -26.428 -21.905 47.331 1.00 96.88 465 GLN A CA 1
ATOM 3482 C C . GLN A 1 465 ? -25.413 -23.055 47.317 1.00 96.88 465 GLN A C 1
ATOM 3484 O O . GLN A 1 465 ? -25.809 -24.216 47.407 1.00 96.88 465 GLN A O 1
ATOM 3489 N N . GLN A 1 466 ? -24.114 -22.755 47.229 1.00 96.88 466 GLN A N 1
ATOM 3490 C CA . GLN A 1 466 ? -23.050 -23.758 47.292 1.00 96.88 466 GLN A CA 1
ATOM 3491 C C . GLN A 1 466 ? -23.031 -24.471 48.647 1.00 96.88 466 GLN A C 1
ATOM 3493 O O . GLN A 1 466 ? -22.950 -25.693 48.677 1.00 96.88 466 GLN A O 1
ATOM 3498 N N . ALA A 1 467 ? -23.189 -23.746 49.756 1.00 96.56 467 ALA A N 1
ATOM 3499 C CA . ALA A 1 467 ? -23.267 -24.335 51.090 1.00 96.56 467 ALA A CA 1
ATOM 3500 C C . ALA A 1 467 ? -24.472 -25.282 51.229 1.00 96.56 467 ALA A C 1
ATOM 3502 O O . ALA A 1 467 ? -24.306 -26.412 51.688 1.00 96.56 467 ALA A O 1
ATOM 3503 N N . ARG A 1 468 ? -25.664 -24.870 50.765 1.00 97.38 468 ARG A N 1
ATOM 3504 C CA . ARG A 1 468 ? -26.857 -25.738 50.715 1.00 97.38 468 ARG A CA 1
ATOM 3505 C C . ARG A 1 468 ? -26.616 -26.975 49.858 1.00 97.38 468 ARG A C 1
ATOM 3507 O O . ARG A 1 468 ? -26.949 -28.078 50.262 1.00 97.38 468 ARG A O 1
ATOM 3514 N N . CYS A 1 469 ? -26.022 -26.791 48.686 1.00 97.19 469 CYS A N 1
ATOM 3515 C CA . CYS A 1 469 ? -25.688 -27.856 47.751 1.00 97.19 469 CYS A CA 1
ATOM 3516 C C . CYS A 1 469 ? -24.740 -28.899 48.372 1.00 97.19 469 CYS A C 1
ATOM 3518 O O . CYS A 1 469 ? -25.030 -30.093 48.314 1.00 97.19 469 CYS A O 1
ATOM 3520 N N . THR A 1 470 ? -23.652 -28.451 49.008 1.00 97.44 470 THR A N 1
ATOM 3521 C CA . THR A 1 470 ? -22.688 -29.312 49.707 1.00 97.44 470 THR A CA 1
ATOM 3522 C C . THR A 1 470 ? -23.354 -30.063 50.854 1.00 97.44 470 THR A C 1
ATOM 3524 O O . THR A 1 470 ? -23.310 -31.290 50.874 1.00 97.44 470 THR A O 1
ATOM 3527 N N . ARG A 1 471 ? -24.061 -29.348 51.738 1.00 97.62 471 ARG A N 1
ATOM 3528 C CA . ARG A 1 471 ? -24.783 -29.940 52.872 1.00 97.62 471 ARG A CA 1
ATOM 3529 C C . ARG A 1 471 ? -25.826 -30.965 52.422 1.00 97.62 471 ARG A C 1
ATOM 3531 O O . ARG A 1 471 ? -25.924 -32.045 52.992 1.00 97.62 471 ARG A O 1
ATOM 3538 N N . PHE A 1 472 ? -26.577 -30.670 51.362 1.00 97.88 472 PHE A N 1
ATOM 3539 C CA . PHE A 1 472 ? -27.557 -31.608 50.821 1.00 97.88 472 PHE A CA 1
ATOM 3540 C C . PHE A 1 472 ? -26.883 -32.857 50.237 1.00 97.88 472 PHE A C 1
ATOM 3542 O O . PHE A 1 472 ? -27.367 -33.965 50.437 1.00 97.88 472 PHE A O 1
ATOM 3549 N N . CYS A 1 473 ? -25.737 -32.714 49.561 1.00 97.25 473 CYS A N 1
ATOM 3550 C CA . CYS A 1 473 ? -24.958 -33.862 49.093 1.00 97.25 473 CYS A CA 1
ATOM 3551 C C . CYS A 1 473 ? -24.434 -34.738 50.241 1.00 97.25 473 CYS A C 1
ATOM 3553 O O . CYS A 1 473 ? -24.451 -35.959 50.095 1.00 97.25 473 CYS A O 1
ATOM 3555 N N . GLU A 1 474 ? -24.009 -34.144 51.357 1.00 97.69 474 GLU A N 1
ATOM 3556 C CA . GLU A 1 474 ? -23.599 -34.878 52.564 1.00 97.69 474 GLU A CA 1
ATOM 3557 C C . GLU A 1 474 ? -24.768 -35.675 53.166 1.00 97.69 474 GLU A C 1
ATOM 3559 O O . GLU A 1 474 ? -24.589 -36.833 53.537 1.00 97.69 474 GLU A O 1
ATOM 3564 N N . LEU A 1 475 ? -25.979 -35.102 53.197 1.00 98.00 475 LEU A N 1
ATOM 3565 C CA . LEU A 1 475 ? -27.187 -35.799 53.664 1.00 98.00 475 LEU A CA 1
ATOM 3566 C C . LEU A 1 475 ? -27.551 -36.997 52.779 1.00 98.00 475 LEU A C 1
ATOM 3568 O O . LEU A 1 475 ? -27.853 -38.070 53.297 1.00 98.00 475 LEU A O 1
ATOM 3572 N N . LEU A 1 476 ? -27.478 -36.841 51.453 1.00 97.88 476 LEU A N 1
ATOM 3573 C CA . LEU A 1 476 ? -27.719 -37.953 50.528 1.00 97.88 476 LEU A CA 1
ATOM 3574 C C . LEU A 1 476 ? -26.703 -39.082 50.725 1.00 97.88 476 LEU A C 1
ATOM 3576 O O . LEU A 1 476 ? -27.070 -40.254 50.746 1.00 97.88 476 LEU A O 1
ATOM 3580 N N . GLU A 1 477 ? -25.431 -38.732 50.910 1.00 97.62 477 GLU A N 1
ATOM 3581 C CA . GLU A 1 477 ? -24.366 -39.705 51.143 1.00 97.62 477 GLU A CA 1
ATOM 3582 C C . GLU A 1 477 ? -24.530 -40.440 52.480 1.00 97.62 477 GLU A C 1
ATOM 3584 O O . GLU A 1 477 ? -24.364 -41.660 52.526 1.00 97.62 477 GLU A O 1
ATOM 3589 N N . ALA A 1 478 ? -24.935 -39.735 53.541 1.00 97.88 478 ALA A N 1
ATOM 3590 C CA . ALA A 1 478 ? -25.226 -40.333 54.843 1.00 97.88 478 ALA A CA 1
ATOM 3591 C C . ALA A 1 478 ? -26.354 -41.382 54.774 1.00 97.88 478 ALA A C 1
ATOM 3593 O O . ALA A 1 478 ? -26.292 -42.400 55.464 1.00 97.88 478 ALA A O 1
ATOM 3594 N N . GLU A 1 479 ? -27.345 -41.176 53.904 1.00 98.25 479 GLU A N 1
ATOM 3595 C CA . GLU A 1 479 ? -28.446 -42.120 53.663 1.00 98.25 479 GLU A CA 1
ATOM 3596 C C . GLU A 1 479 ? -28.141 -43.169 52.591 1.00 98.25 479 GLU A C 1
ATOM 3598 O O . GLU A 1 479 ? -28.988 -44.007 52.293 1.00 98.25 479 GLU A O 1
ATOM 3603 N N . ARG A 1 480 ? -26.927 -43.157 52.023 1.00 97.81 480 ARG A N 1
ATOM 3604 C CA . ARG A 1 480 ? -26.516 -44.014 50.896 1.00 97.81 480 ARG A CA 1
ATOM 3605 C C . ARG A 1 480 ? -27.389 -43.837 49.647 1.00 97.81 480 ARG A C 1
ATOM 3607 O O . ARG A 1 480 ? -27.425 -44.716 48.788 1.00 97.81 480 ARG A O 1
ATOM 3614 N N . ILE A 1 481 ? -28.029 -42.678 49.506 1.00 97.75 481 ILE A N 1
ATOM 3615 C CA . ILE A 1 481 ? -28.796 -42.297 48.323 1.00 97.75 481 ILE A CA 1
ATOM 3616 C C . ILE A 1 481 ? -27.843 -41.665 47.304 1.00 97.75 481 ILE A C 1
ATOM 3618 O O . ILE A 1 481 ? -26.981 -40.846 47.627 1.00 97.75 481 ILE A O 1
ATOM 3622 N N . SER A 1 482 ? -27.980 -42.034 46.032 1.00 96.12 482 SER A N 1
ATOM 3623 C CA . SER A 1 482 ? -27.091 -41.519 44.989 1.00 96.12 482 SER A CA 1
ATOM 3624 C C . SER A 1 482 ? -27.290 -40.014 44.742 1.00 96.12 482 SER A C 1
ATOM 3626 O O . SER A 1 482 ? -28.411 -39.523 44.609 1.00 96.12 482 SER A O 1
ATOM 3628 N N . ARG A 1 483 ? -26.182 -39.270 44.594 1.00 96.81 483 ARG A N 1
ATOM 3629 C CA . ARG A 1 483 ? -26.166 -37.798 44.441 1.00 96.81 483 ARG A CA 1
ATOM 3630 C C . ARG A 1 483 ? -26.969 -37.273 43.243 1.00 96.81 483 ARG A C 1
ATOM 3632 O O . ARG A 1 483 ? -27.302 -36.091 43.219 1.00 96.81 483 ARG A O 1
ATOM 3639 N N . HIS A 1 484 ? -27.282 -38.117 42.257 1.00 95.94 484 HIS A N 1
ATOM 3640 C CA . HIS A 1 484 ? -28.075 -37.721 41.089 1.00 95.94 484 HIS A CA 1
ATOM 3641 C C . HIS A 1 484 ? -29.504 -37.280 41.453 1.00 95.94 484 HIS A C 1
ATOM 3643 O O . HIS A 1 484 ? -30.041 -36.402 40.777 1.00 95.94 484 HIS A O 1
ATOM 3649 N N . PHE A 1 485 ? -30.077 -37.791 42.556 1.00 95.06 485 PHE A N 1
ATOM 3650 C CA . PHE A 1 485 ? -31.410 -37.389 43.024 1.00 95.06 485 PHE A CA 1
ATOM 3651 C C . PHE A 1 485 ? -31.518 -35.890 43.343 1.00 95.06 485 PHE A C 1
ATOM 3653 O O . PHE A 1 485 ? -32.600 -35.313 43.263 1.00 95.06 485 PHE A O 1
ATOM 3660 N N . ARG A 1 486 ? -30.384 -35.222 43.599 1.00 96.12 486 ARG A N 1
ATOM 3661 C CA . ARG A 1 486 ? -30.304 -33.762 43.754 1.00 96.12 486 ARG A CA 1
ATOM 3662 C C . ARG A 1 486 ? -30.835 -32.994 42.540 1.00 96.12 486 ARG A C 1
ATOM 3664 O O . ARG A 1 486 ? -31.324 -31.879 42.696 1.00 96.12 486 ARG A O 1
ATOM 3671 N N . TYR A 1 487 ? -30.674 -33.552 41.342 1.00 95.12 487 TYR A N 1
ATOM 3672 C CA . TYR A 1 487 ? -31.046 -32.896 40.088 1.00 95.12 487 TYR A CA 1
ATOM 3673 C C . TYR A 1 487 ? -32.392 -33.377 39.545 1.00 95.12 487 TYR A C 1
ATOM 3675 O O . TYR A 1 487 ? -33.042 -32.631 38.819 1.00 95.12 487 TYR A O 1
ATOM 3683 N N . THR A 1 488 ? -32.805 -34.605 39.874 1.00 95.38 488 THR A N 1
ATOM 3684 C CA . THR A 1 488 ? -34.043 -35.203 39.351 1.00 95.38 488 THR A CA 1
ATOM 3685 C C . THR A 1 488 ? -35.273 -34.837 40.173 1.00 95.38 488 THR A C 1
ATOM 3687 O O . THR A 1 488 ? -36.363 -34.757 39.615 1.00 95.38 488 THR A O 1
ATOM 3690 N N . VAL A 1 489 ? -35.120 -34.578 41.475 1.00 97.50 489 VAL A N 1
ATOM 3691 C CA . VAL A 1 489 ? -36.238 -34.239 42.364 1.00 97.50 489 VAL A CA 1
ATOM 3692 C C . VAL A 1 489 ? -36.462 -32.715 42.377 1.00 97.50 489 VAL A C 1
ATOM 3694 O O . VAL A 1 489 ? -35.583 -31.980 42.842 1.00 97.50 489 VAL A O 1
ATOM 3697 N N . PRO A 1 490 ? -37.628 -32.199 41.925 1.00 97.44 490 PRO A N 1
ATOM 3698 C CA . PRO A 1 490 ? -37.884 -30.755 41.833 1.00 97.44 490 PRO A CA 1
ATOM 3699 C C . PRO A 1 490 ? -37.719 -30.003 43.160 1.00 97.44 490 PRO A C 1
ATOM 3701 O O . PRO A 1 490 ? -37.112 -28.933 43.188 1.00 97.44 490 PRO A O 1
ATOM 3704 N N . ALA A 1 491 ? -38.157 -30.605 44.271 1.00 97.38 491 ALA A N 1
ATOM 3705 C CA . ALA A 1 491 ? -38.035 -30.023 45.609 1.00 97.38 491 ALA A CA 1
ATOM 3706 C C . ALA A 1 491 ? -36.571 -29.743 46.011 1.00 97.38 491 ALA A C 1
ATOM 3708 O O . ALA A 1 491 ? -36.289 -28.757 46.691 1.00 97.38 491 ALA A O 1
ATOM 3709 N N . CYS A 1 492 ? -35.615 -30.562 45.553 1.00 96.62 492 CYS A N 1
ATOM 3710 C CA . CYS A 1 492 ? -34.188 -30.317 45.779 1.00 96.62 492 CYS A CA 1
ATOM 3711 C C . CYS A 1 492 ? -33.695 -29.103 45.007 1.00 96.62 492 CYS A C 1
ATOM 3713 O O . CYS A 1 492 ? -32.934 -28.297 45.542 1.00 96.62 492 CYS A O 1
ATOM 3715 N N . ARG A 1 493 ? -34.127 -28.966 43.750 1.00 95.88 493 ARG A N 1
ATOM 3716 C CA . ARG A 1 493 ? -33.755 -27.831 42.906 1.00 95.88 493 ARG A CA 1
ATOM 3717 C C . ARG A 1 493 ? -34.279 -26.528 43.505 1.00 95.88 493 ARG A C 1
ATOM 3719 O O . ARG A 1 493 ? -33.521 -25.568 43.611 1.00 95.88 493 ARG A O 1
ATOM 3726 N N . GLU A 1 494 ? -35.533 -26.518 43.940 1.00 96.94 494 GLU A N 1
ATOM 3727 C CA . GLU A 1 494 ? -36.169 -25.382 44.612 1.00 96.94 494 GLU A CA 1
ATOM 3728 C C . GLU A 1 494 ? -35.436 -24.983 45.901 1.00 96.94 494 GLU A C 1
ATOM 3730 O O . GLU A 1 494 ? -35.033 -23.826 46.055 1.00 96.94 494 GLU A O 1
ATOM 3735 N N . TYR A 1 495 ? -35.149 -25.948 46.777 1.00 97.50 495 TYR A N 1
ATOM 3736 C CA . TYR A 1 495 ? -34.404 -25.698 48.011 1.00 97.50 495 TYR A CA 1
ATOM 3737 C C . TYR A 1 495 ? -32.978 -25.187 47.744 1.00 97.50 495 TYR A C 1
ATOM 3739 O O . TYR A 1 495 ? -32.545 -24.184 48.317 1.00 97.50 495 TYR A O 1
ATOM 3747 N N . ILE A 1 496 ? -32.228 -25.835 46.847 1.00 96.88 496 ILE A N 1
ATOM 3748 C CA . ILE A 1 496 ? -30.826 -25.480 46.594 1.00 96.88 496 ILE A CA 1
ATOM 3749 C C . ILE A 1 496 ? -30.731 -24.122 45.897 1.00 96.88 496 ILE A C 1
ATOM 3751 O O . ILE A 1 496 ? -30.030 -23.238 46.396 1.00 96.88 496 ILE A O 1
ATOM 3755 N N . HIS A 1 497 ? -31.430 -23.932 44.777 1.00 94.06 497 HIS A N 1
ATOM 3756 C CA . HIS A 1 497 ? -31.271 -22.746 43.932 1.00 94.06 497 HIS A CA 1
ATOM 3757 C C . HIS A 1 497 ? -32.014 -21.527 44.472 1.00 94.06 497 HIS A C 1
ATOM 3759 O O . HIS A 1 497 ? -31.430 -20.449 44.540 1.00 94.06 497 HIS A O 1
ATOM 3765 N N . ASN A 1 498 ? -33.263 -21.704 44.900 1.00 95.25 498 ASN A N 1
ATOM 3766 C CA . ASN A 1 498 ? -34.142 -20.587 45.242 1.00 95.25 498 ASN A CA 1
ATOM 3767 C C . ASN A 1 498 ? -34.292 -20.393 46.754 1.00 95.25 498 ASN A C 1
ATOM 3769 O O . ASN A 1 498 ? -34.898 -19.413 47.179 1.00 95.25 498 ASN A O 1
ATOM 3773 N N . ASN A 1 499 ? -33.741 -21.306 47.568 1.00 96.69 499 ASN A N 1
ATOM 3774 C CA . ASN A 1 499 ? -33.954 -21.334 49.017 1.00 96.69 499 ASN A CA 1
ATOM 3775 C C . ASN A 1 499 ? -35.450 -21.416 49.384 1.00 96.69 499 ASN A C 1
ATOM 3777 O O . ASN A 1 499 ? -35.877 -20.876 50.404 1.00 96.69 499 ASN A O 1
ATOM 3781 N N . THR A 1 500 ? -36.253 -22.065 48.536 1.00 96.44 500 THR A N 1
ATOM 3782 C CA . THR A 1 500 ? -37.688 -22.274 48.754 1.00 96.44 500 THR A CA 1
ATOM 3783 C C . THR A 1 500 ? -37.932 -23.670 49.326 1.00 96.44 500 THR A C 1
ATOM 3785 O O . THR A 1 500 ? -37.403 -24.655 48.819 1.00 96.44 500 THR A O 1
ATOM 3788 N N . GLY A 1 501 ? -38.734 -23.764 50.389 1.00 96.38 501 GLY A N 1
ATOM 3789 C CA . GLY A 1 501 ? -38.970 -25.012 51.125 1.00 96.38 501 GLY A CA 1
ATOM 3790 C C . GLY A 1 501 ? -37.981 -25.241 52.275 1.00 96.38 501 GLY A C 1
ATOM 3791 O O . GLY A 1 501 ? -37.229 -24.346 52.660 1.00 96.38 501 GLY A O 1
ATOM 3792 N N . SER A 1 502 ? -38.006 -26.438 52.863 1.00 97.75 502 SER A N 1
ATOM 3793 C CA . SER A 1 502 ? -37.100 -26.828 53.950 1.00 97.75 502 SER A CA 1
ATOM 3794 C C . SER A 1 502 ? -36.195 -27.982 53.530 1.00 97.75 502 SER A C 1
ATOM 3796 O O . SER A 1 502 ? -36.578 -28.824 52.719 1.00 97.75 502 SER A O 1
ATOM 3798 N N . GLU A 1 503 ? -35.000 -28.049 54.123 1.00 97.94 503 GLU A N 1
ATOM 3799 C CA . GLU A 1 503 ? -34.053 -29.152 53.910 1.00 97.94 503 GLU A CA 1
ATOM 3800 C C . GLU A 1 503 ? -34.700 -30.515 54.190 1.00 97.94 503 GLU A C 1
ATOM 3802 O O . GLU A 1 503 ? -34.559 -31.446 53.401 1.00 97.94 503 GLU A O 1
ATOM 3807 N N . ALA A 1 504 ? -35.471 -30.606 55.278 1.00 97.75 504 ALA A N 1
ATOM 3808 C CA . ALA A 1 504 ? -36.180 -31.820 55.664 1.00 97.75 504 ALA A CA 1
ATOM 3809 C C . ALA A 1 504 ? -37.253 -32.222 54.639 1.00 97.75 504 ALA A C 1
ATOM 3811 O O . ALA A 1 504 ? -37.389 -33.406 54.341 1.00 97.75 504 ALA A O 1
ATOM 3812 N N . ALA A 1 505 ? -37.988 -31.256 54.073 1.00 97.62 505 ALA A N 1
ATOM 3813 C CA . ALA A 1 505 ? -38.977 -31.531 53.032 1.00 97.62 505 ALA A CA 1
ATOM 3814 C C . ALA A 1 505 ? -38.311 -31.998 51.729 1.00 97.62 505 ALA A C 1
ATOM 3816 O O . ALA A 1 505 ? -38.764 -32.970 51.127 1.00 97.62 505 ALA A O 1
ATOM 3817 N N . ALA A 1 506 ? -37.209 -31.358 51.325 1.00 97.62 506 ALA A N 1
ATOM 3818 C CA . ALA A 1 506 ? -36.440 -31.774 50.155 1.00 97.62 506 ALA A CA 1
ATOM 3819 C C . ALA A 1 506 ? -35.852 -33.185 50.334 1.00 97.62 506 ALA A C 1
ATOM 3821 O O . ALA A 1 506 ? -35.936 -34.002 49.422 1.00 97.62 506 ALA A O 1
ATOM 3822 N N . LEU A 1 507 ? -35.313 -33.505 51.515 1.00 98.12 507 LEU A N 1
ATOM 3823 C CA . LEU A 1 507 ? -34.772 -34.832 51.819 1.00 98.12 507 LEU A CA 1
ATOM 3824 C C . LEU A 1 507 ? -35.870 -35.904 51.871 1.00 98.12 507 LEU A C 1
ATOM 3826 O O . LEU A 1 507 ? -35.694 -36.980 51.309 1.00 98.12 507 LEU A O 1
ATOM 3830 N N . ALA A 1 508 ? -37.028 -35.607 52.468 1.00 97.94 508 ALA A N 1
ATOM 3831 C CA . ALA A 1 508 ? -38.176 -36.515 52.470 1.00 97.94 508 ALA A CA 1
ATOM 3832 C C . ALA A 1 508 ? -38.682 -36.809 51.047 1.00 97.94 508 ALA A C 1
ATOM 3834 O O . ALA A 1 508 ? -38.968 -37.962 50.728 1.00 97.94 508 ALA A O 1
ATOM 3835 N N . ALA A 1 509 ? -38.729 -35.794 50.177 1.00 97.69 509 ALA A N 1
ATOM 3836 C CA . ALA A 1 509 ? -39.069 -35.978 48.768 1.00 97.69 509 ALA A CA 1
ATOM 3837 C C . ALA A 1 509 ? -38.051 -36.873 48.041 1.00 97.69 509 ALA A C 1
ATOM 3839 O O . ALA A 1 509 ? -38.442 -37.708 47.228 1.00 97.69 509 ALA A O 1
ATOM 3840 N N . VAL A 1 510 ? -36.756 -36.752 48.362 1.00 98.00 510 VAL A N 1
ATOM 3841 C CA . VAL A 1 510 ? -35.728 -37.653 47.817 1.00 98.00 510 VAL A CA 1
ATOM 3842 C C . VAL A 1 510 ? -35.888 -39.075 48.327 1.00 98.00 510 VAL A C 1
ATOM 3844 O O . VAL A 1 510 ? -35.786 -39.993 47.523 1.00 98.00 510 VAL A O 1
ATOM 3847 N N . ARG A 1 511 ? -36.169 -39.281 49.617 1.00 98.12 511 ARG A N 1
ATOM 3848 C CA . ARG A 1 511 ? -36.419 -40.624 50.162 1.00 98.12 511 ARG A CA 1
ATOM 3849 C C . ARG A 1 511 ? -37.597 -41.292 49.462 1.00 98.12 511 ARG A C 1
ATOM 3851 O O . ARG A 1 511 ? -37.450 -42.414 49.003 1.00 98.12 511 ARG A O 1
ATOM 3858 N N . ALA A 1 512 ? -38.706 -40.574 49.286 1.00 97.38 512 ALA A N 1
ATOM 3859 C CA . ALA A 1 512 ? -39.864 -41.086 48.556 1.00 97.38 512 ALA A CA 1
ATOM 3860 C C . ALA A 1 512 ? -39.512 -41.447 47.101 1.00 97.38 512 ALA A C 1
ATOM 3862 O O . ALA A 1 512 ? -39.833 -42.540 46.643 1.00 97.38 512 ALA A O 1
ATOM 3863 N N . ALA A 1 513 ? -38.789 -40.571 46.393 1.00 96.94 513 ALA A N 1
ATOM 3864 C CA . ALA A 1 513 ? -38.342 -40.840 45.025 1.00 96.94 513 ALA A CA 1
ATOM 3865 C C . ALA A 1 513 ? -37.340 -42.008 44.945 1.00 96.94 513 ALA A C 1
ATOM 3867 O O . ALA A 1 513 ? -37.336 -42.759 43.972 1.00 96.94 513 ALA A O 1
ATOM 3868 N N . HIS A 1 514 ? -36.487 -42.173 45.957 1.00 97.62 514 HIS A N 1
ATOM 3869 C CA . HIS A 1 514 ? -35.530 -43.268 46.043 1.00 97.62 514 HIS A CA 1
ATOM 3870 C C . HIS A 1 514 ? -36.226 -44.600 46.328 1.00 97.62 514 HIS A C 1
ATOM 3872 O O . HIS A 1 514 ? -35.964 -45.566 45.619 1.00 97.62 514 HIS A O 1
ATOM 3878 N N . GLU A 1 515 ? -37.149 -44.642 47.290 1.00 97.06 515 GLU A N 1
ATOM 3879 C CA . GLU A 1 515 ? -37.978 -45.814 47.586 1.00 97.06 515 GLU A CA 1
ATOM 3880 C C . GLU A 1 515 ? -38.809 -46.226 46.369 1.00 97.06 515 GLU A C 1
ATOM 3882 O O . GLU A 1 515 ? -38.885 -47.414 46.049 1.00 97.06 515 GLU A O 1
ATOM 3887 N N . GLU A 1 516 ? -39.383 -45.256 45.650 1.00 96.19 516 GLU A N 1
ATOM 3888 C CA . GLU A 1 516 ? -40.094 -45.511 44.399 1.00 96.19 516 GLU A CA 1
ATOM 3889 C C . GLU A 1 516 ? -39.149 -46.082 43.335 1.00 96.19 516 GLU A C 1
ATOM 3891 O O . GLU A 1 516 ? -39.468 -47.096 42.716 1.00 96.19 516 GLU A O 1
ATOM 3896 N N . ALA A 1 517 ? -37.961 -45.499 43.152 1.00 95.38 517 ALA A N 1
ATOM 3897 C CA . ALA A 1 517 ? -36.966 -46.008 42.211 1.00 95.38 517 ALA A CA 1
ATOM 3898 C C . ALA A 1 517 ? -36.492 -47.428 42.575 1.00 95.38 517 ALA A C 1
ATOM 3900 O O . ALA A 1 517 ? -36.377 -48.280 41.694 1.00 95.38 517 ALA A O 1
ATOM 3901 N N . GLU A 1 518 ? -36.274 -47.725 43.859 1.00 95.50 518 GLU A N 1
ATOM 3902 C CA . GLU A 1 518 ? -35.926 -49.066 44.338 1.00 95.50 518 GLU A CA 1
ATOM 3903 C C . GLU A 1 518 ? -37.082 -50.056 44.177 1.00 95.50 518 GLU A C 1
ATOM 3905 O O . GLU A 1 518 ? -36.858 -51.219 43.841 1.00 95.50 518 GLU A O 1
ATOM 3910 N N . ALA A 1 519 ? -38.327 -49.632 44.404 1.00 95.06 519 ALA A N 1
ATOM 3911 C CA . ALA A 1 519 ? -39.510 -50.449 44.154 1.00 95.06 519 ALA A CA 1
ATOM 3912 C C . ALA A 1 519 ? -39.665 -50.743 42.656 1.00 95.06 519 ALA A C 1
ATOM 3914 O O . ALA A 1 519 ? -39.869 -51.895 42.274 1.00 95.06 519 ALA A O 1
ATOM 3915 N N . GLN A 1 520 ? -39.480 -49.739 41.795 1.00 93.88 520 GLN A N 1
ATOM 3916 C CA . GLN A 1 520 ? -39.479 -49.910 40.344 1.00 93.88 520 GLN A CA 1
ATOM 3917 C C . GLN A 1 520 ? -38.344 -50.837 39.894 1.00 93.88 520 GLN A C 1
ATOM 3919 O O . GLN A 1 520 ? -38.564 -51.702 39.044 1.00 93.88 520 GLN A O 1
ATOM 3924 N N . GLN A 1 521 ? -37.147 -50.709 40.468 1.00 92.62 521 GLN A N 1
ATOM 3925 C CA . GLN A 1 521 ? -36.009 -51.568 40.153 1.00 92.62 521 GLN A CA 1
ATOM 3926 C C . GLN A 1 521 ? -36.229 -53.007 40.642 1.00 92.62 521 GLN A C 1
ATOM 3928 O O . GLN A 1 521 ? -35.974 -53.940 39.883 1.00 92.62 521 GLN A O 1
ATOM 3933 N N . ARG A 1 522 ? -36.774 -53.211 41.850 1.00 94.38 522 ARG A N 1
ATOM 3934 C CA . ARG A 1 522 ? -37.187 -54.535 42.349 1.00 94.38 522 ARG A CA 1
ATOM 3935 C C . ARG A 1 522 ? -38.248 -55.165 41.456 1.00 94.38 522 ARG A C 1
ATOM 3937 O O . ARG A 1 522 ? -38.041 -56.278 40.995 1.00 94.38 522 ARG A O 1
ATOM 3944 N N . ALA A 1 523 ? -39.298 -54.428 41.094 1.00 91.75 523 ALA A N 1
ATOM 3945 C CA . ALA A 1 523 ? -40.331 -54.903 40.175 1.00 91.75 523 ALA A CA 1
ATOM 3946 C C . ALA A 1 523 ? -39.779 -55.211 38.770 1.00 91.75 523 ALA A C 1
ATOM 3948 O O . ALA A 1 523 ? -40.266 -56.107 38.082 1.00 91.75 523 ALA A O 1
ATOM 3949 N N . ARG A 1 524 ? -38.764 -54.476 38.293 1.00 89.06 524 ARG A N 1
ATOM 3950 C CA . ARG A 1 524 ? -38.033 -54.825 37.059 1.00 89.06 524 ARG A CA 1
ATOM 3951 C C . ARG A 1 524 ? -37.226 -56.113 37.240 1.00 89.06 524 ARG A C 1
ATOM 3953 O O . ARG A 1 524 ? -37.288 -56.971 36.366 1.00 89.06 524 ARG A O 1
ATOM 3960 N N . HIS A 1 525 ? -36.521 -56.277 38.359 1.00 88.62 525 HIS A N 1
ATOM 3961 C CA . HIS A 1 525 ? -35.743 -57.481 38.651 1.00 88.62 525 HIS A CA 1
ATOM 3962 C C . HIS A 1 525 ? -36.622 -58.723 38.811 1.00 88.62 525 HIS A C 1
ATOM 3964 O O . HIS A 1 525 ? -36.328 -59.735 38.186 1.00 88.62 525 HIS A O 1
ATOM 3970 N N . GLU A 1 526 ? -37.722 -58.639 39.555 1.00 92.38 526 GLU A N 1
ATOM 3971 C CA . GLU A 1 526 ? -38.714 -59.709 39.702 1.00 92.38 526 GLU A CA 1
ATOM 3972 C C . GLU A 1 526 ? -39.329 -60.094 38.356 1.00 92.38 526 GLU A C 1
ATOM 3974 O O . GLU A 1 526 ? -39.372 -61.277 38.024 1.00 92.38 526 GLU A O 1
ATOM 3979 N N . ARG A 1 527 ? -39.718 -59.113 37.524 1.00 89.44 527 ARG A N 1
ATOM 3980 C CA . ARG A 1 527 ? -40.172 -59.387 36.151 1.00 89.44 527 ARG A CA 1
ATOM 3981 C C . ARG A 1 527 ? -39.089 -60.080 35.334 1.00 89.44 527 ARG A C 1
ATOM 3983 O O . ARG A 1 527 ? -39.372 -61.076 34.680 1.00 89.44 527 ARG A O 1
ATOM 3990 N N . SER A 1 528 ? -37.846 -59.604 35.403 1.00 85.19 528 SER A N 1
ATOM 3991 C CA . SER A 1 528 ? -36.731 -60.215 34.674 1.00 85.19 528 SER A CA 1
ATOM 3992 C C . SER A 1 528 ? -36.403 -61.630 35.160 1.00 85.19 528 SER A C 1
ATOM 3994 O O . SER A 1 528 ? -36.057 -62.477 34.344 1.00 85.19 528 SER A O 1
ATOM 3996 N N . ALA A 1 529 ? -36.553 -61.897 36.461 1.00 87.81 529 ALA A N 1
ATOM 3997 C CA . ALA A 1 529 ? -36.336 -63.203 37.070 1.00 87.81 529 ALA A CA 1
ATOM 3998 C C . ALA A 1 529 ? -37.448 -64.175 36.670 1.00 87.81 529 ALA A C 1
ATOM 4000 O O . ALA A 1 529 ? -37.154 -65.255 36.179 1.00 87.81 529 ALA A O 1
ATOM 4001 N N . CYS A 1 530 ? -38.713 -63.750 36.751 1.00 89.06 530 CYS A N 1
ATOM 4002 C CA . CYS A 1 530 ? -39.852 -64.543 36.294 1.00 89.06 530 CYS A CA 1
ATOM 4003 C C . CYS A 1 530 ? -39.741 -64.887 34.800 1.00 89.06 530 CYS A C 1
ATOM 4005 O O . CYS A 1 530 ? -39.952 -66.036 34.416 1.00 89.06 530 CYS A O 1
ATOM 4007 N N . ILE A 1 531 ? -39.342 -63.926 33.957 1.00 86.25 531 ILE A N 1
ATOM 4008 C CA . ILE A 1 531 ? -39.092 -64.194 32.535 1.00 86.25 531 ILE A CA 1
ATOM 4009 C C . ILE A 1 531 ? -37.927 -65.182 32.364 1.00 86.25 531 ILE A C 1
ATOM 4011 O O . ILE A 1 531 ? -38.021 -66.088 31.541 1.00 86.25 531 ILE A O 1
ATOM 4015 N N . ALA A 1 532 ? -36.843 -65.048 33.132 1.00 84.06 532 ALA A N 1
ATOM 4016 C CA . ALA A 1 532 ? -35.715 -65.977 33.070 1.00 84.06 532 ALA A CA 1
ATOM 4017 C C . ALA A 1 532 ? -36.098 -67.407 33.501 1.00 84.06 532 ALA A C 1
ATOM 4019 O O . ALA A 1 532 ? -35.690 -68.365 32.841 1.00 84.06 532 ALA A O 1
ATOM 4020 N N . ASP A 1 533 ? -36.912 -67.557 34.548 1.00 86.44 533 ASP A N 1
ATOM 4021 C CA . ASP A 1 533 ? -37.422 -68.850 35.016 1.00 86.44 533 ASP A CA 1
ATOM 4022 C C . ASP A 1 533 ? -38.314 -69.507 33.954 1.00 86.44 533 ASP A C 1
ATOM 4024 O O . ASP A 1 533 ? -38.144 -70.689 33.652 1.00 86.44 533 ASP A O 1
ATOM 4028 N N . LEU A 1 534 ? -39.203 -68.730 33.320 1.00 88.19 534 LEU A N 1
ATOM 4029 C CA . LEU A 1 534 ? -40.038 -69.199 32.208 1.00 88.19 534 LEU A CA 1
ATOM 4030 C C . LEU A 1 534 ? -39.194 -69.654 31.009 1.00 88.19 534 LEU A C 1
ATOM 4032 O O . LEU A 1 534 ? -39.425 -70.731 30.467 1.00 88.19 534 LEU A O 1
ATOM 4036 N N . LEU A 1 535 ? -38.181 -68.874 30.619 1.00 84.44 535 LEU A N 1
ATOM 4037 C CA . LEU A 1 535 ? -37.281 -69.247 29.521 1.00 84.44 535 LEU A CA 1
ATOM 4038 C C . LEU A 1 535 ? -36.482 -70.521 29.830 1.00 84.44 535 LEU A C 1
ATOM 4040 O O . LEU A 1 535 ? -36.253 -71.335 28.935 1.00 84.44 535 LEU A O 1
ATOM 4044 N N . THR A 1 536 ? -36.076 -70.703 31.088 1.00 85.44 536 THR A N 1
ATOM 4045 C CA . THR A 1 536 ? -35.343 -71.895 31.537 1.00 85.44 536 THR A CA 1
ATOM 4046 C C . THR A 1 536 ? -36.242 -73.132 31.536 1.00 85.44 536 THR A C 1
ATOM 4048 O O . THR A 1 536 ? -35.810 -74.196 31.090 1.00 85.44 536 THR A O 1
ATOM 4051 N N . ALA A 1 537 ? -37.495 -73.000 31.985 1.00 89.25 537 ALA A N 1
ATOM 4052 C CA . ALA A 1 537 ? -38.475 -74.086 31.984 1.00 89.25 537 ALA A CA 1
ATOM 4053 C C . ALA A 1 537 ? -38.774 -74.611 30.566 1.00 89.25 537 ALA A C 1
ATOM 4055 O O . ALA A 1 537 ? -38.913 -75.817 30.375 1.00 89.25 537 ALA A O 1
ATOM 4056 N N . GLU A 1 538 ? -38.791 -73.722 29.570 1.00 90.38 538 GLU A N 1
ATOM 4057 C CA . GLU A 1 538 ? -39.051 -74.044 28.157 1.00 90.38 538 GLU A CA 1
ATOM 4058 C C . GLU A 1 538 ? -37.799 -74.512 27.376 1.00 90.38 538 GLU A C 1
ATOM 4060 O O . GLU A 1 538 ? -37.870 -74.738 26.170 1.00 90.38 538 GLU A O 1
ATOM 4065 N N . GLN A 1 539 ? -36.636 -74.661 28.032 1.00 87.50 539 GLN A N 1
ATOM 4066 C CA . GLN A 1 539 ? -35.350 -75.043 27.410 1.00 87.50 539 GLN A CA 1
ATOM 4067 C C . GLN A 1 539 ? -34.918 -74.145 26.233 1.00 87.50 539 GLN A C 1
ATOM 4069 O O . GLN A 1 539 ? -34.198 -74.581 25.330 1.00 87.50 539 GLN A O 1
ATOM 4074 N N . LEU A 1 540 ? -35.337 -72.877 26.230 1.00 79.25 540 LEU A N 1
ATOM 4075 C CA . LEU A 1 540 ? -34.971 -71.949 25.165 1.00 79.25 540 LEU A CA 1
ATOM 4076 C C . LEU A 1 540 ? -33.481 -71.569 25.269 1.00 79.25 540 LEU A C 1
ATOM 4078 O O . LEU A 1 540 ? -32.961 -71.380 26.373 1.00 79.25 540 LEU A O 1
ATOM 4082 N N . PRO A 1 541 ? -32.765 -71.460 24.134 1.00 75.81 541 PRO A N 1
ATOM 4083 C CA . PRO A 1 541 ? -31.333 -71.187 24.132 1.00 75.81 541 PRO A CA 1
ATOM 4084 C C . PRO A 1 541 ? -31.016 -69.854 24.822 1.00 75.81 541 PRO A C 1
ATOM 4086 O O . PRO A 1 541 ? -31.720 -68.857 24.653 1.00 75.81 541 PRO A O 1
ATOM 4089 N N . LEU A 1 542 ? -29.904 -69.827 25.568 1.00 63.69 542 LEU A N 1
ATOM 4090 C CA . LEU A 1 542 ? -29.422 -68.675 26.349 1.00 63.69 542 LEU A CA 1
ATOM 4091 C C . LEU A 1 542 ? -29.332 -67.367 25.542 1.00 63.69 542 LEU A C 1
ATOM 4093 O O . LEU A 1 542 ? -29.410 -66.287 26.124 1.00 63.69 542 LEU A O 1
ATOM 4097 N N . GLU A 1 543 ? -29.226 -67.439 24.217 1.00 70.75 543 GLU A N 1
ATOM 4098 C CA . GLU A 1 543 ? -29.203 -66.282 23.315 1.00 70.75 543 GLU A CA 1
ATOM 4099 C C . GLU A 1 543 ? -30.494 -65.437 23.384 1.00 70.75 543 GLU A C 1
ATOM 4101 O O . GLU A 1 543 ? -30.429 -64.212 23.275 1.00 70.75 543 GLU A O 1
ATOM 4106 N N . CYS A 1 544 ? -31.653 -66.033 23.698 1.00 64.88 544 CYS A N 1
ATOM 4107 C CA . CYS A 1 544 ? -32.909 -65.294 23.892 1.00 64.88 544 CYS A CA 1
ATOM 4108 C C . CYS A 1 544 ? -32.917 -64.425 25.166 1.00 64.88 544 CYS A C 1
ATOM 4110 O O . CYS A 1 544 ? -33.670 -63.454 25.248 1.00 64.88 544 CYS A O 1
ATOM 4112 N N . THR A 1 545 ? -32.054 -64.708 26.149 1.00 60.22 545 THR A N 1
ATOM 4113 C CA . THR A 1 545 ? -31.986 -63.924 27.399 1.00 60.22 545 THR A CA 1
ATOM 4114 C C . THR A 1 545 ? -31.375 -62.531 27.207 1.00 60.22 545 THR A C 1
ATOM 4116 O O . THR A 1 545 ? -31.619 -61.633 28.016 1.00 60.22 545 THR A O 1
ATOM 4119 N N . VAL A 1 546 ? -30.614 -62.314 26.126 1.00 66.56 546 VAL A N 1
ATOM 4120 C CA . VAL A 1 546 ? -30.021 -61.006 25.793 1.00 66.56 546 VAL A CA 1
ATOM 4121 C C . VAL A 1 546 ? -31.094 -60.032 25.297 1.00 66.56 546 VAL A C 1
ATOM 4123 O O . VAL A 1 546 ? -31.137 -58.897 25.764 1.00 66.56 546 VAL A O 1
ATOM 4126 N N . LEU A 1 547 ? -32.022 -60.496 24.453 1.00 66.44 547 LEU A N 1
ATOM 4127 C CA . LEU A 1 547 ? -33.145 -59.689 23.953 1.00 66.44 547 LEU A CA 1
ATOM 4128 C C . LEU A 1 547 ? -34.102 -59.264 25.079 1.00 66.44 547 LEU A C 1
ATOM 4130 O O . LEU A 1 547 ? -34.573 -58.130 25.100 1.00 66.44 547 LEU A O 1
ATOM 4134 N N . VAL A 1 548 ? -34.337 -60.124 26.076 1.00 65.06 548 VAL A N 1
ATOM 4135 C CA . VAL A 1 548 ? -35.161 -59.767 27.247 1.00 65.06 548 VAL A CA 1
ATOM 4136 C C . VAL A 1 548 ? -34.516 -58.658 28.081 1.00 65.06 548 VAL A C 1
ATOM 4138 O O . VAL A 1 548 ? -35.217 -57.770 28.570 1.00 65.06 548 VAL A O 1
ATOM 4141 N N . LYS A 1 549 ? -33.184 -58.662 28.224 1.00 64.00 549 LYS A N 1
ATOM 4142 C CA . LYS A 1 549 ? -32.463 -57.597 28.941 1.00 64.00 549 LYS A CA 1
ATOM 4143 C C . LYS A 1 549 ? -32.559 -56.242 28.238 1.00 64.00 549 LYS A C 1
ATOM 4145 O O . LYS A 1 549 ? -32.526 -55.228 28.930 1.00 64.00 549 LYS A O 1
ATOM 4150 N N . GLU A 1 550 ? -32.684 -56.213 26.912 1.00 68.94 550 GLU A N 1
ATOM 4151 C CA . GLU A 1 550 ? -32.903 -54.974 26.153 1.00 68.94 550 GLU A CA 1
ATOM 4152 C C . GLU A 1 550 ? -34.347 -54.475 26.248 1.00 68.94 550 GLU A C 1
ATOM 4154 O O . GLU A 1 550 ? -34.550 -53.280 26.415 1.00 68.94 550 GLU A O 1
ATOM 4159 N N . VAL A 1 551 ? -35.341 -55.368 26.232 1.00 70.06 551 VAL A N 1
ATOM 4160 C CA . VAL A 1 551 ? -36.762 -54.987 26.370 1.00 70.06 551 VAL A CA 1
ATOM 4161 C C . VAL A 1 551 ? -37.113 -54.532 27.796 1.00 70.06 551 VAL A C 1
ATOM 4163 O O . VAL A 1 551 ? -38.046 -53.759 27.989 1.00 70.06 551 VAL A O 1
ATOM 4166 N N . CYS A 1 552 ? -36.383 -55.009 28.811 1.00 60.06 552 CYS A N 1
ATOM 4167 C CA . CYS A 1 552 ? -36.637 -54.679 30.221 1.00 60.06 552 CYS A CA 1
ATOM 4168 C C . CYS A 1 552 ? -35.841 -53.470 30.759 1.00 60.06 552 CYS A C 1
ATOM 4170 O O . CYS A 1 552 ? -36.073 -53.066 31.906 1.00 60.06 552 CYS A O 1
ATOM 4172 N N . ARG A 1 553 ? -34.885 -52.930 29.993 1.00 57.56 553 ARG A N 1
ATOM 4173 C CA . ARG A 1 553 ? -34.191 -51.672 30.320 1.00 57.56 553 ARG A CA 1
ATOM 4174 C C . ARG A 1 553 ? -35.099 -50.491 30.016 1.00 57.56 553 ARG A C 1
ATOM 4176 O O . ARG A 1 553 ? -35.227 -49.631 30.925 1.00 57.56 553 ARG A O 1
#

Secondary structure (DSSP, 8-state):
-----------PPPP---PPP------------------------PPPPP----------------------------------------PPPP------PPP-PPP-------------------S-----HHHHHHHHHH-HHHHHHHHS-BTTB-HHHHHHHHHHHHHHTT--HHHHHHHHHHHHHHHPPTT----TTS-HHHHHHHHHHHHHH-GGGT-EEEHHHHHHHH---HHHHHTS-EEEE-BTTTBTSSPPEEEEEHHHHHHHHHHHHSSHHHHHHHHHHHHHHHHHHHHHHHHHHHHHHHHHHHHHHHTT--TT-HHHHTSHHHHHHHHH--S-HHHHHHHHHHHHHHHHHHHHHHHHHHHHHHHTT-GGGGGSHHHHHHHHT-----HHHHHHHHHHHHHHHHHHHHHHHHHHHTT-GGGTTSHHHHHHHHH--S-HHHHHHHHHHHHHHHHHHHHHHHHHHHHHHHTT--TTHHHHSHHHHIIIII--S-HHHHHHHHHHHHHHHHHHHHHHHHHHHHHHHHHHHTT--TTHHHHHHHHT-

Sequence (553 aa):
MASSSRPKRQRRQPERLGTFASQRGDWEEEHSQEEQETSTSDAESEPQPQRRGRHKRAPGAPANGGDESEEDSQLGGSGPEADSESENEDAAPSRVQRKPTKPTMKPVRVAASSGGVNSVRQCAVAGAQPLPASSFLSIVHACPNLMERLLSPDALRTVTLIAQDTANLSIALGASSKVAADWWRALAAKHAPAGAAIDADTPSREALAVVQQAVRADVARAQSCTKSDAKATYRLTDKDLSALPFVERPNRLFGHLAPRTKLYSVLALRAAAHKRWGSMEGMDAARQKARSAADSAKATLSRREGERTDEMRVALEQAGLDPSQSKLLRRKDVQGFCKRGVGSAAAIAAHIVADNQAKQSTKQRRAQLHAVLASAGLAEYLCGKQARDFVEGHSSATAEAVLASVKRTADERQRSTTIYALLRAQQLQGFEGKASVKDWIESGSGTAEQVVADLAAQRDAVAAQQARCTRFCELLEAERISRHFRYTVPACREYIHNNTGSEAAALAAVRAAHEEAEAQQRARHERSACIADLLTAEQLPLECTVLVKEVCR

Organism: Chlorella vulgaris (NCBI:txid3077)

Foldseek 3Di:
DDDDDDDDDDDDDDDDDDDDDDDDDDDDDDDDDDDDDDDDDDDDDDDDDDDDDDDDDDDDDDDDDDDDDDDDDDDDDDDDDDDDPDPDDDDDDDDDDDDDDDDDDDDDDDDDDDDDDPDPPPPPPPDDDPDQLVVVLVVCVVCVVNLCVLLPDFPLQALLNSVVVLVVVCVVSVPDLVSSLQSLLVNLCVQPPPPDHRDPPHPSVVSNVSSVVSNVVPPLQVDWDWPVCLCVVLVDDPVLVVPADWDWAADPPCGPNDGTTTIGRSNSSSVSSCVVQVGPVSSVVVVVVVVVVVVVVVVVQVVQLVVQLVQLCVLLVVLVHHSVPPVLCPDPVNVCCSRPVPDHSNVSNVVVSVVVVLVVQLVVQLVVLCVVCVVVVNNVCCPPPLNVCRSNVVDPDDSVNSVVVSVLVVQLVVLLVVLCVVCVVVVNNVCCPPPLSVCCSNPVPDDSVVSSVVSVVVVVLVVQLVVLLVVLQVVCVVVVHDSCLCPVQVLNVCCNNVVPDDSVVSVVSSVVVRVVVVVLVVVLVVVLVVVVVVCVVVVHDPVVSVVSVVVSD

Solvent-accessible surface area (backbone atoms only — not comparable to full-atom values): 33916 Å² total; per-residue (Å²): 140,84,85,88,84,76,84,81,82,81,78,81,77,83,83,82,80,76,84,84,85,78,90,84,80,90,77,89,82,89,84,81,90,84,87,83,87,84,80,90,80,93,76,94,77,87,84,80,86,81,87,76,88,79,85,84,80,87,88,80,86,84,92,82,88,79,86,83,89,82,81,90,79,97,73,90,79,94,74,81,91,72,88,75,83,77,83,79,79,88,76,84,80,80,84,76,86,76,78,87,80,81,82,89,79,79,92,80,90,79,84,91,77,93,74,89,74,87,70,83,72,78,75,80,74,76,83,72,69,83,73,56,57,67,55,56,52,50,50,50,68,74,30,60,69,56,48,47,62,66,63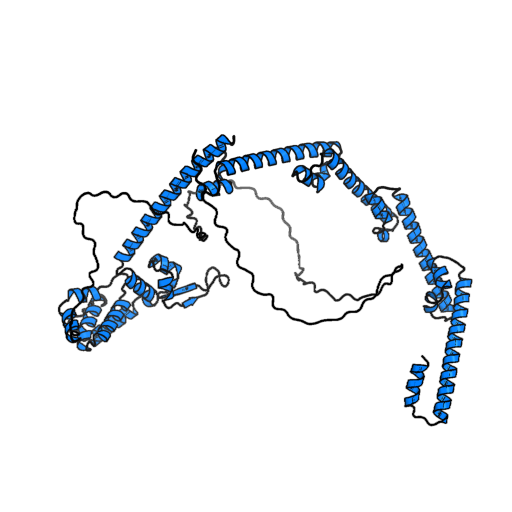,52,75,44,96,39,39,47,68,48,54,40,53,50,51,52,50,52,50,31,61,76,49,67,50,49,76,74,62,45,27,58,56,33,36,57,51,16,48,77,55,42,61,95,89,57,86,61,54,93,82,56,54,53,70,57,24,43,50,44,40,53,49,42,41,68,66,37,63,46,75,82,37,63,41,43,62,67,53,44,33,68,76,54,68,48,50,72,74,63,54,70,78,50,76,66,49,75,39,76,27,86,90,52,43,87,82,44,74,60,41,48,30,31,44,40,48,61,50,26,51,52,33,30,75,74,39,71,42,54,66,45,45,49,53,52,48,52,53,52,47,54,51,50,52,54,48,49,52,53,50,53,52,49,27,50,55,37,44,53,50,35,39,54,27,23,46,76,62,75,39,72,66,82,45,66,69,61,66,66,34,68,66,51,42,38,26,27,75,71,60,55,77,53,47,59,59,54,28,50,48,53,50,51,52,51,51,54,51,49,52,28,51,49,43,43,52,53,41,47,53,57,28,46,76,70,74,44,50,85,52,58,82,36,70,65,45,44,32,44,28,76,57,79,42,91,65,50,66,64,56,43,46,53,52,50,48,51,54,50,50,28,51,51,41,46,52,52,47,53,52,52,29,54,76,70,74,41,64,93,50,70,84,40,65,68,54,50,50,30,31,77,69,58,65,76,54,68,65,56,54,50,49,54,50,48,51,50,50,51,50,52,50,50,30,50,51,44,46,51,54,51,47,52,53,30,53,74,70,72,44,69,71,65,50,52,76,74,37,67,54,33,44,37,33,33,76,71,64,43,81,49,74,68,57,26,51,52,53,44,50,54,54,47,52,49,49,50,49,52,48,48,55,46,47,54,51,53,48,54,52,48,52,54,40,56,74,69,69,56,64,74,74,60,59,57,59,52,56,63,76,68,106

Mean predicted aligned error: 16.75 Å

pLDDT: mean 80.41, std 23.92, range [30.11, 98.38]